Protein AF-A0A7J6UIM2-F1 (afdb_monomer)

Structure (mmCIF, N/CA/C/O backbone):
data_AF-A0A7J6UIM2-F1
#
_entry.id   AF-A0A7J6UIM2-F1
#
loop_
_atom_site.group_PDB
_atom_site.id
_atom_site.type_symbol
_atom_site.label_atom_id
_atom_site.label_alt_id
_atom_site.label_comp_id
_atom_site.label_asym_id
_atom_site.label_entity_id
_atom_site.label_seq_id
_atom_site.pdbx_PDB_ins_code
_atom_site.Cartn_x
_atom_site.Cartn_y
_atom_site.Cartn_z
_atom_site.occupancy
_atom_site.B_iso_or_equiv
_atom_site.auth_seq_id
_atom_site.auth_comp_id
_atom_site.auth_asym_id
_atom_site.auth_atom_id
_atom_site.pdbx_PDB_model_num
ATOM 1 N N . MET A 1 1 ? -32.164 -0.625 -4.761 1.00 24.58 1 MET A N 1
ATOM 2 C CA . MET A 1 1 ? -32.189 -0.186 -3.350 1.00 24.58 1 MET A CA 1
ATOM 3 C C . MET A 1 1 ? -32.084 -1.429 -2.488 1.00 24.58 1 MET A C 1
ATOM 5 O O . MET A 1 1 ? -33.045 -2.180 -2.426 1.00 24.58 1 MET A O 1
ATOM 9 N N . ALA A 1 2 ? -30.898 -1.711 -1.947 1.00 24.23 2 ALA A N 1
ATOM 10 C CA . ALA A 1 2 ? -30.703 -2.828 -1.030 1.00 24.23 2 ALA A CA 1
ATOM 11 C C . ALA A 1 2 ? -30.963 -2.322 0.391 1.00 24.23 2 ALA A C 1
ATOM 13 O O . ALA A 1 2 ? -30.238 -1.471 0.901 1.00 24.23 2 ALA A O 1
ATOM 14 N N . THR A 1 3 ? -32.053 -2.796 0.977 1.00 20.86 3 THR A N 1
ATOM 15 C CA . THR A 1 3 ? -32.485 -2.521 2.344 1.00 20.86 3 THR A CA 1
ATOM 16 C C . THR A 1 3 ? -31.558 -3.253 3.312 1.00 20.86 3 THR A C 1
ATOM 18 O O . THR A 1 3 ? -31.478 -4.479 3.292 1.00 20.86 3 THR A O 1
ATOM 21 N N . ILE A 1 4 ? -30.860 -2.507 4.168 1.00 28.27 4 ILE A N 1
ATOM 22 C CA . ILE A 1 4 ? -30.153 -3.058 5.327 1.00 28.27 4 ILE A CA 1
ATOM 23 C C . ILE A 1 4 ? -31.226 -3.334 6.387 1.00 28.27 4 ILE A C 1
ATOM 25 O O . ILE A 1 4 ? -31.659 -2.427 7.095 1.00 28.27 4 ILE A O 1
ATOM 29 N N . HIS A 1 5 ? -31.725 -4.569 6.445 1.00 24.56 5 HIS A N 1
ATOM 30 C CA . HIS A 1 5 ? -32.623 -4.997 7.515 1.00 24.56 5 HIS A CA 1
ATOM 31 C C . HIS A 1 5 ? -31.821 -5.380 8.761 1.00 24.56 5 HIS A C 1
ATOM 33 O O . HIS A 1 5 ? -30.941 -6.236 8.711 1.00 24.56 5 HIS A O 1
ATOM 39 N N . GLY A 1 6 ? -32.165 -4.750 9.886 1.00 30.86 6 GLY A N 1
ATOM 40 C CA . GLY A 1 6 ? -31.781 -5.202 11.218 1.00 30.86 6 GLY A CA 1
ATOM 41 C C . GLY A 1 6 ? -32.614 -6.406 11.669 1.00 30.86 6 GLY A C 1
ATOM 42 O O . GLY A 1 6 ? -33.816 -6.465 11.410 1.00 30.86 6 GLY A O 1
ATOM 43 N N . GLY A 1 7 ? -31.969 -7.343 12.370 1.00 21.30 7 GLY A N 1
ATOM 44 C CA . GLY A 1 7 ? -32.615 -8.494 13.005 1.00 21.30 7 GLY A CA 1
ATOM 45 C C . GLY A 1 7 ? -31.627 -9.492 13.625 1.00 21.30 7 GLY A C 1
ATOM 46 O O . GLY A 1 7 ? -31.100 -10.338 12.923 1.00 21.30 7 GLY A O 1
ATOM 47 N N . SER A 1 8 ? -31.404 -9.338 14.936 1.00 23.81 8 SER A N 1
ATOM 48 C CA . SER A 1 8 ? -30.930 -10.275 15.983 1.00 23.81 8 SER A CA 1
ATOM 49 C C . SER A 1 8 ? -29.885 -11.380 15.708 1.00 23.81 8 SER A C 1
ATOM 51 O O . SER A 1 8 ? -30.117 -12.303 14.938 1.00 23.81 8 SER A O 1
ATOM 53 N N . ALA A 1 9 ? -28.854 -11.377 16.570 1.00 28.41 9 ALA A N 1
ATOM 54 C CA . ALA A 1 9 ? -28.060 -12.526 17.038 1.00 28.41 9 ALA A CA 1
ATOM 55 C C . ALA A 1 9 ? -27.329 -13.356 15.963 1.00 28.41 9 ALA A C 1
ATOM 57 O O . ALA A 1 9 ? -27.755 -14.437 15.573 1.00 28.41 9 ALA A O 1
ATOM 58 N N . GLY A 1 10 ? -26.160 -12.860 15.555 1.00 24.91 10 GLY A N 1
ATOM 59 C CA . GLY A 1 10 ? -25.239 -13.537 14.642 1.00 24.91 10 GLY A CA 1
ATOM 60 C C . GLY A 1 10 ? -24.364 -12.502 13.952 1.00 24.91 10 GLY A C 1
ATOM 61 O O . GLY A 1 10 ? -24.690 -12.032 12.870 1.00 24.91 10 GLY A O 1
ATOM 62 N N . SER A 1 11 ? -23.312 -12.071 14.644 1.00 28.81 11 SER A N 1
ATOM 63 C CA . SER A 1 11 ? -22.395 -11.002 14.247 1.00 28.81 11 SER A CA 1
ATOM 64 C C . SER A 1 11 ? -21.883 -11.160 12.812 1.00 28.81 11 SER A C 1
ATOM 66 O O . SER A 1 11 ? -21.122 -12.085 12.526 1.00 28.81 11 SER A O 1
ATOM 68 N N . LEU A 1 12 ? -22.184 -10.197 11.939 1.00 33.28 12 LEU A N 1
ATOM 69 C CA . LEU A 1 12 ? -21.190 -9.820 10.940 1.00 33.28 12 LEU A CA 1
ATOM 70 C C . LEU A 1 12 ? -19.993 -9.282 11.735 1.00 33.28 12 LEU A C 1
ATOM 72 O O . LEU A 1 12 ? -20.179 -8.321 12.488 1.00 33.28 12 LEU A O 1
ATOM 76 N N . PRO A 1 13 ? -18.791 -9.875 11.640 1.00 39.81 13 PRO A N 1
ATOM 77 C CA . PRO A 1 13 ? -17.624 -9.153 12.101 1.00 39.81 13 PRO A CA 1
ATOM 78 C C . PRO A 1 13 ? -17.548 -7.873 11.260 1.00 39.81 13 PRO A C 1
ATOM 80 O O . PRO A 1 13 ? -17.754 -7.914 10.045 1.00 39.81 13 PRO A O 1
ATOM 83 N N . GLY A 1 14 ? -17.385 -6.728 11.924 1.00 59.84 14 GLY A N 1
ATOM 84 C CA . GLY A 1 14 ? -17.469 -5.420 11.280 1.00 59.84 14 GLY A CA 1
ATOM 85 C C . GLY A 1 14 ? -16.584 -5.342 10.028 1.00 59.84 14 GLY A C 1
ATOM 86 O O . GLY A 1 14 ? -15.530 -5.981 9.997 1.00 59.84 14 GLY A O 1
ATOM 87 N N . PRO A 1 15 ? -16.998 -4.594 8.986 1.00 79.44 15 PRO A N 1
ATOM 88 C CA . PRO A 1 15 ? -16.237 -4.482 7.749 1.00 79.44 15 PRO A CA 1
ATOM 89 C C . PRO A 1 15 ? -14.782 -4.119 8.048 1.00 79.44 15 PRO A C 1
ATOM 91 O O . PRO A 1 15 ? -14.506 -3.222 8.849 1.00 79.44 15 PRO A O 1
ATOM 94 N N . VAL A 1 16 ? -13.857 -4.818 7.395 1.00 89.31 16 VAL A N 1
ATOM 95 C CA . VAL A 1 16 ? -12.429 -4.517 7.472 1.00 89.31 16 VAL A CA 1
ATOM 96 C C . VAL A 1 16 ? -12.078 -3.635 6.287 1.00 89.31 16 VAL A C 1
ATOM 98 O O . VAL A 1 16 ? -12.362 -3.975 5.137 1.00 89.31 16 VAL A O 1
ATOM 101 N N . LEU A 1 17 ? -11.458 -2.496 6.568 1.00 89.62 17 LEU A N 1
ATOM 102 C CA . LEU A 1 17 ? -10.984 -1.549 5.571 1.00 89.62 17 LEU A CA 1
ATOM 103 C C . LEU A 1 17 ? -9.472 -1.690 5.407 1.00 89.62 17 LEU A C 1
ATOM 105 O O . LEU A 1 17 ? -8.701 -1.385 6.317 1.00 89.62 17 LEU A O 1
ATOM 109 N N . VAL A 1 18 ? -9.038 -2.092 4.219 1.00 91.62 18 VAL A N 1
ATOM 110 C CA . VAL A 1 18 ? -7.629 -2.086 3.829 1.00 91.62 18 VAL A CA 1
ATOM 111 C C . VAL A 1 18 ? -7.326 -0.744 3.171 1.00 91.62 18 VAL A C 1
ATOM 113 O O . VAL A 1 18 ? -7.731 -0.496 2.035 1.00 91.62 18 VAL A O 1
ATOM 116 N N . ARG A 1 19 ? -6.653 0.155 3.892 1.00 88.81 19 ARG A N 1
ATOM 117 C CA . ARG A 1 19 ? -6.367 1.512 3.408 1.00 88.81 19 ARG A CA 1
ATOM 118 C C . ARG A 1 19 ? -5.176 1.531 2.462 1.00 88.81 19 ARG A C 1
ATOM 120 O O . ARG A 1 19 ? -4.183 0.845 2.686 1.00 88.81 19 ARG A O 1
ATOM 127 N N . THR A 1 20 ? -5.232 2.394 1.457 1.00 87.12 20 THR A N 1
ATOM 128 C CA . THR A 1 20 ? -4.117 2.718 0.559 1.00 87.12 20 THR A CA 1
ATOM 129 C C . THR A 1 20 ? -4.261 4.156 0.043 1.00 87.12 20 THR A C 1
ATOM 131 O O . THR A 1 20 ? -5.137 4.890 0.480 1.00 87.12 20 THR A O 1
ATOM 134 N N . SER A 1 21 ? -3.383 4.623 -0.842 1.00 83.31 21 SER A N 1
ATOM 135 C CA . SER A 1 21 ? -3.611 5.902 -1.529 1.00 83.31 21 SER A CA 1
ATOM 136 C C . SER A 1 21 ? -4.715 5.756 -2.575 1.00 83.31 21 SER A C 1
ATOM 138 O O . SER A 1 21 ? -4.787 4.729 -3.239 1.00 83.31 21 SER A O 1
ATOM 140 N N . ARG A 1 22 ? -5.528 6.799 -2.801 1.00 80.75 22 ARG A N 1
ATOM 141 C CA . ARG A 1 22 ? -6.649 6.768 -3.770 1.00 80.75 22 ARG A CA 1
ATOM 142 C C . ARG A 1 22 ? -6.281 6.197 -5.143 1.00 80.75 22 ARG A C 1
ATOM 144 O O . ARG A 1 22 ? -7.039 5.425 -5.711 1.00 80.75 22 ARG A O 1
ATOM 151 N N . PHE A 1 23 ? -5.104 6.548 -5.652 1.00 80.94 23 PHE A N 1
ATOM 152 C CA . PHE A 1 23 ? -4.606 6.106 -6.958 1.00 80.94 23 PHE A CA 1
ATOM 153 C C . PHE A 1 23 ? -4.070 4.659 -6.978 1.00 80.94 23 PHE A C 1
ATOM 155 O O . PHE A 1 23 ? -3.715 4.151 -8.034 1.00 80.94 23 PHE A O 1
ATOM 162 N N . LEU A 1 24 ? -3.999 3.988 -5.826 1.00 86.31 24 LEU A N 1
ATOM 163 C CA . LEU A 1 24 ? -3.596 2.584 -5.693 1.00 86.31 24 LEU A CA 1
ATOM 164 C C . LEU A 1 24 ? -4.782 1.649 -5.429 1.00 86.31 24 LEU A C 1
ATOM 166 O O . LEU A 1 24 ? -4.573 0.443 -5.348 1.00 86.31 24 LEU A O 1
ATOM 170 N N . ILE A 1 25 ? -6.009 2.170 -5.293 1.00 86.88 25 ILE A N 1
ATOM 171 C CA . ILE A 1 25 ? -7.192 1.372 -4.927 1.00 86.88 25 ILE A CA 1
ATOM 172 C C . ILE A 1 25 ? -7.404 0.213 -5.908 1.00 86.88 25 ILE A C 1
ATOM 174 O O . ILE A 1 25 ? -7.544 -0.923 -5.466 1.00 86.88 25 ILE A O 1
ATOM 178 N N . ASP A 1 26 ? -7.351 0.467 -7.218 1.00 83.62 26 ASP A N 1
ATOM 179 C CA . ASP A 1 26 ? -7.572 -0.573 -8.235 1.00 83.62 26 ASP A CA 1
ATOM 180 C C . ASP A 1 26 ? -6.469 -1.644 -8.224 1.00 83.62 26 ASP A C 1
ATOM 182 O O . ASP A 1 26 ? -6.727 -2.830 -8.429 1.00 83.62 26 ASP A O 1
ATOM 186 N N . ALA A 1 27 ? -5.226 -1.247 -7.945 1.00 85.50 27 ALA A N 1
ATOM 187 C CA . ALA A 1 27 ? -4.109 -2.179 -7.847 1.00 85.50 27 ALA A CA 1
ATOM 188 C C . ALA A 1 27 ? -4.203 -3.030 -6.565 1.00 85.50 27 ALA A C 1
ATOM 190 O O . ALA A 1 27 ? -4.022 -4.248 -6.623 1.00 85.50 27 ALA A O 1
ATOM 191 N N . LEU A 1 28 ? -4.557 -2.408 -5.432 1.00 89.75 28 LEU A N 1
ATOM 192 C CA . LEU A 1 28 ? -4.815 -3.099 -4.168 1.00 89.75 28 LEU A CA 1
ATOM 193 C C . LEU A 1 28 ? -5.972 -4.087 -4.324 1.00 89.75 28 LEU A C 1
ATOM 195 O O . LEU A 1 28 ? -5.912 -5.198 -3.812 1.00 89.75 28 LEU A O 1
ATOM 199 N N . TYR A 1 29 ? -7.009 -3.699 -5.058 1.00 88.19 29 TYR A N 1
ATOM 200 C CA . TYR A 1 29 ? -8.158 -4.542 -5.341 1.00 88.19 29 TYR A CA 1
ATOM 201 C C . TYR A 1 29 ? -7.728 -5.882 -5.970 1.00 88.19 29 TYR A C 1
ATOM 203 O O . TYR A 1 29 ? -8.070 -6.952 -5.466 1.00 88.19 29 TYR A O 1
ATOM 211 N N . ILE A 1 30 ? -6.902 -5.818 -7.019 1.00 86.12 30 ILE A N 1
ATOM 212 C CA . ILE A 1 30 ? -6.343 -6.997 -7.696 1.00 86.12 30 ILE A CA 1
ATOM 213 C C . ILE A 1 30 ? -5.442 -7.803 -6.749 1.00 86.12 30 ILE A C 1
ATOM 215 O O . ILE A 1 30 ? -5.493 -9.033 -6.747 1.00 86.12 30 ILE A O 1
ATOM 219 N N . GLU A 1 31 ? -4.616 -7.134 -5.937 1.00 90.12 31 GLU A N 1
ATOM 220 C CA . GLU A 1 31 ? -3.759 -7.800 -4.949 1.00 90.12 31 GLU A CA 1
ATOM 221 C C . GLU A 1 31 ? -4.584 -8.624 -3.945 1.00 90.12 31 GLU A C 1
ATOM 223 O O . GLU A 1 31 ? -4.283 -9.798 -3.727 1.00 90.12 31 GLU A O 1
ATOM 228 N N . LEU A 1 32 ? -5.645 -8.044 -3.377 1.00 91.62 32 LEU A N 1
ATOM 229 C CA . LEU A 1 32 ? -6.490 -8.709 -2.382 1.00 91.62 32 LEU A CA 1
ATOM 230 C C . LEU A 1 32 ? -7.259 -9.899 -2.977 1.00 91.62 32 LEU A C 1
ATOM 232 O O . LEU A 1 32 ? -7.361 -10.945 -2.334 1.00 91.62 32 LEU A O 1
ATOM 236 N N . GLU A 1 33 ? -7.744 -9.792 -4.216 1.00 89.81 33 GLU A N 1
ATOM 237 C CA . GLU A 1 33 ? -8.372 -10.925 -4.908 1.00 89.81 33 GLU A CA 1
ATOM 238 C C . GLU A 1 33 ? -7.387 -12.058 -5.195 1.00 89.81 33 GLU A C 1
ATOM 240 O O . GLU A 1 33 ? -7.717 -13.227 -4.998 1.00 89.81 33 GLU A O 1
ATOM 245 N N . ASN A 1 34 ? -6.154 -11.732 -5.590 1.00 87.88 34 ASN A N 1
ATOM 246 C CA . ASN A 1 34 ? -5.106 -12.733 -5.797 1.00 87.88 34 ASN A CA 1
ATOM 247 C C . ASN A 1 34 ? -4.702 -13.439 -4.490 1.00 87.88 34 ASN A C 1
ATOM 249 O O . ASN A 1 34 ? -4.208 -14.566 -4.527 1.00 87.88 34 ASN A O 1
ATOM 253 N N . MET A 1 35 ? -4.933 -12.811 -3.332 1.00 89.62 35 MET A N 1
ATOM 254 C CA . MET A 1 35 ? -4.799 -13.451 -2.015 1.00 89.62 35 MET A CA 1
ATOM 255 C C . MET A 1 35 ? -5.997 -14.344 -1.644 1.00 89.62 35 MET A C 1
ATOM 257 O O . MET A 1 35 ? -5.971 -14.991 -0.591 1.00 89.62 35 MET A O 1
ATOM 261 N N . GLY A 1 36 ? -7.031 -14.395 -2.491 1.00 90.88 36 GLY A N 1
ATOM 262 C CA . GLY A 1 36 ? -8.262 -15.150 -2.270 1.00 90.88 36 GLY A CA 1
ATOM 263 C C . GLY A 1 36 ? -9.193 -14.514 -1.239 1.00 90.88 36 GLY A C 1
ATOM 264 O O . GLY A 1 36 ? -9.970 -15.228 -0.609 1.00 90.88 36 GLY A O 1
ATOM 265 N N . LEU A 1 37 ? -9.088 -13.201 -1.011 1.00 91.38 37 LEU A N 1
ATOM 266 C CA . LEU A 1 37 ? -9.889 -12.506 -0.005 1.00 91.38 37 LEU A CA 1
ATOM 267 C C . LEU A 1 37 ? -11.269 -12.121 -0.560 1.00 91.38 37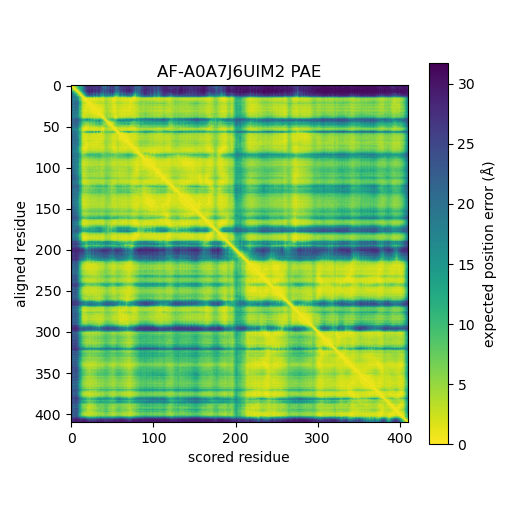 LEU A C 1
ATOM 269 O O . LEU A 1 37 ? -11.382 -11.753 -1.732 1.00 91.38 37 LEU A O 1
ATOM 273 N N . PRO A 1 38 ? -12.330 -12.147 0.266 1.00 89.06 38 PRO A N 1
ATOM 274 C CA . PRO A 1 38 ? -13.669 -11.766 -0.164 1.00 89.06 38 PRO A CA 1
ATOM 275 C C . PRO A 1 38 ? -13.799 -10.236 -0.213 1.00 89.06 38 PRO A C 1
ATOM 277 O O . PRO A 1 38 ? -14.171 -9.580 0.765 1.00 89.06 38 PRO A O 1
ATOM 280 N N . VAL A 1 39 ? -13.448 -9.657 -1.360 1.00 88.81 39 VAL A N 1
ATOM 281 C CA . VAL A 1 39 ? -13.468 -8.208 -1.580 1.00 88.81 39 VAL A CA 1
ATOM 282 C C . VAL A 1 39 ? -14.874 -7.709 -1.937 1.00 88.81 39 VAL A C 1
ATOM 284 O O . VAL A 1 39 ? -15.557 -8.271 -2.792 1.00 88.81 39 VAL A O 1
ATOM 287 N N . VAL A 1 40 ? -15.303 -6.595 -1.340 1.00 84.50 40 VAL A N 1
ATOM 288 C CA . VAL A 1 40 ? -16.647 -6.034 -1.545 1.00 84.50 40 VAL A CA 1
ATOM 289 C C . VAL A 1 40 ? -16.657 -5.018 -2.703 1.00 84.50 40 VAL A C 1
ATOM 291 O O . VAL A 1 40 ? -16.158 -3.905 -2.553 1.00 84.50 40 VAL A O 1
ATOM 294 N N . ARG A 1 41 ? -17.228 -5.380 -3.869 1.00 68.56 41 ARG A N 1
ATOM 295 C CA . ARG A 1 41 ? -17.191 -4.579 -5.125 1.00 68.56 41 ARG A CA 1
ATOM 296 C C . ARG A 1 41 ? -18.237 -3.460 -5.256 1.00 68.56 41 ARG A C 1
ATOM 298 O O . ARG A 1 41 ? -18.031 -2.532 -6.027 1.00 68.56 41 ARG A O 1
ATOM 305 N N . ASN A 1 42 ? -19.339 -3.499 -4.508 1.00 59.84 42 ASN A N 1
ATOM 306 C CA . ASN A 1 42 ? -20.500 -2.618 -4.741 1.00 59.84 42 ASN A CA 1
ATOM 307 C C . ASN A 1 42 ? -20.494 -1.315 -3.934 1.00 59.84 42 ASN A C 1
ATOM 309 O O . ASN A 1 42 ? -21.549 -0.783 -3.597 1.00 59.84 42 ASN A O 1
ATOM 313 N N . ILE A 1 43 ? -19.307 -0.805 -3.607 1.00 63.62 43 ILE A N 1
ATOM 314 C CA . ILE A 1 43 ? -19.173 0.343 -2.714 1.00 63.62 43 ILE A CA 1
ATOM 315 C C . ILE A 1 43 ? -18.170 1.385 -3.244 1.00 63.62 43 ILE A C 1
ATOM 317 O O . ILE A 1 43 ? -17.449 2.019 -2.481 1.00 63.62 43 ILE A O 1
ATOM 321 N N . GLY A 1 44 ? -18.101 1.547 -4.571 1.00 59.69 44 GLY A N 1
ATOM 322 C CA . GLY A 1 44 ? -17.041 2.306 -5.251 1.00 59.69 44 GLY A CA 1
ATOM 323 C C . GLY A 1 44 ? -16.857 3.748 -4.763 1.00 59.69 44 GLY A C 1
ATOM 324 O O . GLY A 1 44 ? -15.720 4.200 -4.626 1.00 59.69 44 GLY A O 1
ATOM 325 N N . ASN A 1 45 ? -17.938 4.459 -4.431 1.00 62.84 45 ASN A N 1
ATOM 326 C CA . ASN A 1 45 ? -17.800 5.814 -3.898 1.00 62.84 45 ASN A CA 1
ATOM 327 C C . ASN A 1 45 ? -17.225 5.821 -2.470 1.00 62.84 45 ASN A C 1
ATOM 329 O O . ASN A 1 45 ? -16.299 6.576 -2.183 1.00 62.84 45 ASN A O 1
ATOM 333 N N . LEU A 1 46 ? -17.654 4.890 -1.613 1.00 64.81 46 LEU A N 1
ATOM 334 C CA . LEU A 1 46 ? -17.107 4.753 -0.262 1.00 64.81 46 LEU A CA 1
ATOM 335 C C . LEU A 1 46 ? -15.654 4.295 -0.257 1.00 64.81 46 LEU A C 1
ATOM 337 O O . LEU A 1 46 ? -14.871 4.778 0.549 1.00 64.81 46 LEU A O 1
ATOM 341 N N . GLN A 1 47 ? -15.256 3.406 -1.165 1.00 66.12 47 GLN A N 1
ATOM 342 C CA . GLN A 1 47 ? -13.851 3.006 -1.302 1.00 66.12 47 GLN A CA 1
ATOM 343 C C . GLN A 1 47 ? -12.950 4.215 -1.588 1.00 66.12 47 GLN A C 1
ATOM 345 O O . GLN A 1 47 ? -11.860 4.337 -1.026 1.00 66.12 47 GLN A O 1
ATOM 350 N N . ARG A 1 48 ? -13.428 5.158 -2.411 1.00 65.62 48 ARG A N 1
ATOM 351 C CA . ARG A 1 48 ? -12.721 6.414 -2.693 1.00 65.62 48 ARG A CA 1
ATOM 352 C C . ARG A 1 48 ? -12.747 7.374 -1.504 1.00 65.62 48 ARG A C 1
ATOM 354 O O . ARG A 1 48 ? -11.718 7.983 -1.222 1.00 65.62 48 ARG A O 1
ATOM 361 N N . SER A 1 49 ? -13.875 7.473 -0.802 1.00 66.69 49 SER A N 1
ATOM 362 C CA . SER A 1 49 ? -14.044 8.330 0.381 1.00 66.69 49 SER A CA 1
ATOM 363 C C . SER A 1 49 ? -13.170 7.885 1.560 1.00 66.69 49 SER A C 1
ATOM 365 O O . SER A 1 49 ? -12.562 8.718 2.223 1.00 66.69 49 SER A O 1
ATOM 367 N N . TYR A 1 50 ? -13.044 6.575 1.780 1.00 71.44 50 TYR A N 1
ATOM 368 C CA . TYR A 1 50 ? -12.246 5.984 2.862 1.00 71.44 50 TYR A CA 1
ATOM 369 C C . TYR A 1 50 ? -10.804 5.641 2.450 1.00 71.44 50 TYR A C 1
ATOM 371 O O . TYR A 1 50 ? -10.019 5.159 3.272 1.00 71.44 50 TYR A O 1
ATOM 379 N N . GLU A 1 51 ? -10.453 5.907 1.190 1.00 81.12 51 GLU A N 1
ATOM 380 C CA . GLU A 1 51 ? -9.148 5.623 0.591 1.00 81.12 51 GLU A CA 1
ATOM 381 C C . GLU A 1 51 ? -8.700 4.176 0.828 1.00 81.12 51 GLU A C 1
ATOM 383 O O . GLU A 1 51 ? -7.665 3.899 1.438 1.00 81.12 51 GLU A O 1
ATOM 388 N N . GLY A 1 52 ? -9.514 3.220 0.394 1.00 87.19 52 GLY A N 1
ATOM 389 C CA . GLY A 1 52 ? -9.222 1.818 0.638 1.00 87.19 52 GLY A CA 1
ATOM 390 C C . GLY A 1 52 ? -10.235 0.858 0.050 1.00 87.19 52 GLY A C 1
ATOM 391 O O . GLY A 1 52 ? -11.202 1.243 -0.602 1.00 87.19 52 GLY A O 1
ATOM 392 N N . VAL A 1 53 ? -9.988 -0.421 0.296 1.00 89.19 53 VAL A N 1
ATOM 393 C CA . VAL A 1 53 ? -10.803 -1.531 -0.185 1.00 89.19 53 VAL A CA 1
ATOM 394 C C . VAL A 1 53 ? -11.379 -2.275 1.013 1.00 89.19 53 VAL A C 1
ATOM 396 O O . VAL A 1 53 ? -10.661 -2.619 1.951 1.00 89.19 53 VAL A O 1
ATOM 399 N N . PHE A 1 54 ? -12.686 -2.524 0.981 1.00 88.88 54 PHE A N 1
ATOM 400 C CA . PHE A 1 54 ? -13.368 -3.296 2.013 1.00 88.88 54 PHE A CA 1
ATOM 401 C C . PHE A 1 54 ? -13.289 -4.793 1.724 1.00 88.88 54 PHE A C 1
ATOM 403 O O . PHE A 1 54 ? -13.550 -5.230 0.599 1.00 88.88 54 PHE A O 1
ATOM 410 N N . ILE A 1 55 ? -13.001 -5.574 2.761 1.00 89.88 55 ILE A N 1
ATOM 411 C CA . ILE A 1 55 ? -13.110 -7.034 2.747 1.00 89.88 55 ILE A CA 1
ATOM 412 C C . ILE A 1 55 ? -14.133 -7.475 3.796 1.00 89.88 55 ILE A C 1
ATOM 414 O O . ILE A 1 55 ? -14.267 -6.853 4.852 1.00 89.88 55 ILE A O 1
ATOM 418 N N . SER A 1 56 ? -14.876 -8.541 3.499 1.00 84.25 56 SER A N 1
ATOM 419 C CA . SER A 1 56 ? -15.923 -9.057 4.394 1.00 84.25 56 SER A CA 1
ATOM 420 C C . SER A 1 56 ? -15.430 -10.126 5.375 1.00 84.25 56 SER A C 1
ATOM 422 O O . SER A 1 56 ? -16.228 -10.663 6.137 1.00 84.25 56 SER A O 1
ATOM 424 N N . SER A 1 57 ? -14.140 -10.473 5.338 1.00 77.94 57 SER A N 1
ATOM 425 C CA . SER A 1 57 ? -13.537 -11.440 6.258 1.00 77.94 57 SER A CA 1
ATOM 426 C C . SER A 1 57 ? -12.912 -10.733 7.453 1.00 77.94 57 SER A C 1
ATOM 428 O O . SER A 1 57 ? -12.213 -9.733 7.297 1.00 77.94 57 SER A O 1
ATOM 430 N N . ALA A 1 58 ? -13.117 -11.309 8.633 1.00 72.62 58 ALA A N 1
ATOM 431 C CA . ALA A 1 58 ? -12.370 -10.979 9.843 1.00 72.62 58 ALA A CA 1
ATOM 432 C C . ALA A 1 58 ? -11.624 -12.195 10.405 1.00 72.62 58 ALA A C 1
ATOM 434 O O . ALA A 1 58 ? -11.278 -12.217 11.586 1.00 72.62 58 ALA A O 1
ATOM 435 N N . SER A 1 59 ? -11.399 -13.223 9.577 1.00 88.88 59 SER A N 1
ATOM 436 C CA . SER A 1 59 ? -10.538 -14.339 9.966 1.00 88.88 59 SER A CA 1
ATOM 437 C C . SER A 1 59 ? -9.135 -13.794 10.273 1.00 88.88 59 SER A C 1
ATOM 439 O O . SER A 1 59 ? -8.586 -13.037 9.463 1.00 88.88 59 SER A O 1
ATOM 441 N N . PRO A 1 60 ? -8.539 -14.166 11.420 1.00 89.75 60 PRO A N 1
ATOM 442 C CA . PRO A 1 60 ? -7.143 -13.875 11.723 1.00 89.75 60 PRO A CA 1
ATOM 443 C C . PRO A 1 60 ? -6.198 -14.236 10.573 1.00 89.75 60 PRO A C 1
ATOM 445 O O . PRO A 1 60 ? -5.316 -13.464 10.228 1.00 89.75 60 PRO A O 1
ATOM 448 N N . GLU A 1 61 ? -6.399 -15.374 9.920 1.00 90.88 61 GLU A N 1
ATOM 449 C CA . GLU A 1 61 ? -5.571 -15.846 8.812 1.00 90.88 61 GLU A CA 1
ATOM 450 C C . GLU A 1 61 ? -5.672 -14.931 7.584 1.00 90.88 61 GLU A C 1
ATOM 452 O O . GLU A 1 61 ? -4.665 -14.618 6.946 1.00 90.88 61 GLU A O 1
ATOM 457 N N . ASP A 1 62 ? -6.874 -14.460 7.257 1.00 91.00 62 ASP A N 1
ATOM 458 C CA . ASP A 1 62 ? -7.086 -13.514 6.161 1.00 91.00 62 ASP A CA 1
ATOM 459 C C . ASP A 1 62 ? -6.498 -12.136 6.472 1.00 91.00 62 ASP A C 1
ATOM 461 O O . ASP A 1 62 ? -5.819 -11.539 5.633 1.00 91.00 62 ASP A O 1
ATOM 465 N N . LEU A 1 63 ? -6.684 -11.653 7.702 1.00 90.31 63 LEU A N 1
ATOM 466 C CA . LEU A 1 63 ? -6.074 -10.409 8.163 1.00 90.31 63 LEU A CA 1
ATOM 467 C C . LEU A 1 63 ? -4.551 -10.505 8.173 1.00 90.31 63 LEU A C 1
ATOM 469 O O . LEU A 1 63 ? -3.881 -9.549 7.783 1.00 90.31 63 LEU A O 1
ATOM 473 N N . PHE A 1 64 ? -3.995 -11.660 8.542 1.00 90.19 64 PHE A N 1
ATOM 474 C CA . PHE A 1 64 ? -2.562 -11.919 8.470 1.00 90.19 64 PHE A CA 1
ATOM 475 C C . PHE A 1 64 ? -2.052 -11.769 7.038 1.00 90.19 64 PHE A C 1
ATOM 477 O O . PHE A 1 64 ? -1.046 -11.095 6.827 1.00 90.19 64 PHE A O 1
ATOM 484 N N . LYS A 1 65 ? -2.745 -12.343 6.040 1.00 89.62 65 LYS A N 1
ATOM 485 C CA . LYS A 1 65 ? -2.346 -12.205 4.628 1.00 89.62 65 LYS A CA 1
ATOM 486 C C . LYS A 1 65 ? -2.204 -10.733 4.248 1.00 89.62 65 LYS A C 1
ATOM 488 O O . LYS A 1 65 ? -1.195 -10.366 3.660 1.00 89.62 65 LYS A O 1
ATOM 493 N N . VAL A 1 66 ? -3.158 -9.883 4.628 1.00 90.31 66 VAL A N 1
ATOM 494 C CA . VAL A 1 66 ? -3.080 -8.451 4.309 1.00 90.31 66 VAL A CA 1
ATOM 495 C C . VAL A 1 66 ? -1.969 -7.765 5.104 1.00 90.31 66 VAL A C 1
ATOM 497 O O . VAL A 1 66 ? -1.094 -7.143 4.510 1.00 90.31 66 VAL A O 1
ATOM 500 N N . VAL A 1 67 ? -1.971 -7.906 6.433 1.00 88.38 67 VAL A N 1
ATOM 501 C CA . VAL A 1 67 ? -1.018 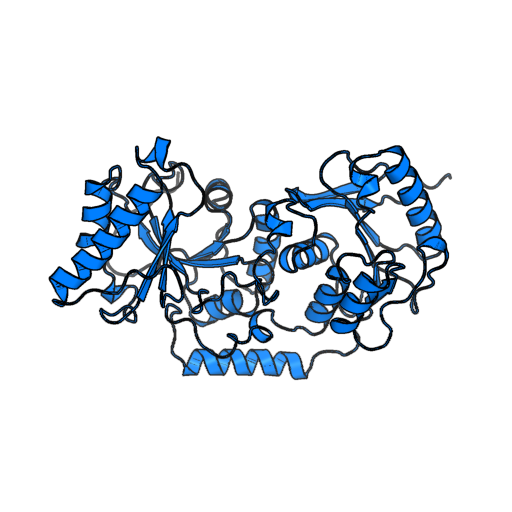-7.239 7.339 1.00 88.38 67 VAL A CA 1
ATOM 502 C C . VAL A 1 67 ? 0.428 -7.647 7.051 1.00 88.38 67 VAL A C 1
ATOM 504 O O . VAL A 1 67 ? 1.340 -6.853 7.256 1.00 88.38 67 VAL A O 1
ATOM 507 N N . TYR A 1 68 ? 0.664 -8.878 6.606 1.00 86.19 68 TYR A N 1
ATOM 508 C CA . TYR A 1 68 ? 2.009 -9.407 6.413 1.00 86.19 68 TYR A CA 1
ATOM 509 C C . TYR A 1 68 ? 2.463 -9.400 4.948 1.00 86.19 68 TYR A C 1
ATOM 511 O O . TYR A 1 68 ? 3.646 -9.187 4.683 1.00 86.19 68 TYR A O 1
ATOM 519 N N . ARG A 1 69 ? 1.550 -9.634 3.993 1.00 86.94 69 ARG A N 1
ATOM 520 C CA . ARG A 1 69 ? 1.899 -9.902 2.584 1.00 86.94 69 ARG A CA 1
ATOM 521 C C . ARG A 1 69 ? 1.519 -8.784 1.610 1.00 86.94 69 ARG A C 1
ATOM 523 O O . ARG A 1 69 ? 2.072 -8.760 0.510 1.00 86.94 69 ARG A O 1
ATOM 530 N N . SER A 1 70 ? 0.615 -7.870 1.978 1.00 89.31 70 SER A N 1
ATOM 531 C CA . SER A 1 70 ? 0.223 -6.769 1.086 1.00 89.31 70 SER A CA 1
ATOM 532 C C . SER A 1 70 ? 1.363 -5.781 0.876 1.00 89.31 70 SER A C 1
ATOM 534 O O . SER A 1 70 ? 1.989 -5.316 1.826 1.00 89.31 70 SER A O 1
ATOM 536 N N . ARG A 1 71 ? 1.611 -5.451 -0.393 1.00 88.06 71 ARG A N 1
ATOM 537 C CA . ARG A 1 71 ? 2.580 -4.440 -0.840 1.00 88.06 71 ARG A CA 1
ATOM 538 C C . ARG A 1 71 ? 1.953 -3.069 -0.995 1.00 88.06 71 ARG A C 1
ATOM 540 O O . ARG A 1 71 ? 2.661 -2.069 -1.071 1.00 88.06 71 ARG A O 1
ATOM 547 N N . MET A 1 72 ? 0.630 -3.017 -1.118 1.00 88.06 72 MET A N 1
ATOM 548 C CA . MET A 1 72 ? -0.093 -1.797 -1.472 1.00 88.06 72 MET A CA 1
ATOM 549 C C . MET A 1 72 ? -0.860 -1.207 -0.291 1.00 88.06 72 MET A C 1
ATOM 551 O O . MET A 1 72 ? -1.132 -0.004 -0.287 1.00 88.06 72 MET A O 1
ATOM 555 N N . ALA A 1 73 ? -1.173 -2.006 0.730 1.00 88.12 73 ALA A N 1
ATOM 556 C CA . ALA A 1 73 ? -1.865 -1.543 1.924 1.00 88.12 73 ALA A CA 1
ATOM 557 C C . ALA A 1 73 ? -0.964 -0.656 2.793 1.00 88.12 73 ALA A C 1
ATOM 559 O O . ALA A 1 73 ? 0.190 -0.973 3.053 1.00 88.12 73 ALA A O 1
ATOM 560 N N . HIS A 1 74 ? -1.503 0.455 3.284 1.00 85.38 74 HIS A N 1
ATOM 561 C CA . HIS A 1 74 ? -0.866 1.288 4.304 1.00 85.38 74 HIS A CA 1
ATOM 562 C C . HIS A 1 74 ? -1.235 0.838 5.711 1.00 85.38 74 HIS A C 1
ATOM 564 O O . HIS A 1 74 ? -0.381 0.829 6.599 1.00 85.38 74 HIS A O 1
ATOM 570 N N . SER A 1 75 ? -2.503 0.480 5.903 1.00 87.31 75 SER A N 1
ATOM 571 C CA . SER A 1 75 ? -3.014 -0.041 7.161 1.00 87.31 75 SER A CA 1
ATOM 572 C C . SER A 1 75 ? -4.241 -0.921 6.953 1.00 87.31 75 SER A C 1
ATOM 574 O O . SER A 1 75 ? -4.898 -0.866 5.910 1.00 87.31 75 SER A O 1
ATOM 576 N N . VAL A 1 76 ? -4.547 -1.733 7.962 1.00 90.56 76 VAL A N 1
ATOM 577 C CA . VAL A 1 76 ? -5.722 -2.610 7.994 1.00 90.56 76 VAL A CA 1
ATOM 578 C C . VAL A 1 76 ? -6.566 -2.222 9.193 1.00 90.56 76 VAL A C 1
ATOM 580 O O . VAL A 1 76 ? -6.127 -2.366 10.331 1.00 90.56 76 VAL A O 1
ATOM 583 N N . LEU A 1 77 ? -7.760 -1.694 8.943 1.00 90.69 77 LEU A N 1
ATOM 584 C CA . LEU A 1 77 ? -8.636 -1.154 9.972 1.00 90.69 77 LEU A CA 1
ATOM 585 C C . LEU A 1 77 ? -9.838 -2.069 10.199 1.00 90.69 77 LEU A C 1
ATOM 587 O O . LEU A 1 77 ? -10.560 -2.383 9.256 1.00 90.69 77 LEU A O 1
ATOM 591 N N . GLY A 1 78 ? -10.086 -2.447 11.450 1.00 90.81 78 GLY A N 1
ATOM 592 C CA . GLY A 1 78 ? -11.325 -3.101 11.866 1.00 90.81 78 GLY A CA 1
ATOM 593 C C . GLY A 1 78 ? -12.322 -2.085 12.408 1.00 90.81 78 GLY A C 1
ATOM 594 O O . GLY A 1 78 ? -11.965 -1.270 13.264 1.00 90.81 78 GLY A O 1
ATOM 595 N N . LEU A 1 79 ? -13.565 -2.117 11.924 1.00 89.69 79 LEU A N 1
ATOM 596 C CA . LEU A 1 79 ? -14.633 -1.287 12.479 1.00 89.69 79 LEU A CA 1
ATOM 597 C C . LEU A 1 79 ? -14.988 -1.773 13.888 1.00 89.69 79 LEU A C 1
ATOM 599 O O . LEU A 1 79 ? -15.392 -2.921 14.061 1.00 89.69 79 LEU A O 1
ATOM 603 N N . LEU A 1 80 ? -14.890 -0.888 14.882 1.00 90.38 80 LEU A N 1
ATOM 604 C CA . LEU A 1 80 ? -15.358 -1.178 16.238 1.00 90.38 80 LEU A CA 1
ATOM 605 C C . LEU A 1 80 ? -16.848 -0.894 16.383 1.00 90.38 80 LEU A C 1
ATOM 607 O O . LEU A 1 80 ? -17.574 -1.706 16.940 1.00 90.38 80 LEU A O 1
ATOM 611 N N . GLN A 1 81 ? -17.282 0.276 15.911 1.00 89.94 81 GLN A N 1
ATOM 612 C CA . GLN A 1 81 ? -18.678 0.696 15.955 1.00 89.94 81 GLN A CA 1
ATOM 613 C C . GLN A 1 81 ? -18.924 1.815 14.939 1.00 89.94 81 GLN A C 1
ATOM 615 O O . GLN A 1 81 ? -18.090 2.709 14.772 1.00 89.94 81 GLN A O 1
ATOM 620 N N . HIS A 1 82 ? -20.093 1.783 14.301 1.00 87.81 82 HIS A N 1
ATOM 621 C CA . HIS A 1 82 ? -20.619 2.881 13.494 1.00 87.81 82 HIS A CA 1
ATOM 622 C C . HIS A 1 82 ? -21.779 3.560 14.225 1.00 87.81 82 HIS A C 1
ATOM 624 O O . HIS A 1 82 ? -22.638 2.891 14.810 1.00 87.81 82 HIS A O 1
ATOM 630 N N . ASP A 1 83 ? -21.815 4.886 14.184 1.00 85.88 83 ASP A N 1
ATOM 631 C CA . ASP A 1 83 ? -22.922 5.686 14.691 1.00 85.88 83 ASP A CA 1
ATOM 632 C C . ASP A 1 83 ? -24.085 5.696 13.692 1.00 85.88 83 ASP A C 1
ATOM 634 O O . ASP A 1 83 ? -24.295 6.649 12.950 1.00 85.88 83 ASP A O 1
ATOM 638 N N . GLY A 1 84 ? -24.867 4.618 13.664 1.00 79.38 84 GLY A N 1
ATOM 639 C CA . GLY A 1 84 ? -26.059 4.545 12.813 1.00 79.38 84 GLY A CA 1
ATOM 640 C C . GLY A 1 84 ? -27.207 5.477 13.229 1.00 79.38 84 GLY A C 1
ATOM 641 O O . GLY A 1 84 ? -28.231 5.485 12.555 1.00 79.38 84 GLY A O 1
ATOM 642 N N . ARG A 1 85 ? -27.084 6.212 14.346 1.00 78.00 85 ARG A N 1
ATOM 643 C CA . ARG A 1 85 ? -28.127 7.120 14.855 1.00 78.00 85 ARG A CA 1
ATOM 644 C C . ARG A 1 85 ? -27.812 8.594 14.626 1.00 78.00 85 ARG A C 1
ATOM 646 O O . ARG A 1 85 ? -28.670 9.425 14.907 1.00 78.00 85 ARG A O 1
ATOM 653 N N . HIS A 1 86 ? -26.629 8.910 14.098 1.00 80.50 86 HIS A N 1
ATOM 654 C CA . HIS A 1 86 ? -26.169 10.282 13.875 1.00 80.50 86 HIS A CA 1
ATOM 655 C C . HIS A 1 86 ? -26.181 11.127 15.159 1.00 80.50 86 HIS A C 1
ATOM 657 O O . HIS A 1 86 ? -26.483 12.319 15.145 1.00 80.50 86 HIS A O 1
ATOM 663 N N . GLU A 1 87 ? -25.889 10.507 16.301 1.00 82.25 87 GLU A N 1
ATOM 664 C CA . GLU A 1 87 ? -25.820 11.201 17.588 1.00 82.25 87 GLU A CA 1
ATOM 665 C C . GLU A 1 87 ? -24.460 11.889 17.790 1.00 82.25 87 GLU A C 1
ATOM 667 O O . GLU A 1 87 ? -24.329 12.792 18.620 1.00 82.25 87 GLU A O 1
ATOM 672 N N . ALA A 1 88 ? -23.439 11.500 17.025 1.00 86.19 88 ALA A N 1
ATOM 673 C CA . ALA A 1 88 ? -22.071 11.986 17.135 1.00 86.19 88 ALA A CA 1
ATOM 674 C C . ALA A 1 88 ? -21.791 13.275 16.337 1.00 86.19 88 ALA A C 1
ATOM 676 O O . ALA A 1 88 ? -20.638 13.535 16.015 1.00 86.19 88 ALA A O 1
ATOM 677 N N . CYS A 1 89 ? -22.794 14.105 16.038 1.00 85.19 89 CYS A N 1
ATOM 678 C CA . CYS A 1 89 ? -22.648 15.298 15.183 1.00 85.19 89 CYS A CA 1
ATOM 679 C C . CYS A 1 89 ? -21.977 16.512 15.848 1.00 85.19 89 CYS A C 1
ATOM 681 O O . CYS A 1 89 ? -21.676 17.484 15.168 1.00 85.19 89 CYS A O 1
ATOM 683 N N . ASP A 1 90 ? -21.746 16.483 17.162 1.00 89.12 90 ASP A N 1
ATOM 684 C CA . ASP A 1 90 ? -21.044 17.539 17.894 1.00 89.12 90 ASP A CA 1
ATOM 685 C C . ASP A 1 90 ? -20.071 16.952 18.931 1.00 89.12 90 ASP A C 1
ATOM 687 O O . ASP A 1 90 ? -20.006 15.738 19.154 1.00 89.12 90 ASP A O 1
ATOM 691 N N . ARG A 1 91 ? -19.311 17.817 19.613 1.00 92.88 91 ARG A N 1
ATOM 692 C CA . ARG A 1 91 ? -18.311 17.404 20.610 1.00 92.88 91 ARG A CA 1
ATOM 693 C C . ARG A 1 91 ? -18.902 16.548 21.737 1.00 92.88 91 ARG A C 1
ATOM 695 O O . ARG A 1 91 ? -18.271 15.584 22.176 1.00 92.88 91 ARG A O 1
ATOM 702 N N . ASN A 1 92 ? -20.072 16.921 22.246 1.00 93.75 92 ASN A N 1
ATOM 703 C CA . ASN A 1 92 ? -20.720 16.246 23.369 1.00 93.75 92 ASN A CA 1
ATOM 704 C C . ASN A 1 92 ? -21.407 14.953 22.927 1.00 93.75 92 ASN A C 1
ATOM 706 O O . ASN A 1 92 ? -21.444 13.997 23.702 1.00 93.75 92 ASN A O 1
ATOM 710 N N . GLY A 1 93 ? -21.966 14.938 21.719 1.00 92.81 93 GLY A N 1
ATOM 711 C CA . GLY A 1 93 ? -22.526 13.772 21.053 1.00 92.81 93 GLY A CA 1
ATOM 712 C C . GLY A 1 93 ? -21.455 12.717 20.822 1.00 92.81 93 GLY A C 1
ATOM 713 O O . GLY A 1 93 ? -21.564 11.615 21.352 1.00 92.81 93 GLY A O 1
ATOM 714 N N . LEU A 1 94 ? -20.344 13.091 20.176 1.00 94.56 94 LEU A N 1
ATOM 715 C CA . LEU A 1 94 ? -19.207 12.200 19.933 1.00 94.56 94 LEU A CA 1
ATOM 716 C C . LEU A 1 94 ? -18.632 11.635 21.240 1.00 94.56 94 LEU A C 1
ATOM 718 O O . LEU A 1 94 ? -18.404 10.433 21.350 1.00 94.56 94 LEU A O 1
ATOM 722 N N . TYR A 1 95 ? -18.440 12.477 22.261 1.00 96.62 95 TYR A N 1
ATOM 723 C CA . TYR A 1 95 ? -18.004 12.022 23.585 1.00 96.62 95 TYR A CA 1
ATOM 724 C C . TYR A 1 95 ? -18.959 10.980 24.190 1.00 96.62 95 TYR A C 1
ATOM 726 O O . TYR A 1 95 ? -18.505 9.948 24.689 1.00 96.62 95 TYR A O 1
ATOM 734 N N . ARG A 1 96 ? -20.274 11.245 24.165 1.00 95.56 96 ARG A N 1
ATOM 735 C CA . ARG A 1 96 ? -21.298 10.356 24.738 1.00 95.56 96 ARG A CA 1
ATOM 736 C C . ARG A 1 96 ? -21.389 9.040 23.978 1.00 95.56 96 ARG A C 1
ATOM 738 O O . ARG A 1 96 ? -21.404 7.997 24.626 1.00 95.56 96 ARG A O 1
ATOM 745 N N . TRP A 1 97 ? -21.384 9.096 22.651 1.00 94.94 97 TRP A N 1
ATOM 746 C CA . TRP A 1 97 ? -21.404 7.923 21.787 1.00 94.94 97 TRP A CA 1
ATOM 747 C C . TRP A 1 97 ? -20.193 7.023 22.058 1.00 94.94 97 TRP A C 1
ATOM 749 O O . TRP A 1 97 ? -20.362 5.870 22.445 1.00 94.94 97 TRP A O 1
ATOM 759 N N . VAL A 1 98 ? -18.969 7.570 22.016 1.00 95.44 98 VAL A N 1
ATOM 760 C CA . VAL A 1 98 ? -17.747 6.794 22.305 1.00 95.44 98 VAL A CA 1
ATOM 761 C C . VAL A 1 98 ? -17.769 6.194 23.715 1.00 95.44 98 VAL A C 1
ATOM 763 O O . VAL A 1 98 ? -17.347 5.058 23.918 1.00 95.44 98 VAL A O 1
ATOM 766 N N . LYS A 1 99 ? -18.251 6.952 24.705 1.00 95.88 99 LYS A N 1
ATOM 767 C CA . LYS A 1 99 ? -18.290 6.523 26.108 1.00 95.88 99 LYS A CA 1
ATOM 768 C C . LYS A 1 99 ? -19.313 5.420 26.383 1.00 95.88 99 LYS A C 1
ATOM 770 O O . LYS A 1 99 ? -19.074 4.611 27.276 1.00 95.88 99 LYS A O 1
ATOM 775 N N . ASN A 1 100 ? -20.473 5.452 25.733 1.00 94.25 100 ASN A N 1
ATOM 776 C CA . ASN A 1 100 ? -21.621 4.632 26.129 1.00 94.25 100 ASN A CA 1
ATOM 777 C C . ASN A 1 100 ? -21.935 3.515 25.133 1.00 94.25 100 ASN A C 1
ATOM 779 O O . ASN A 1 100 ? -22.330 2.438 25.566 1.00 94.25 100 ASN A O 1
ATOM 783 N N . GLU A 1 101 ? -21.735 3.759 23.839 1.00 92.62 101 GLU A N 1
ATOM 784 C CA . GLU A 1 101 ? -22.238 2.886 22.773 1.00 92.62 101 GLU A CA 1
ATOM 785 C C . GLU A 1 101 ? -21.174 1.935 22.220 1.00 92.62 101 GLU A C 1
ATOM 787 O O . GLU A 1 101 ? -21.512 0.972 21.541 1.00 92.62 101 GLU A O 1
ATOM 792 N N . ILE A 1 102 ? -19.887 2.174 22.497 1.00 90.88 102 ILE A N 1
ATOM 793 C CA . ILE A 1 102 ? -18.803 1.337 21.969 1.00 90.88 102 ILE A CA 1
ATOM 794 C C . ILE A 1 102 ? -18.462 0.223 22.967 1.00 90.88 102 ILE A C 1
ATOM 796 O O . ILE A 1 102 ? -17.951 0.502 24.060 1.00 90.88 102 ILE A O 1
ATOM 800 N N . PRO A 1 103 ? -18.673 -1.057 22.612 1.00 89.50 103 PRO A N 1
ATOM 801 C CA . PRO A 1 103 ? -18.478 -2.171 23.530 1.00 89.50 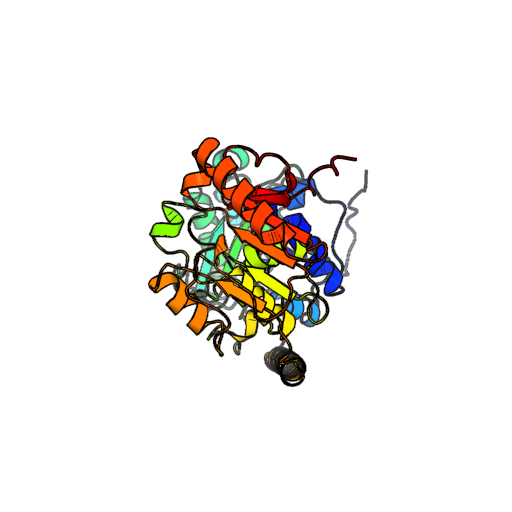103 PRO A CA 1
ATOM 802 C C . PRO A 1 103 ? -17.011 -2.632 23.552 1.00 89.50 103 PRO A C 1
ATOM 804 O O . PRO A 1 103 ? -16.712 -3.788 23.269 1.00 89.50 103 PRO A O 1
ATOM 807 N N . PHE A 1 104 ? -16.066 -1.751 23.913 1.00 90.69 104 PHE A N 1
ATOM 808 C CA . PHE A 1 104 ? -14.613 -2.000 23.789 1.00 90.69 104 PHE A CA 1
ATOM 809 C C . PHE A 1 104 ? -14.137 -3.367 24.305 1.00 90.69 104 PHE A C 1
ATOM 811 O O . PHE A 1 104 ? -13.218 -3.937 23.736 1.00 90.69 104 PHE A O 1
ATOM 818 N N . ARG A 1 105 ? -14.748 -3.912 25.366 1.00 88.25 105 ARG A N 1
ATOM 819 C CA . ARG A 1 105 ? -14.351 -5.218 25.922 1.00 88.25 105 ARG A CA 1
ATOM 820 C C . ARG A 1 105 ? -14.792 -6.413 25.090 1.00 88.25 105 ARG A C 1
ATOM 822 O O . ARG A 1 105 ? -14.135 -7.441 25.155 1.00 88.25 105 ARG A O 1
ATOM 829 N N . GLU A 1 106 ? -15.891 -6.280 24.364 1.00 87.88 106 GLU A N 1
ATOM 830 C CA . GLU A 1 106 ? -16.443 -7.343 23.526 1.00 87.88 106 GLU A CA 1
ATOM 831 C C . GLU A 1 106 ? -15.728 -7.359 22.175 1.00 87.88 106 GLU A C 1
ATOM 833 O O . GLU A 1 106 ? -15.346 -8.420 21.694 1.00 87.88 106 GLU A O 1
ATOM 838 N N . VAL A 1 107 ? -15.480 -6.175 21.601 1.00 86.88 107 VAL A N 1
ATOM 839 C CA . VAL A 1 107 ? -14.876 -6.048 20.262 1.00 86.88 107 VAL A CA 1
ATOM 840 C C . VAL A 1 107 ? -13.349 -5.947 20.268 1.00 86.88 107 VAL A C 1
ATOM 842 O O . VAL A 1 107 ? -12.720 -6.225 19.252 1.00 86.88 107 VAL A O 1
ATOM 845 N N . LEU A 1 108 ? -12.731 -5.562 21.392 1.00 90.06 108 LEU A N 1
ATOM 846 C CA . LEU A 1 108 ? -11.274 -5.469 21.534 1.00 90.06 108 LEU A CA 1
ATOM 847 C C . LEU A 1 108 ? -10.814 -5.878 22.952 1.00 90.06 108 LEU A C 1
ATOM 849 O O . LEU A 1 108 ? -10.347 -5.038 23.725 1.00 90.06 108 LEU A O 1
ATOM 853 N N . PRO A 1 109 ? -10.922 -7.171 23.323 1.00 88.88 109 PRO A N 1
ATOM 854 C CA . PRO A 1 109 ? -10.661 -7.638 24.690 1.00 88.88 109 PRO A CA 1
ATOM 855 C C . PRO A 1 109 ? -9.243 -7.351 25.207 1.00 88.88 109 PRO A C 1
ATOM 857 O O . PRO A 1 109 ? -9.055 -7.167 26.412 1.00 88.88 109 PRO A O 1
ATOM 860 N N . SER A 1 110 ? -8.257 -7.294 24.303 1.00 90.31 110 SER A N 1
ATOM 861 C CA . SER A 1 110 ? -6.856 -6.988 24.612 1.00 90.31 110 SER A CA 1
ATOM 862 C C . SER A 1 110 ? -6.625 -5.528 25.016 1.00 90.31 110 SER A C 1
ATOM 864 O O . SER A 1 110 ? -5.597 -5.222 25.625 1.00 90.31 110 SER A O 1
ATOM 866 N N . PHE A 1 111 ? -7.567 -4.622 24.727 1.00 93.56 111 PHE A N 1
ATOM 867 C CA . PHE A 1 111 ? -7.486 -3.229 25.146 1.00 93.56 111 PHE A CA 1
ATOM 868 C C . PHE A 1 111 ? -7.952 -3.086 26.597 1.00 93.56 111 PHE A C 1
ATOM 870 O O . PHE A 1 111 ? -9.139 -3.184 26.930 1.00 93.56 111 PHE A O 1
ATOM 877 N N . VAL A 1 112 ? -6.979 -2.882 27.482 1.00 93.19 112 VAL A N 1
ATOM 878 C CA . VAL A 1 112 ? -7.146 -2.886 28.937 1.00 93.19 112 VAL A CA 1
ATOM 879 C C . VAL A 1 112 ? -6.787 -1.515 29.523 1.00 93.19 112 VAL A C 1
ATOM 881 O O . VAL A 1 112 ? -6.166 -0.701 28.842 1.00 93.19 112 VAL A O 1
ATOM 884 N N . PRO A 1 113 ? -7.143 -1.221 30.787 1.00 92.81 113 PRO A N 1
ATOM 885 C CA . PRO A 1 113 ? -6.830 0.075 31.383 1.00 92.81 113 PRO A CA 1
ATOM 886 C C . PRO A 1 113 ? -5.340 0.431 31.443 1.00 92.81 113 PRO A C 1
ATOM 888 O O . PRO A 1 113 ? -5.020 1.610 31.482 1.00 92.81 113 PRO A O 1
ATOM 891 N N . ASP A 1 114 ? -4.433 -0.546 31.428 1.00 92.62 114 ASP A N 1
ATOM 892 C CA . ASP A 1 114 ? -2.985 -0.281 31.456 1.00 92.62 114 ASP A CA 1
ATOM 893 C C . ASP A 1 114 ? -2.402 0.018 30.066 1.00 92.62 114 ASP A C 1
ATOM 895 O O . ASP A 1 114 ? -1.262 0.482 29.944 1.00 92.62 114 ASP A O 1
ATOM 899 N N . SER A 1 115 ? -3.194 -0.209 29.014 1.00 93.94 115 SER A N 1
ATOM 900 C CA . SER A 1 115 ? -2.813 0.067 27.637 1.00 93.94 115 SER A CA 1
ATOM 901 C C . SER A 1 115 ? -2.629 1.561 27.388 1.00 93.94 115 SER A C 1
ATOM 903 O O . SER A 1 115 ? -3.241 2.430 28.020 1.00 93.94 115 SER A O 1
ATOM 905 N N . SER A 1 116 ? -1.815 1.867 26.391 1.00 94.25 116 SER A N 1
ATOM 906 C CA . SER A 1 116 ? -1.682 3.196 25.819 1.00 94.25 116 SER A CA 1
ATOM 907 C C . SER A 1 116 ? -2.335 3.278 24.442 1.00 94.25 116 SER A C 1
ATOM 909 O O . SER A 1 116 ? -2.409 2.297 23.706 1.00 94.25 116 SER A O 1
ATOM 911 N N . PHE A 1 117 ? -2.846 4.447 24.071 1.00 95.00 117 PHE A N 1
ATOM 912 C CA . PHE A 1 117 ? -3.524 4.609 22.789 1.00 95.00 117 PHE A CA 1
ATOM 913 C C . PHE A 1 117 ? -3.389 6.008 22.203 1.00 95.00 117 PHE A C 1
ATOM 915 O O . PHE A 1 117 ? -3.227 6.996 22.926 1.00 95.00 117 PHE A O 1
ATOM 922 N N . TRP A 1 118 ? -3.558 6.085 20.886 1.00 93.94 118 TRP A N 1
ATOM 923 C CA . TRP A 1 118 ? -3.721 7.332 20.155 1.00 93.94 118 TRP A CA 1
ATOM 924 C C . TRP A 1 118 ? -4.973 7.306 19.276 1.00 93.94 118 TRP A C 1
ATOM 926 O O . TRP A 1 118 ? -5.410 6.251 18.822 1.00 93.94 118 TRP A O 1
ATOM 936 N N . VAL A 1 119 ? -5.550 8.485 19.032 1.00 94.00 119 VAL A N 1
ATOM 937 C CA . VAL A 1 119 ? -6.687 8.666 18.120 1.00 94.00 119 VAL A CA 1
ATOM 938 C C . VAL A 1 119 ? -6.243 9.547 16.961 1.00 94.00 119 VAL A C 1
ATOM 940 O O . VAL A 1 119 ? -5.826 10.691 17.161 1.00 94.00 119 VAL A O 1
ATOM 943 N N . ARG A 1 120 ? -6.350 9.018 15.745 1.00 90.50 120 ARG A N 1
ATOM 944 C CA . ARG A 1 120 ? -6.158 9.740 14.488 1.00 90.50 120 ARG A CA 1
ATOM 945 C C . ARG A 1 120 ? -7.491 9.987 13.808 1.00 90.50 120 ARG A C 1
ATOM 947 O O . ARG A 1 120 ? -8.495 9.340 14.089 1.00 90.50 120 ARG A O 1
ATOM 954 N N . LEU A 1 121 ? -7.463 10.939 12.893 1.00 87.69 121 LEU A N 1
ATOM 955 C CA . LEU A 1 121 ? -8.552 11.174 11.965 1.00 87.69 121 LEU A CA 1
ATOM 956 C C . LEU A 1 121 ? -8.188 10.501 10.646 1.00 87.69 121 LEU A C 1
ATOM 958 O O . LEU A 1 121 ? -7.024 10.535 10.234 1.00 87.69 121 LEU A O 1
ATOM 962 N N . ALA A 1 122 ? -9.162 9.847 10.031 1.00 80.38 122 ALA A N 1
ATOM 963 C CA . ALA A 1 122 ? -9.115 9.546 8.613 1.00 80.38 122 ALA A CA 1
ATOM 964 C C . ALA A 1 122 ? -9.285 10.846 7.821 1.00 80.38 122 ALA A C 1
ATOM 966 O O . ALA A 1 122 ? -9.818 11.824 8.347 1.00 80.38 122 ALA A O 1
ATOM 967 N N . ASP A 1 123 ? -8.828 10.855 6.577 1.00 74.06 123 ASP A N 1
ATOM 968 C CA . ASP A 1 123 ? -8.925 12.027 5.715 1.00 74.06 123 ASP A CA 1
ATOM 969 C C . ASP A 1 123 ? -10.399 12.358 5.435 1.00 74.06 123 ASP A C 1
ATOM 971 O O . ASP A 1 123 ? -11.191 11.474 5.109 1.00 74.06 123 ASP A O 1
ATOM 975 N N . GLY A 1 124 ? -10.778 13.625 5.609 1.00 74.12 124 GLY A N 1
ATOM 976 C CA . GLY A 1 124 ? -12.150 14.093 5.427 1.00 74.12 124 GLY A CA 1
ATOM 977 C C . GLY A 1 124 ? -12.425 15.429 6.118 1.00 74.12 124 GLY A C 1
ATOM 978 O O . GLY A 1 124 ? -11.593 15.917 6.882 1.00 74.12 124 GLY A O 1
ATOM 979 N N . ASP A 1 125 ? -13.580 16.031 5.826 1.00 77.12 125 ASP A N 1
ATOM 980 C CA . ASP A 1 125 ? -13.948 17.363 6.319 1.00 77.12 125 ASP A CA 1
ATOM 981 C C . ASP A 1 125 ? -14.829 17.295 7.574 1.00 77.12 125 ASP A C 1
ATOM 983 O O . ASP A 1 125 ? -16.055 17.336 7.524 1.00 77.12 125 ASP A O 1
ATOM 987 N N . TYR A 1 126 ? -14.192 17.215 8.739 1.00 82.06 126 TYR A N 1
ATOM 988 C CA . TYR A 1 126 ? -14.886 17.225 10.032 1.00 82.06 126 TYR A CA 1
ATOM 989 C C . TYR A 1 126 ? -15.484 18.592 10.377 1.00 82.06 126 TYR A C 1
ATOM 991 O O . TYR A 1 126 ? -16.401 18.681 11.198 1.00 82.06 126 TYR A O 1
ATOM 999 N N . SER A 1 127 ? -14.963 19.660 9.769 1.00 82.06 127 SER A N 1
ATOM 1000 C CA . SER A 1 127 ? -15.386 21.021 10.072 1.00 82.06 127 SER A CA 1
ATOM 1001 C C . SER A 1 127 ? -16.760 21.309 9.490 1.00 82.06 127 SER A C 1
ATOM 1003 O O . SER A 1 127 ? -17.613 21.849 10.191 1.00 82.06 127 SER A O 1
ATOM 1005 N N . THR A 1 128 ? -17.005 20.867 8.259 1.00 79.94 128 THR A N 1
ATOM 1006 C CA . THR A 1 128 ? -18.307 20.994 7.611 1.00 79.94 128 THR A CA 1
ATOM 1007 C C . THR A 1 128 ? -19.280 19.917 8.082 1.00 79.94 128 THR A C 1
ATOM 1009 O O . THR A 1 128 ? -20.417 20.245 8.407 1.00 79.94 128 THR A O 1
ATOM 1012 N N . GLU A 1 129 ? -18.841 18.661 8.204 1.00 79.00 129 GLU A N 1
ATOM 1013 C CA . GLU A 1 129 ? -19.743 17.540 8.524 1.00 79.00 129 GLU A CA 1
ATOM 1014 C C . GLU A 1 129 ? -20.138 17.471 10.009 1.00 79.00 129 GLU A C 1
ATOM 1016 O O . GLU A 1 129 ? -21.214 16.985 10.347 1.00 79.00 129 GLU A O 1
ATOM 1021 N N . MET A 1 130 ? -19.281 17.946 10.920 1.00 82.88 130 MET A N 1
ATOM 1022 C CA . MET A 1 130 ? -19.501 17.831 12.371 1.00 82.88 130 MET A CA 1
ATOM 1023 C C . MET A 1 130 ? -19.407 19.162 13.117 1.00 82.88 130 MET A C 1
ATOM 1025 O O . MET A 1 130 ? -19.434 19.180 14.348 1.00 82.88 130 MET A O 1
ATOM 1029 N N . SER A 1 131 ? -19.222 20.283 12.410 1.00 85.62 131 SER A N 1
ATOM 1030 C CA . SER A 1 131 ? -18.999 21.596 13.039 1.00 85.62 131 SER A CA 1
ATOM 1031 C C . SER A 1 131 ? -17.864 21.584 14.081 1.00 85.62 131 SER A C 1
ATOM 1033 O O . SER A 1 131 ? -17.912 22.304 15.079 1.00 85.62 131 SER A O 1
ATOM 1035 N N . MET A 1 132 ? -16.845 20.739 13.879 1.00 88.19 132 MET A N 1
ATOM 1036 C CA . MET A 1 132 ? -15.733 20.545 14.813 1.00 88.19 132 MET A CA 1
ATOM 1037 C C . MET A 1 132 ? -14.390 20.659 14.110 1.00 88.19 132 MET A C 1
ATOM 1039 O O . MET A 1 132 ? -14.193 20.157 13.008 1.00 88.19 132 MET A O 1
ATOM 1043 N N . ARG A 1 133 ? -13.406 21.240 14.799 1.00 90.25 133 ARG A N 1
ATOM 1044 C CA . ARG A 1 133 ? -12.012 21.158 14.354 1.00 90.25 133 ARG A CA 1
ATOM 1045 C C . ARG A 1 133 ? -11.445 19.778 14.654 1.00 90.25 133 ARG A C 1
ATOM 1047 O O . ARG A 1 133 ? -11.766 19.174 15.676 1.00 90.25 133 ARG A O 1
ATOM 1054 N N . ASP A 1 134 ? -10.474 19.346 13.862 1.00 89.38 134 ASP A N 1
ATOM 1055 C CA . ASP A 1 134 ? -9.764 18.075 14.041 1.00 89.38 134 ASP A CA 1
ATOM 1056 C C . ASP A 1 134 ? -9.313 17.806 15.488 1.00 89.38 134 ASP A C 1
ATOM 1058 O O . ASP A 1 134 ? -9.504 16.723 16.050 1.00 89.38 134 ASP A O 1
ATOM 1062 N N . ALA A 1 135 ? -8.739 18.824 16.135 1.00 91.62 135 ALA A N 1
ATOM 1063 C CA . ALA A 1 135 ? -8.265 18.725 17.513 1.00 91.62 135 ALA A CA 1
ATOM 1064 C C . ALA A 1 135 ? -9.403 18.486 18.525 1.00 91.62 135 ALA A C 1
ATOM 1066 O O . ALA A 1 135 ? -9.177 17.881 19.577 1.00 91.62 135 ALA A O 1
ATOM 1067 N N . GLU A 1 136 ? -10.613 18.963 18.230 1.00 93.75 136 GLU A N 1
ATOM 1068 C CA . GLU A 1 136 ? -11.805 18.785 19.063 1.00 93.75 136 GLU A CA 1
ATOM 1069 C C . GLU A 1 136 ? -12.357 17.370 18.917 1.00 93.75 136 GLU A C 1
ATOM 1071 O O . GLU A 1 136 ? -12.602 16.731 19.942 1.00 93.75 136 GLU A O 1
ATOM 1076 N N . VAL A 1 137 ? -12.422 16.843 17.690 1.00 93.12 137 VAL A N 1
ATOM 1077 C CA . VAL A 1 137 ? -12.805 15.448 17.407 1.00 93.12 137 VAL A CA 1
ATOM 1078 C C . VAL A 1 137 ? -11.872 14.480 18.141 1.00 93.12 137 VAL A C 1
ATOM 1080 O O . VAL A 1 137 ? -12.314 13.646 18.937 1.00 93.12 137 VAL A O 1
ATOM 1083 N N . GLN A 1 138 ? -10.555 14.651 17.975 1.00 94.44 138 GLN A N 1
ATOM 1084 C CA . GLN A 1 138 ? -9.552 13.826 18.659 1.00 94.44 138 GLN A CA 1
ATOM 1085 C C . GLN A 1 138 ? -9.643 13.934 20.186 1.00 94.44 138 GLN A C 1
ATOM 1087 O O . GLN A 1 138 ? -9.381 12.966 20.902 1.00 94.44 138 GLN A O 1
ATOM 1092 N N . ARG A 1 139 ? -9.952 15.119 20.726 1.00 95.69 139 ARG A N 1
ATOM 1093 C CA . ARG A 1 139 ? -10.086 15.318 22.176 1.00 95.69 139 ARG A CA 1
ATOM 1094 C C . ARG A 1 139 ? -11.350 14.650 22.714 1.00 95.69 139 ARG A C 1
ATOM 1096 O O . ARG A 1 139 ? -11.252 13.949 23.717 1.00 95.69 139 ARG A O 1
ATOM 1103 N N . ALA A 1 140 ? -12.493 14.846 22.060 1.00 96.19 140 ALA A N 1
ATOM 1104 C CA . ALA A 1 140 ? -13.776 14.274 22.464 1.00 96.19 140 ALA A CA 1
ATOM 1105 C C . ALA A 1 140 ? -13.715 12.746 22.511 1.00 96.19 140 ALA A C 1
ATOM 1107 O O . ALA A 1 140 ? -14.087 12.140 23.513 1.00 96.19 140 ALA A O 1
ATOM 1108 N N . ALA A 1 141 ? -13.144 12.135 21.475 1.00 96.38 141 ALA A N 1
ATOM 1109 C CA . ALA A 1 141 ? -12.985 10.694 21.408 1.00 96.38 141 ALA A CA 1
ATOM 1110 C C . ALA A 1 141 ? -12.034 10.135 22.467 1.00 96.38 141 ALA A C 1
ATOM 1112 O O . ALA A 1 141 ? -12.384 9.183 23.161 1.00 96.38 141 ALA A O 1
ATOM 1113 N N . ARG A 1 142 ? -10.858 10.752 22.660 1.00 97.00 142 ARG A N 1
ATOM 1114 C CA . ARG A 1 142 ? -9.923 10.340 23.724 1.00 97.00 142 ARG A CA 1
ATOM 1115 C C . ARG A 1 142 ? -10.578 10.402 25.102 1.00 97.00 142 ARG A C 1
ATOM 1117 O O . ARG A 1 142 ? -10.464 9.454 25.874 1.00 97.00 142 ARG A O 1
ATOM 1124 N N . GLN A 1 143 ? -11.300 11.486 25.387 1.00 97.38 143 GLN A N 1
ATOM 1125 C CA . GLN A 1 143 ? -12.036 11.646 26.641 1.00 97.38 143 GLN A CA 1
ATOM 1126 C C . GLN A 1 143 ? -13.160 10.615 26.784 1.00 97.38 143 GLN A C 1
ATOM 1128 O O . GLN A 1 143 ? -13.369 10.106 27.886 1.00 97.38 143 GLN A O 1
ATOM 1133 N N . GLY A 1 144 ? -13.862 10.291 25.695 1.00 97.25 144 GLY A N 1
ATOM 1134 C CA . GLY A 1 144 ? -14.900 9.260 25.660 1.00 97.25 144 GLY A CA 1
ATOM 1135 C C . GLY A 1 144 ? -14.344 7.882 26.015 1.00 97.25 144 GLY A C 1
ATOM 1136 O O . GLY A 1 144 ? -14.852 7.244 26.935 1.00 97.25 144 GLY A O 1
ATOM 1137 N N . ILE A 1 145 ? -13.236 7.484 25.375 1.00 97.19 145 ILE A N 1
ATOM 1138 C CA . ILE A 1 145 ? -12.529 6.221 25.648 1.00 97.19 145 ILE A CA 1
ATOM 1139 C C . ILE A 1 145 ? -12.103 6.158 27.117 1.00 97.19 145 ILE A C 1
ATOM 1141 O O . ILE A 1 145 ? -12.447 5.219 27.831 1.00 97.19 145 ILE A O 1
ATOM 1145 N N . GLN A 1 146 ? -11.401 7.181 27.612 1.00 97.19 146 GLN A N 1
ATOM 1146 C CA . GLN A 1 146 ? -10.957 7.206 29.008 1.00 97.19 146 GLN A CA 1
ATOM 1147 C C . GLN A 1 146 ? -12.137 7.174 29.985 1.00 97.19 146 GLN A C 1
ATOM 1149 O O . GLN A 1 146 ? -12.082 6.471 30.988 1.00 97.19 146 GLN A O 1
ATOM 1154 N N . SER A 1 147 ? -13.231 7.873 29.677 1.00 97.19 147 SER A N 1
ATOM 1155 C CA . SER A 1 147 ? -14.433 7.880 30.519 1.00 97.19 147 SER A CA 1
ATOM 1156 C C . SER A 1 147 ? -15.147 6.530 30.547 1.00 97.19 147 SER A C 1
ATOM 1158 O O . SER A 1 147 ? -15.677 6.163 31.595 1.00 97.19 147 SER A O 1
ATOM 1160 N N . TYR A 1 148 ? -15.169 5.791 29.431 1.00 96.44 148 TYR A N 1
ATOM 1161 C CA . TYR A 1 148 ? -15.681 4.419 29.391 1.00 96.44 148 TYR A CA 1
ATOM 1162 C C . TYR A 1 148 ? -14.908 3.539 30.381 1.00 96.44 148 TYR A C 1
ATOM 1164 O O . TYR A 1 148 ? -15.512 2.879 31.231 1.00 96.44 148 TYR A O 1
ATOM 1172 N N . PHE A 1 149 ? -13.572 3.580 30.320 1.00 96.38 149 PHE A N 1
ATOM 1173 C CA . PHE A 1 149 ? -12.727 2.756 31.182 1.00 96.38 149 PHE A CA 1
ATOM 1174 C C . PHE A 1 149 ? -12.787 3.191 32.646 1.00 96.38 149 PHE A C 1
ATOM 1176 O O . PHE A 1 149 ? -12.965 2.338 33.511 1.00 96.38 149 PHE A O 1
ATOM 1183 N N . HIS A 1 150 ? -12.771 4.496 32.925 1.00 95.88 150 HIS A N 1
ATOM 1184 C CA . HIS A 1 150 ? -12.920 5.005 34.287 1.00 95.88 150 HIS A CA 1
ATOM 1185 C C . HIS A 1 150 ? -14.227 4.522 34.923 1.00 95.88 150 HIS A C 1
ATOM 1187 O O . HIS A 1 150 ? -14.225 4.008 36.037 1.00 95.88 150 HIS A O 1
ATOM 1193 N N . LYS A 1 151 ? -15.344 4.629 34.187 1.00 94.38 151 LYS A N 1
ATOM 1194 C CA . LYS A 1 151 ? -16.668 4.215 34.666 1.00 94.38 151 LYS A CA 1
ATOM 1195 C C . LYS A 1 151 ? -16.750 2.707 34.920 1.00 94.38 151 LYS A C 1
ATOM 1197 O O . LYS A 1 151 ? -17.413 2.304 35.869 1.00 94.38 151 LYS A O 1
ATOM 1202 N N . LYS A 1 152 ? -16.132 1.878 34.069 1.00 92.81 152 LYS A N 1
ATOM 1203 C CA . LYS A 1 152 ? -16.226 0.411 34.170 1.00 92.81 152 LYS A CA 1
ATOM 1204 C C . LYS A 1 152 ? -15.158 -0.236 35.062 1.00 92.81 152 LYS A C 1
ATOM 1206 O O . LYS A 1 152 ? -15.424 -1.303 35.601 1.00 92.81 152 LYS A O 1
ATOM 1211 N N . PHE A 1 153 ? -13.975 0.364 35.203 1.00 92.75 153 PHE A N 1
ATOM 1212 C CA . PHE A 1 153 ? -12.808 -0.267 35.842 1.00 92.75 153 PHE A CA 1
ATOM 1213 C C . PHE A 1 153 ? -12.128 0.598 36.910 1.00 92.75 153 PHE A C 1
ATOM 1215 O O . PHE A 1 153 ? -11.202 0.129 37.560 1.00 92.75 153 PHE A O 1
ATOM 1222 N N . GLY A 1 154 ? -12.525 1.863 37.081 1.00 92.88 154 GLY A N 1
ATOM 1223 C CA . GLY A 1 154 ? -11.874 2.799 38.006 1.00 92.88 154 GLY A CA 1
ATOM 1224 C C . GLY A 1 154 ? -10.516 3.330 37.525 1.00 92.88 154 GLY A C 1
ATOM 1225 O O . GLY A 1 154 ? -10.076 4.378 37.991 1.00 92.88 154 GLY A O 1
ATOM 1226 N N . SER A 1 155 ? -9.887 2.683 36.543 1.00 94.12 155 SER A N 1
ATOM 1227 C CA . SER A 1 155 ? -8.634 3.091 35.898 1.00 94.12 155 SER A CA 1
ATOM 1228 C C . SER A 1 155 ? -8.847 3.489 34.431 1.00 94.12 155 SER A C 1
ATOM 1230 O O . SER A 1 155 ? -9.896 3.212 33.844 1.00 94.12 155 SER A O 1
ATOM 1232 N N . VAL A 1 156 ? -7.874 4.189 33.835 1.00 95.25 156 VAL A N 1
ATOM 1233 C CA . VAL A 1 156 ? -7.969 4.700 32.456 1.00 95.25 156 VAL A CA 1
ATOM 1234 C C . VAL A 1 156 ? -6.728 4.377 31.626 1.00 95.25 156 VAL A C 1
ATOM 1236 O O . VAL A 1 156 ? -5.618 4.554 32.128 1.00 95.25 156 VAL A O 1
ATOM 1239 N N . PRO A 1 157 ? -6.898 4.015 30.340 1.00 95.06 157 PRO A N 1
ATOM 1240 C CA . PRO A 1 157 ? -5.784 3.878 29.417 1.00 95.06 157 PRO A CA 1
ATOM 1241 C C . PRO A 1 157 ? -5.095 5.222 29.163 1.00 95.06 157 PRO A C 1
ATOM 1243 O O . PRO A 1 157 ? -5.707 6.304 29.186 1.00 95.06 157 PRO A O 1
ATOM 1246 N N . ARG A 1 158 ? -3.786 5.156 28.909 1.00 93.88 158 ARG A N 1
ATOM 1247 C CA . ARG A 1 158 ? -2.923 6.330 28.733 1.00 93.88 158 ARG A CA 1
ATOM 1248 C C . ARG A 1 158 ? -2.998 6.844 27.297 1.00 93.88 158 ARG A C 1
ATOM 1250 O O . ARG A 1 158 ? -2.630 6.147 26.360 1.00 93.88 158 ARG A O 1
ATOM 1257 N N . ALA A 1 159 ? -3.435 8.085 27.110 1.00 91.75 159 ALA A N 1
ATOM 1258 C CA . ALA A 1 159 ? -3.470 8.705 25.787 1.00 91.75 159 ALA A CA 1
ATOM 1259 C C . ALA A 1 159 ? -2.075 9.229 25.394 1.00 91.75 159 ALA A C 1
ATOM 1261 O O . ALA A 1 159 ? -1.721 10.359 25.736 1.00 91.75 159 ALA A O 1
ATOM 1262 N N . LEU A 1 160 ? -1.292 8.421 24.678 1.00 87.19 160 LEU A N 1
ATOM 1263 C CA . LEU A 1 160 ? 0.070 8.743 24.246 1.00 87.19 160 LEU A CA 1
ATOM 1264 C C . LEU A 1 160 ? 0.117 8.876 22.727 1.00 87.19 160 LEU A C 1
ATOM 1266 O O . LEU A 1 160 ? -0.394 8.025 22.013 1.00 87.19 160 LEU A O 1
ATOM 1270 N N . ARG A 1 161 ? 0.718 9.957 22.225 1.00 80.38 161 ARG A N 1
ATOM 1271 C CA . ARG A 1 161 ? 0.871 10.173 20.776 1.00 80.38 161 ARG A CA 1
ATOM 1272 C C . ARG A 1 161 ? 2.005 9.342 20.189 1.00 80.38 161 ARG A C 1
ATOM 1274 O O . ARG A 1 161 ? 1.926 8.902 19.045 1.00 80.38 161 ARG A O 1
ATOM 1281 N N . GLU A 1 162 ? 3.074 9.200 20.955 1.00 80.75 162 GLU A N 1
ATOM 1282 C CA . GLU A 1 162 ? 4.248 8.426 20.588 1.00 80.75 162 GLU A CA 1
ATOM 1283 C C . GLU A 1 162 ? 4.216 7.112 21.350 1.00 80.75 162 GLU A C 1
ATOM 1285 O O . GLU A 1 162 ? 3.818 7.077 22.512 1.00 80.75 162 GLU A O 1
ATOM 1290 N N . GLN A 1 163 ? 4.616 6.046 20.666 1.00 80.56 163 GLN A N 1
ATOM 1291 C CA . GLN A 1 163 ? 4.731 4.705 21.227 1.00 80.56 163 GLN A CA 1
ATOM 1292 C C . GLN A 1 163 ? 3.457 4.145 21.888 1.00 80.56 163 GLN A C 1
ATOM 1294 O O . GLN A 1 163 ? 3.529 3.402 22.865 1.00 80.56 163 GLN A O 1
ATOM 1299 N N . SER A 1 164 ? 2.280 4.509 21.371 1.00 87.56 164 SER A N 1
ATOM 1300 C CA . SER A 1 164 ? 1.022 3.905 21.811 1.00 87.56 164 SER A CA 1
ATOM 1301 C C . SER A 1 164 ? 0.982 2.404 21.514 1.00 87.56 164 SER A C 1
ATOM 1303 O O . SER A 1 164 ? 1.576 1.948 20.539 1.00 87.56 164 SER A O 1
ATOM 1305 N N . ASP A 1 165 ? 0.211 1.658 22.299 1.00 89.94 165 ASP A N 1
ATOM 1306 C CA . ASP A 1 165 ? -0.086 0.243 22.053 1.00 89.94 165 ASP A CA 1
ATOM 1307 C C . ASP A 1 165 ? -1.168 0.086 20.976 1.00 89.94 165 ASP A C 1
ATOM 1309 O O . ASP A 1 165 ? -1.094 -0.800 20.127 1.00 89.94 165 ASP A O 1
ATOM 1313 N N . TYR A 1 166 ? -2.155 0.989 20.984 1.00 91.88 166 TYR A N 1
ATOM 1314 C CA . TYR A 1 166 ? -3.302 0.975 20.077 1.00 91.88 166 TYR A CA 1
ATOM 1315 C C . TYR A 1 166 ? -3.419 2.272 19.281 1.00 91.88 166 TYR A C 1
ATOM 1317 O O . TYR A 1 166 ? -3.268 3.375 19.812 1.00 91.88 166 TYR A O 1
ATOM 1325 N N . MET A 1 167 ? -3.773 2.135 18.006 1.00 92.38 167 MET A N 1
ATOM 1326 C CA . MET A 1 167 ? -4.098 3.251 17.129 1.00 92.38 167 MET A CA 1
ATOM 1327 C C . MET A 1 167 ? -5.563 3.150 16.719 1.00 92.38 167 MET A C 1
ATOM 1329 O O . MET A 1 167 ? -5.969 2.175 16.087 1.00 92.38 167 MET A O 1
ATOM 1333 N N . PHE A 1 168 ? -6.347 4.166 17.068 1.00 94.06 168 PHE A N 1
ATOM 1334 C CA . PHE A 1 168 ? -7.733 4.288 16.634 1.00 94.06 168 PHE A CA 1
ATOM 1335 C C . PHE A 1 168 ? -7.866 5.342 15.542 1.00 94.06 168 PHE A C 1
ATOM 1337 O O . PHE A 1 168 ? -7.160 6.353 15.553 1.00 94.06 168 PHE A O 1
ATOM 1344 N N . PHE A 1 169 ? -8.812 5.134 14.635 1.00 92.00 169 PHE A N 1
ATOM 1345 C CA . PHE A 1 169 ? -9.181 6.100 13.609 1.00 92.00 169 PHE A CA 1
ATOM 1346 C C . PHE A 1 169 ? -10.644 6.482 13.752 1.00 92.00 169 PHE A C 1
ATOM 1348 O O . PHE A 1 169 ? -11.504 5.627 13.946 1.00 92.00 169 PHE A O 1
ATOM 1355 N N . ILE A 1 170 ? -10.916 7.773 13.627 1.00 90.94 170 ILE A N 1
ATOM 1356 C CA . ILE A 1 170 ? -12.268 8.292 13.447 1.00 90.94 170 ILE A CA 1
ATOM 1357 C C . ILE A 1 170 ? -12.432 8.645 11.989 1.00 90.94 170 ILE A C 1
ATOM 1359 O O . ILE A 1 170 ? -11.495 9.140 11.373 1.00 90.94 170 ILE A O 1
ATOM 1363 N N . THR A 1 171 ? -13.606 8.359 11.453 1.00 86.12 171 THR A N 1
ATOM 1364 C CA . THR A 1 171 ? -14.002 8.736 10.093 1.00 86.12 171 THR A CA 1
ATOM 1365 C C . THR A 1 171 ? -15.160 9.715 10.181 1.00 86.12 171 THR A C 1
ATOM 1367 O O . THR A 1 171 ? -15.991 9.543 11.078 1.00 86.12 171 THR A O 1
ATOM 1370 N N . PRO A 1 172 ? -15.208 10.749 9.325 1.00 79.94 172 PRO A N 1
ATOM 1371 C CA . PRO A 1 172 ? -16.291 11.716 9.381 1.00 79.94 172 PRO A CA 1
ATOM 1372 C C . PRO A 1 172 ? -17.616 11.040 8.997 1.00 79.94 172 PRO A C 1
ATOM 1374 O O . PRO A 1 172 ? -17.600 9.966 8.380 1.00 79.94 172 PRO A O 1
ATOM 1377 N N . PRO A 1 173 ? -18.755 11.672 9.321 1.00 77.69 173 PRO A N 1
ATOM 1378 C CA . PRO A 1 173 ? -20.027 11.347 8.699 1.00 77.69 173 PRO A CA 1
ATOM 1379 C C . PRO A 1 173 ? -19.852 11.325 7.181 1.00 77.69 173 PRO A C 1
ATOM 1381 O O . PRO A 1 173 ? -19.313 12.260 6.597 1.00 77.69 173 PRO A O 1
ATOM 1384 N N . SER A 1 174 ? -20.273 10.245 6.534 1.00 68.69 174 SER A N 1
ATOM 1385 C CA . SER A 1 174 ? -20.348 10.198 5.076 1.00 68.69 174 SER A CA 1
ATOM 1386 C C . SER A 1 174 ? -21.774 9.865 4.692 1.00 68.69 174 SER A C 1
ATOM 1388 O O . SER A 1 174 ? -22.299 8.827 5.097 1.00 68.69 174 SER A O 1
ATOM 1390 N N . SER A 1 175 ? -22.400 10.734 3.899 1.00 60.72 175 SER A N 1
ATOM 1391 C CA . SER A 1 175 ? -23.745 10.523 3.346 1.00 60.72 175 SER A CA 1
ATOM 1392 C C . SER A 1 175 ? -23.879 9.175 2.626 1.00 60.72 175 SER A C 1
ATOM 1394 O O . SER A 1 175 ? -24.956 8.586 2.602 1.00 60.72 175 SER A O 1
ATOM 1396 N N . GLU A 1 176 ? -22.769 8.637 2.122 1.00 58.41 176 GLU A N 1
ATOM 1397 C CA . GLU A 1 176 ? -22.699 7.337 1.463 1.00 58.41 176 GLU A CA 1
ATOM 1398 C C . GLU A 1 176 ? -22.663 6.165 2.465 1.00 58.41 176 GLU A C 1
ATOM 1400 O O . GLU A 1 176 ? -23.197 5.098 2.175 1.00 58.41 176 GLU A O 1
ATOM 1405 N N . CYS A 1 177 ? -22.117 6.359 3.672 1.00 54.47 177 CYS A N 1
ATOM 1406 C CA . CYS A 1 177 ? -22.042 5.360 4.758 1.00 54.47 177 CYS A CA 1
ATOM 1407 C C . CYS A 1 177 ? -23.312 5.301 5.621 1.00 54.47 177 CYS A C 1
ATOM 1409 O O . CYS A 1 177 ? -23.294 4.767 6.728 1.00 54.47 177 CYS A O 1
ATOM 1411 N N . GLY A 1 178 ? -24.412 5.903 5.165 1.00 59.69 178 GLY A N 1
ATOM 1412 C CA . GLY A 1 178 ? -25.571 6.126 6.024 1.00 59.69 178 GLY A CA 1
ATOM 1413 C C . GLY A 1 178 ? -25.300 7.185 7.093 1.00 59.69 178 GLY A C 1
ATOM 1414 O O . GLY A 1 178 ? -25.829 7.063 8.186 1.00 59.69 178 GLY A O 1
ATOM 1415 N N . GLY A 1 179 ? -24.454 8.181 6.784 1.00 69.88 179 GLY A N 1
ATOM 1416 C CA . GLY A 1 179 ? -24.260 9.474 7.460 1.00 69.88 179 GLY A CA 1
ATOM 1417 C C . GLY A 1 179 ? -23.712 9.462 8.888 1.00 69.88 179 GLY A C 1
ATOM 1418 O O . GLY A 1 179 ? -23.774 10.495 9.548 1.00 69.88 179 GLY A O 1
ATOM 1419 N N . GLY A 1 180 ? -23.207 8.335 9.385 1.00 78.81 180 GLY A N 1
ATOM 1420 C CA . GLY A 1 180 ? -22.681 8.202 10.744 1.00 78.81 180 GLY A CA 1
ATOM 1421 C C . GLY A 1 180 ? -21.159 8.299 10.846 1.00 78.81 180 GLY A C 1
ATOM 1422 O O . GLY A 1 180 ? -20.434 8.106 9.872 1.00 78.81 180 GLY A O 1
ATOM 1423 N N . VAL A 1 181 ? -20.666 8.566 12.056 1.00 86.56 181 VAL A N 1
ATOM 1424 C CA . VAL A 1 181 ? -19.238 8.484 12.401 1.00 86.56 181 VAL A CA 1
ATOM 1425 C C . VAL A 1 181 ? -18.842 7.024 12.622 1.00 86.56 181 VAL A C 1
ATOM 1427 O O . VAL A 1 181 ? -19.517 6.289 13.339 1.00 86.56 181 VAL A O 1
ATOM 1430 N N . GLY A 1 182 ? -17.706 6.604 12.070 1.00 88.38 182 GLY A N 1
ATOM 1431 C CA . GLY A 1 182 ? -17.096 5.304 12.381 1.00 88.38 182 GLY A CA 1
ATOM 1432 C C . GLY A 1 182 ? -15.893 5.432 13.316 1.00 88.38 182 GLY A C 1
ATOM 1433 O O . GLY A 1 182 ? -15.031 6.284 13.076 1.00 88.38 182 GLY A O 1
ATOM 1434 N N . LEU A 1 183 ? -15.805 4.564 14.335 1.00 92.44 183 LEU A N 1
ATOM 1435 C CA . LEU A 1 183 ? -14.585 4.337 15.120 1.00 92.44 183 LEU A CA 1
ATOM 1436 C C . LEU A 1 183 ? -13.946 3.012 14.701 1.00 92.44 183 LEU A C 1
ATOM 1438 O O . LEU A 1 183 ? -14.578 1.957 14.745 1.00 92.44 183 LEU A O 1
ATOM 1442 N N . TRP A 1 184 ? -12.665 3.074 14.365 1.00 92.62 184 TRP A N 1
ATOM 1443 C CA . TRP A 1 184 ? -11.886 1.963 13.838 1.00 92.62 184 TRP A CA 1
ATOM 1444 C C . TRP A 1 184 ? -10.647 1.721 14.691 1.00 92.62 184 TRP A C 1
ATOM 1446 O O . TRP A 1 184 ? -10.099 2.663 15.265 1.00 92.62 184 TRP A O 1
ATOM 1456 N N . VAL A 1 185 ? -10.167 0.481 14.725 1.00 93.31 185 VAL A N 1
ATOM 1457 C CA . VAL A 1 185 ? -8.862 0.112 15.290 1.00 93.31 185 VAL A CA 1
ATOM 1458 C C . VAL A 1 185 ? -7.934 -0.366 14.181 1.00 93.31 185 VAL A C 1
ATOM 1460 O O . VAL A 1 185 ? -8.370 -1.028 13.245 1.00 93.31 185 VAL A O 1
ATOM 1463 N N . ASP A 1 186 ? -6.653 -0.029 14.273 1.00 91.38 186 ASP A N 1
ATOM 1464 C CA . ASP A 1 186 ? -5.642 -0.472 13.318 1.00 91.38 186 ASP A CA 1
ATOM 1465 C C . ASP A 1 186 ? -5.038 -1.824 13.727 1.00 91.38 186 ASP A C 1
ATOM 1467 O O . ASP A 1 186 ? -4.275 -1.915 14.689 1.00 91.38 186 ASP A O 1
ATOM 1471 N N . TYR A 1 187 ? -5.363 -2.877 12.977 1.00 90.31 187 TYR A N 1
ATOM 1472 C CA . TYR A 1 187 ? -4.825 -4.229 13.159 1.00 90.31 187 TYR A CA 1
ATOM 1473 C C . TYR A 1 187 ? -3.393 -4.389 12.655 1.00 90.31 187 TYR A C 1
ATOM 1475 O O . TYR A 1 187 ? -2.743 -5.382 12.970 1.00 90.31 187 TYR A O 1
ATOM 1483 N N . SER A 1 188 ? -2.897 -3.434 11.872 1.00 86.69 188 SER A N 1
ATOM 1484 C CA . SER A 1 188 ? -1.532 -3.442 11.351 1.00 86.69 188 SER A CA 1
ATOM 1485 C C . SER A 1 188 ? -0.555 -2.617 12.186 1.00 86.69 188 SER A C 1
ATOM 1487 O O . SER A 1 188 ? 0.659 -2.736 12.006 1.00 86.69 188 SER A O 1
ATOM 1489 N N . TYR A 1 189 ? -1.066 -1.792 13.103 1.00 86.44 189 TYR A N 1
ATOM 1490 C CA . TYR A 1 189 ? -0.251 -0.889 13.899 1.00 86.44 189 TYR A CA 1
ATOM 1491 C C . TYR A 1 189 ? 0.636 -1.647 14.889 1.00 86.44 189 TYR A C 1
ATOM 1493 O O . TYR A 1 189 ? 0.164 -2.388 15.750 1.00 86.44 189 TYR A O 1
ATOM 1501 N N . ARG A 1 190 ? 1.945 -1.412 14.788 1.00 79.25 190 ARG A N 1
ATOM 1502 C CA . ARG A 1 190 ? 2.952 -1.904 15.733 1.00 79.25 190 ARG A CA 1
ATOM 1503 C C . ARG A 1 190 ? 3.583 -0.693 16.393 1.00 79.25 190 ARG A C 1
ATOM 1505 O O . ARG A 1 190 ? 3.826 0.301 15.714 1.00 79.25 190 ARG A O 1
ATOM 1512 N N . ASN A 1 191 ? 3.822 -0.764 17.698 1.00 70.56 191 ASN A N 1
ATOM 1513 C CA . ASN A 1 191 ? 4.332 0.345 18.501 1.00 70.56 191 ASN A CA 1
ATOM 1514 C C . ASN A 1 191 ? 5.522 1.047 17.793 1.00 70.56 191 ASN A C 1
ATOM 1516 O O . ASN A 1 191 ? 6.586 0.463 17.611 1.00 70.56 191 ASN A O 1
ATOM 1520 N N . GLY A 1 192 ? 5.304 2.277 17.304 1.00 60.62 192 GLY A N 1
ATOM 1521 C CA . GLY A 1 192 ? 6.300 3.071 16.563 1.00 60.62 192 GLY A CA 1
ATOM 1522 C C . GLY A 1 192 ? 6.367 2.876 15.034 1.00 60.62 192 GLY A C 1
ATOM 1523 O O . GLY A 1 192 ? 6.874 3.764 14.344 1.00 60.62 192 GLY A O 1
ATOM 1524 N N . ALA A 1 193 ? 5.802 1.801 14.475 1.00 63.22 193 ALA A N 1
ATOM 1525 C CA . ALA A 1 193 ? 5.696 1.578 13.032 1.00 63.22 193 ALA A CA 1
ATOM 1526 C C . ALA A 1 193 ? 4.526 2.385 12.441 1.00 63.22 193 ALA A C 1
ATOM 1528 O O . ALA A 1 193 ? 3.388 2.310 12.903 1.00 63.22 193 ALA A O 1
ATOM 1529 N N . LYS A 1 194 ? 4.807 3.210 11.424 1.00 55.22 194 LYS A N 1
ATOM 1530 C CA . LYS A 1 194 ? 3.844 4.200 10.899 1.00 55.22 194 LYS A CA 1
ATOM 1531 C C . LYS A 1 194 ? 2.970 3.686 9.749 1.00 55.22 194 LYS A C 1
ATOM 1533 O O . LYS A 1 194 ? 1.985 4.352 9.436 1.00 55.22 194 LYS A O 1
ATOM 1538 N N . SER A 1 195 ? 3.348 2.591 9.090 1.00 65.12 195 SER A N 1
ATOM 1539 C CA . SER A 1 195 ? 2.652 2.021 7.926 1.00 65.12 195 SER A CA 1
ATOM 1540 C C . SER A 1 195 ? 3.213 0.634 7.612 1.00 65.12 195 SER A C 1
ATOM 1542 O O . SER A 1 195 ? 4.400 0.404 7.836 1.00 65.12 195 SER A O 1
ATOM 1544 N N . LEU A 1 196 ? 2.404 -0.252 7.029 1.00 70.75 196 LEU A N 1
ATOM 1545 C CA . LEU A 1 196 ? 2.864 -1.551 6.514 1.00 70.75 196 LEU A CA 1
ATOM 1546 C C . LEU A 1 196 ? 3.988 -1.418 5.477 1.00 70.75 196 LEU A C 1
ATOM 1548 O O . LEU A 1 196 ? 4.893 -2.244 5.428 1.00 70.75 196 LEU A O 1
ATOM 1552 N N . ASN A 1 197 ? 3.989 -0.320 4.719 1.00 59.66 197 ASN A N 1
ATOM 1553 C CA . ASN A 1 197 ? 4.999 -0.041 3.697 1.00 59.66 197 ASN A CA 1
ATOM 1554 C C . ASN A 1 197 ? 6.167 0.810 4.212 1.00 59.66 197 ASN A C 1
ATOM 1556 O O . ASN A 1 197 ? 6.943 1.333 3.415 1.00 59.66 197 ASN A O 1
ATOM 1560 N N . SER A 1 198 ? 6.327 0.970 5.532 1.00 50.00 198 SER A N 1
ATOM 1561 C CA . SER A 1 198 ? 7.481 1.674 6.102 1.00 50.00 198 SER A CA 1
ATOM 1562 C C . SER A 1 198 ? 8.736 0.797 6.179 1.00 50.00 198 SER A C 1
ATOM 1564 O O . SER A 1 198 ? 9.529 0.958 7.100 1.00 50.00 198 SER A O 1
ATOM 1566 N N . THR A 1 199 ? 8.961 -0.115 5.223 1.00 42.75 199 THR A N 1
ATOM 1567 C CA . THR A 1 199 ? 10.272 -0.782 5.063 1.00 42.75 199 THR A CA 1
ATOM 1568 C C . THR A 1 199 ? 11.411 0.223 4.850 1.00 42.75 199 THR A C 1
ATOM 1570 O O . THR A 1 199 ? 12.583 -0.119 4.966 1.00 42.75 199 THR A O 1
ATOM 1573 N N . GLU A 1 200 ? 11.081 1.485 4.582 1.00 40.94 200 GLU A N 1
ATOM 1574 C CA . GLU A 1 200 ? 11.939 2.619 4.893 1.00 40.94 200 GLU A CA 1
ATOM 1575 C C . GLU A 1 200 ? 11.911 2.834 6.416 1.00 40.94 200 GLU A C 1
ATOM 1577 O O . GLU A 1 200 ? 11.009 3.480 6.950 1.00 40.94 200 GLU A O 1
ATOM 1582 N N . ALA A 1 201 ? 12.901 2.280 7.128 1.00 31.72 201 ALA A N 1
ATOM 1583 C CA . ALA A 1 201 ? 13.085 2.379 8.587 1.00 31.72 201 ALA A CA 1
ATOM 1584 C C . ALA A 1 201 ? 13.054 3.823 9.141 1.00 31.72 201 ALA A C 1
ATOM 1586 O O . ALA A 1 201 ? 13.062 4.061 10.351 1.00 31.72 201 ALA A O 1
ATOM 1587 N N . HIS A 1 202 ? 13.011 4.815 8.260 1.00 32.28 202 HIS A N 1
ATOM 1588 C CA . HIS A 1 202 ? 12.769 6.207 8.555 1.00 32.28 202 HIS A CA 1
ATOM 1589 C C . HIS A 1 202 ? 11.523 6.599 7.767 1.00 32.28 202 HIS A C 1
ATOM 1591 O O . HIS A 1 202 ? 11.535 6.564 6.543 1.00 32.28 202 HIS A O 1
ATOM 1597 N N . GLY A 1 203 ? 10.431 6.940 8.466 1.00 35.66 203 GLY A N 1
ATOM 1598 C CA . GLY A 1 203 ? 9.228 7.475 7.817 1.00 35.66 203 GLY A CA 1
ATOM 1599 C C . GLY A 1 203 ? 9.563 8.630 6.858 1.00 35.66 203 GLY A C 1
ATOM 1600 O O . GLY A 1 203 ? 10.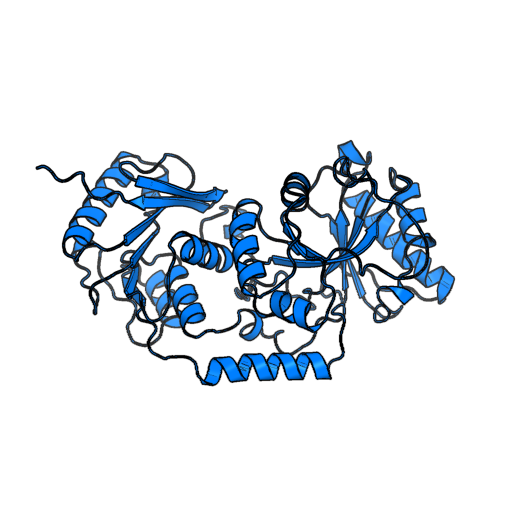671 9.156 6.940 1.00 35.66 203 GLY A O 1
ATOM 1601 N N . PRO A 1 204 ? 8.611 9.062 6.003 1.00 42.31 204 PRO A N 1
ATOM 1602 C CA . PRO A 1 204 ? 8.884 9.946 4.869 1.00 42.31 204 PRO A CA 1
ATOM 1603 C C . PRO A 1 204 ? 9.818 11.069 5.294 1.00 42.31 204 PRO A C 1
ATOM 1605 O O . PRO A 1 204 ? 9.527 11.778 6.273 1.00 42.31 204 PRO A O 1
ATOM 1608 N N . SER A 1 205 ? 10.954 11.164 4.606 1.00 40.81 205 SER A N 1
ATOM 1609 C CA . SER A 1 205 ? 11.984 12.131 4.943 1.00 40.81 205 SER A CA 1
ATOM 1610 C C . SER A 1 205 ? 11.360 13.536 4.973 1.00 40.81 205 SER A C 1
ATOM 1612 O O . SER A 1 205 ? 10.339 13.792 4.320 1.00 40.81 205 SER A O 1
ATOM 1614 N N . PRO A 1 206 ? 11.926 14.496 5.722 1.00 40.62 206 PRO A N 1
ATOM 1615 C CA . PRO A 1 206 ? 11.479 15.886 5.650 1.00 40.62 206 PRO A CA 1
ATOM 1616 C C . PRO A 1 206 ? 11.421 16.419 4.205 1.00 40.62 206 PRO A C 1
ATOM 1618 O O . PRO A 1 206 ? 10.621 17.310 3.922 1.00 40.62 206 PRO A O 1
ATOM 1621 N N . GLU A 1 207 ? 12.220 15.850 3.295 1.00 40.44 207 GLU A N 1
ATOM 1622 C CA . GLU A 1 207 ? 12.201 16.144 1.862 1.00 40.44 207 GLU A CA 1
ATOM 1623 C C . GLU A 1 207 ? 10.972 15.570 1.140 1.00 40.44 207 GLU A C 1
ATOM 1625 O O . GLU A 1 207 ? 10.374 16.289 0.344 1.00 40.44 207 GLU A O 1
ATOM 1630 N N . ASP A 1 208 ? 10.513 14.356 1.465 1.00 44.91 208 ASP A N 1
ATOM 1631 C CA . ASP A 1 208 ? 9.300 13.754 0.872 1.00 44.91 208 ASP A CA 1
ATOM 1632 C C . ASP A 1 208 ? 8.018 14.512 1.241 1.00 44.91 208 ASP A C 1
ATOM 1634 O O . ASP A 1 208 ? 7.021 14.455 0.523 1.00 44.91 208 ASP A O 1
ATOM 1638 N N . LYS A 1 209 ? 8.035 15.246 2.361 1.00 49.50 209 LYS A N 1
ATOM 1639 C CA . LYS A 1 209 ? 6.945 16.160 2.741 1.00 49.50 209 LYS A CA 1
ATOM 1640 C C . LYS A 1 209 ? 6.972 17.478 1.966 1.00 49.50 209 LYS A C 1
ATOM 1642 O O . LYS A 1 209 ? 5.923 18.094 1.814 1.00 49.50 209 LYS A O 1
ATOM 1647 N N . ARG A 1 210 ? 8.153 17.932 1.527 1.00 50.50 210 ARG A N 1
ATOM 1648 C CA . ARG A 1 210 ? 8.326 19.182 0.765 1.00 50.50 210 ARG A CA 1
ATOM 1649 C C . ARG A 1 210 ? 8.134 18.967 -0.735 1.00 50.50 210 ARG A C 1
ATOM 1651 O O . ARG A 1 210 ? 7.583 19.842 -1.390 1.00 50.50 210 ARG A O 1
ATOM 1658 N N . CYS A 1 211 ? 8.539 17.804 -1.244 1.00 51.56 211 CYS A N 1
ATOM 1659 C CA . CYS A 1 211 ? 8.397 17.410 -2.642 1.00 51.56 211 CYS A CA 1
ATOM 1660 C C . CYS A 1 211 ? 7.795 15.996 -2.731 1.00 51.56 211 CYS A C 1
ATOM 1662 O O . CYS A 1 211 ? 8.536 15.027 -2.939 1.00 51.56 211 CYS A O 1
ATOM 1664 N N . PRO A 1 212 ? 6.466 15.852 -2.562 1.00 56.66 212 PRO A N 1
ATOM 1665 C CA . PRO A 1 212 ? 5.789 14.574 -2.742 1.00 56.66 212 PRO A CA 1
ATOM 1666 C C . PRO A 1 212 ? 6.139 13.981 -4.107 1.00 56.66 212 PRO A C 1
ATOM 1668 O O . PRO A 1 212 ? 6.082 14.672 -5.120 1.00 56.66 212 PRO A O 1
ATOM 1671 N N . GLY A 1 213 ? 6.511 12.702 -4.140 1.00 60.44 213 GLY A N 1
ATOM 1672 C CA . GLY A 1 213 ? 6.831 12.013 -5.389 1.00 60.44 213 GLY A CA 1
ATOM 1673 C C . GLY A 1 213 ? 8.284 12.132 -5.838 1.00 60.44 213 GLY A C 1
ATOM 1674 O O . GLY A 1 213 ? 8.630 11.532 -6.853 1.00 60.44 213 GLY A O 1
ATOM 1675 N N . LYS A 1 214 ? 9.157 12.829 -5.094 1.00 69.06 214 LYS A N 1
ATOM 1676 C CA . LYS A 1 214 ? 10.598 12.865 -5.391 1.00 69.06 214 LYS A CA 1
ATOM 1677 C C . LYS A 1 214 ? 11.187 11.454 -5.409 1.00 69.06 214 LYS A C 1
ATOM 1679 O O . LYS A 1 214 ? 11.748 11.073 -6.430 1.00 69.06 214 LYS A O 1
ATOM 1684 N N . HIS A 1 215 ? 10.963 10.673 -4.353 1.00 77.19 215 HIS A N 1
ATOM 1685 C CA . HIS A 1 215 ? 11.378 9.273 -4.270 1.00 77.19 215 HIS A CA 1
ATOM 1686 C C . HIS A 1 215 ? 10.196 8.321 -4.428 1.00 77.19 215 HIS A C 1
ATOM 1688 O O . HIS A 1 215 ? 9.128 8.517 -3.837 1.00 77.19 215 HIS A O 1
ATOM 1694 N N . LEU A 1 216 ? 10.385 7.290 -5.252 1.00 82.69 216 LEU A N 1
ATOM 1695 C CA . LEU A 1 216 ? 9.380 6.262 -5.479 1.00 82.69 216 LEU A CA 1
ATOM 1696 C C . LEU A 1 216 ? 9.225 5.390 -4.226 1.00 82.69 216 LEU A C 1
ATOM 1698 O O . LEU A 1 216 ? 10.200 4.833 -3.738 1.00 82.69 216 LEU A O 1
ATOM 1702 N N . ARG A 1 217 ? 7.994 5.237 -3.727 1.00 82.94 217 ARG A N 1
ATOM 1703 C CA . ARG A 1 217 ? 7.695 4.310 -2.623 1.00 82.94 217 ARG A CA 1
ATOM 1704 C C . ARG A 1 217 ? 7.578 2.880 -3.137 1.00 82.94 217 ARG A C 1
ATOM 1706 O O . ARG A 1 217 ? 7.043 2.665 -4.225 1.00 82.94 217 ARG A O 1
ATOM 1713 N N . GLY A 1 218 ? 7.943 1.904 -2.304 1.00 84.44 218 GLY A N 1
ATOM 1714 C CA . GLY A 1 218 ? 7.790 0.475 -2.616 1.00 84.44 218 GLY A CA 1
ATOM 1715 C C . GLY A 1 218 ? 6.363 0.079 -3.022 1.00 84.44 218 GLY A C 1
ATOM 1716 O O . GLY A 1 218 ? 6.182 -0.653 -3.989 1.00 84.44 218 GLY A O 1
ATOM 1717 N N . SER A 1 219 ? 5.337 0.648 -2.380 1.00 85.38 219 SER A N 1
ATOM 1718 C CA . SER A 1 219 ? 3.932 0.375 -2.726 1.00 85.38 219 SER A CA 1
ATOM 1719 C C . SER A 1 219 ? 3.528 0.866 -4.113 1.00 85.38 219 SER A C 1
ATOM 1721 O O . SER A 1 219 ? 2.765 0.207 -4.819 1.00 85.38 219 SER A O 1
ATOM 1723 N N . VAL A 1 220 ? 4.077 2.005 -4.536 1.00 88.38 220 VAL A N 1
ATOM 1724 C CA . VAL A 1 220 ? 3.865 2.549 -5.881 1.00 88.38 220 VAL A CA 1
ATOM 1725 C C . VAL A 1 220 ? 4.652 1.730 -6.898 1.00 88.38 220 VAL A C 1
ATOM 1727 O O . VAL A 1 220 ? 4.111 1.395 -7.945 1.00 88.38 220 VAL A O 1
ATOM 1730 N N . ALA A 1 221 ? 5.886 1.331 -6.577 1.00 91.00 221 ALA A N 1
ATOM 1731 C CA . ALA A 1 221 ? 6.666 0.420 -7.412 1.00 91.00 221 ALA A CA 1
ATOM 1732 C C . ALA A 1 221 ? 5.942 -0.920 -7.635 1.00 91.00 221 ALA A C 1
ATOM 1734 O O . ALA A 1 221 ? 5.844 -1.379 -8.772 1.00 91.00 221 ALA A O 1
ATOM 1735 N N . ALA A 1 222 ? 5.352 -1.506 -6.589 1.00 90.31 222 ALA A N 1
ATOM 1736 C CA . ALA A 1 222 ? 4.536 -2.713 -6.703 1.00 90.31 222 ALA A CA 1
ATOM 1737 C C . ALA A 1 222 ? 3.308 -2.495 -7.606 1.00 90.31 222 ALA A C 1
ATOM 1739 O O . ALA A 1 222 ? 3.021 -3.315 -8.479 1.00 90.31 222 ALA A O 1
ATOM 1740 N N . ALA A 1 223 ? 2.607 -1.367 -7.465 1.00 89.62 223 ALA A N 1
ATOM 1741 C CA . ALA A 1 223 ? 1.476 -1.044 -8.333 1.00 89.62 223 ALA A CA 1
ATOM 1742 C C . ALA A 1 223 ? 1.887 -0.836 -9.798 1.00 89.62 223 ALA A C 1
ATOM 1744 O O . ALA A 1 223 ? 1.186 -1.285 -10.704 1.00 89.62 223 ALA A O 1
ATOM 1745 N N . ILE A 1 224 ? 3.051 -0.231 -10.041 1.00 92.12 224 ILE A N 1
ATOM 1746 C CA . ILE A 1 224 ? 3.625 -0.089 -11.382 1.00 92.12 224 ILE A CA 1
ATOM 1747 C C . ILE A 1 224 ? 3.934 -1.464 -11.984 1.00 92.12 224 ILE A C 1
ATOM 1749 O O . ILE A 1 224 ? 3.580 -1.712 -13.134 1.00 92.12 224 ILE A O 1
ATOM 1753 N N . LEU A 1 225 ? 4.543 -2.380 -11.224 1.00 92.50 225 LEU A N 1
ATOM 1754 C CA . LEU A 1 225 ? 4.815 -3.749 -11.683 1.00 92.50 225 LEU A CA 1
ATOM 1755 C C . LEU A 1 225 ? 3.518 -4.502 -12.028 1.00 92.50 225 LEU A C 1
ATOM 1757 O O . LEU A 1 225 ? 3.466 -5.188 -13.055 1.00 92.50 225 LEU A O 1
ATOM 1761 N N . CYS A 1 226 ? 2.457 -4.311 -11.235 1.00 88.88 226 CYS A N 1
ATOM 1762 C CA . CYS A 1 226 ? 1.100 -4.771 -11.551 1.00 88.88 226 CYS A CA 1
ATOM 1763 C C . CYS A 1 226 ? 0.595 -4.193 -12.881 1.00 88.88 226 CYS A C 1
ATOM 1765 O O . CYS A 1 226 ? 0.207 -4.947 -13.776 1.00 88.88 226 CYS A O 1
ATOM 1767 N N . GLY A 1 227 ? 0.624 -2.865 -13.034 1.00 87.06 227 GLY A N 1
ATOM 1768 C CA . GLY A 1 227 ? 0.157 -2.167 -14.238 1.00 87.06 227 GLY A CA 1
ATOM 1769 C C . GLY A 1 227 ? 0.931 -2.569 -15.498 1.00 87.06 227 GLY A C 1
ATOM 1770 O O . GLY A 1 227 ? 0.343 -2.777 -16.560 1.00 87.06 227 GLY A O 1
ATOM 1771 N N . ALA A 1 228 ? 2.240 -2.789 -15.361 1.00 91.38 228 ALA A N 1
ATOM 1772 C CA . ALA A 1 228 ? 3.120 -3.287 -16.414 1.00 91.38 228 ALA A CA 1
ATOM 1773 C C . ALA A 1 228 ? 2.944 -4.793 -16.698 1.00 91.38 228 ALA A C 1
ATOM 1775 O O . ALA A 1 228 ? 3.492 -5.313 -17.677 1.00 91.38 228 ALA A O 1
ATOM 1776 N N . ARG A 1 229 ? 2.164 -5.508 -15.873 1.00 90.69 229 ARG A N 1
ATOM 1777 C CA . ARG A 1 229 ? 1.954 -6.963 -15.934 1.00 90.69 229 ARG A CA 1
ATOM 1778 C C . ARG A 1 229 ? 3.281 -7.725 -15.928 1.00 90.69 229 ARG A C 1
ATOM 1780 O O . ARG A 1 229 ? 3.536 -8.550 -16.819 1.00 90.69 229 ARG A O 1
ATOM 1787 N N . TYR A 1 230 ? 4.147 -7.383 -14.981 1.00 92.19 230 TYR A N 1
ATOM 1788 C CA . TYR A 1 230 ? 5.392 -8.101 -14.731 1.00 92.19 230 TYR A CA 1
ATOM 1789 C C . TYR A 1 230 ? 5.094 -9.518 -14.226 1.00 92.19 230 TYR A C 1
ATOM 1791 O O . TYR A 1 230 ? 4.247 -9.711 -13.357 1.00 92.19 230 TYR A O 1
ATOM 1799 N N . VAL A 1 231 ? 5.782 -10.514 -14.781 1.00 90.81 231 VAL A N 1
ATOM 1800 C CA . VAL A 1 231 ? 5.676 -11.916 -14.370 1.00 90.81 231 VAL A CA 1
ATOM 1801 C C . VAL A 1 231 ? 7.078 -12.447 -14.070 1.00 90.81 231 VAL A C 1
ATOM 1803 O O . VAL A 1 231 ? 7.859 -12.650 -15.009 1.00 90.81 231 VAL A O 1
ATOM 1806 N N . PRO A 1 232 ? 7.402 -12.707 -12.788 1.00 88.56 232 PRO A N 1
ATOM 1807 C CA . PRO A 1 232 ? 8.661 -13.332 -12.399 1.00 88.56 232 PRO A CA 1
ATOM 1808 C C . PRO A 1 232 ? 8.949 -14.624 -13.166 1.00 88.56 232 PRO A C 1
ATOM 1810 O O . PRO A 1 232 ? 8.034 -15.383 -13.486 1.00 88.56 232 PRO A O 1
ATOM 1813 N N . GLY A 1 233 ? 10.219 -14.873 -13.482 1.00 85.31 233 GLY A N 1
ATOM 1814 C CA . GLY A 1 233 ? 10.656 -16.066 -14.213 1.00 85.31 233 GLY A CA 1
ATOM 1815 C C . GLY A 1 233 ? 10.339 -16.041 -15.713 1.00 85.31 233 GLY A C 1
ATOM 1816 O O . GLY A 1 233 ? 11.104 -16.604 -16.488 1.00 85.31 233 GLY A O 1
ATOM 1817 N N . ARG A 1 234 ? 9.298 -15.326 -16.164 1.00 90.25 234 ARG A N 1
ATOM 1818 C CA . ARG A 1 234 ? 9.023 -15.093 -17.594 1.00 90.25 234 ARG A CA 1
ATOM 1819 C C . ARG A 1 234 ? 9.738 -13.853 -18.109 1.00 90.25 234 ARG A C 1
ATOM 1821 O O . ARG A 1 234 ? 10.366 -13.910 -19.164 1.00 90.25 234 ARG A O 1
ATOM 1828 N N . ASP A 1 235 ? 9.598 -12.747 -17.387 1.00 94.12 235 ASP A N 1
ATOM 1829 C CA . ASP A 1 235 ? 10.077 -11.453 -17.841 1.00 94.12 235 ASP A CA 1
ATOM 1830 C C . ASP A 1 235 ? 11.548 -11.218 -17.467 1.00 94.12 235 ASP A C 1
ATOM 1832 O O . ASP A 1 235 ? 11.953 -11.467 -16.332 1.00 94.12 235 ASP A O 1
ATOM 1836 N N . VAL A 1 236 ? 12.326 -10.715 -18.429 1.00 95.06 236 VAL A N 1
ATOM 1837 C CA . VAL A 1 236 ? 13.618 -10.063 -18.188 1.00 95.06 236 VAL A CA 1
ATOM 1838 C C . VAL A 1 236 ? 13.322 -8.578 -18.042 1.00 95.06 236 VAL A C 1
ATOM 1840 O O . VAL A 1 236 ? 12.989 -7.916 -19.032 1.00 95.06 236 VAL A O 1
ATOM 1843 N N . LEU A 1 237 ? 13.362 -8.091 -16.802 1.00 96.44 237 LEU A N 1
ATOM 1844 C CA . LEU A 1 237 ? 13.032 -6.713 -16.465 1.00 96.44 237 LEU A CA 1
ATOM 1845 C C . LEU A 1 237 ? 14.286 -5.847 -16.496 1.00 96.44 237 LEU A C 1
ATOM 1847 O O . LEU A 1 237 ? 15.249 -6.117 -15.779 1.00 96.44 237 LEU A O 1
ATOM 1851 N N . VAL A 1 238 ? 14.240 -4.771 -17.276 1.00 96.75 238 VAL A N 1
ATOM 1852 C CA . VAL A 1 238 ? 15.338 -3.812 -17.364 1.00 96.75 238 VAL A CA 1
ATOM 1853 C C . VAL A 1 238 ? 14.857 -2.398 -17.060 1.00 96.75 238 VAL A C 1
ATOM 1855 O O . VAL A 1 238 ? 13.889 -1.923 -17.653 1.00 96.75 238 VAL A O 1
ATOM 1858 N N . ASP A 1 239 ? 15.567 -1.729 -16.155 1.00 96.50 239 ASP A N 1
ATOM 1859 C CA . ASP A 1 239 ? 15.451 -0.293 -15.900 1.00 96.50 239 ASP A CA 1
ATOM 1860 C C . ASP A 1 239 ? 16.764 0.396 -16.323 1.00 96.50 239 ASP A C 1
ATOM 1862 O O . ASP A 1 239 ? 17.722 0.450 -15.542 1.00 96.50 239 ASP A O 1
ATOM 1866 N N . PRO A 1 240 ? 16.862 0.880 -17.575 1.00 94.44 240 PRO A N 1
ATOM 1867 C CA . PRO A 1 240 ? 18.093 1.465 -18.103 1.00 94.44 240 PRO A CA 1
ATOM 1868 C C . PRO A 1 240 ? 18.417 2.840 -17.495 1.00 94.44 240 PRO A C 1
ATOM 1870 O O . PRO A 1 240 ? 19.472 3.401 -17.782 1.00 94.44 240 PRO A O 1
ATOM 1873 N N . TYR A 1 241 ? 17.524 3.380 -16.660 1.00 91.31 241 TYR A N 1
ATOM 1874 C CA . TYR A 1 241 ? 17.697 4.644 -15.956 1.00 91.31 241 TYR A CA 1
ATOM 1875 C C . TYR A 1 241 ? 17.199 4.508 -14.506 1.00 91.31 241 TYR A C 1
ATOM 1877 O O . TYR A 1 241 ? 16.247 5.157 -14.072 1.00 91.31 241 TYR A O 1
ATOM 1885 N N . CYS A 1 242 ? 17.853 3.617 -13.751 1.00 87.25 242 CYS A N 1
ATOM 1886 C CA . CYS A 1 242 ? 17.444 3.192 -12.408 1.00 87.25 242 CYS A CA 1
ATOM 1887 C C . CYS A 1 242 ? 17.811 4.197 -11.299 1.00 87.25 242 CYS A C 1
ATOM 1889 O O . CYS A 1 242 ? 18.563 3.919 -10.359 1.00 87.25 242 CYS A O 1
ATOM 1891 N N . GLU A 1 243 ? 17.243 5.394 -11.408 1.00 83.06 243 GLU A N 1
ATOM 1892 C CA . GLU A 1 243 ? 17.265 6.416 -10.364 1.00 83.06 243 GLU A CA 1
ATOM 1893 C C . GLU A 1 243 ? 16.487 5.964 -9.103 1.00 83.06 243 GLU A C 1
ATOM 1895 O O . GLU A 1 243 ? 15.962 4.850 -9.019 1.00 83.06 243 GLU A O 1
ATOM 1900 N N . ASP A 1 244 ? 16.458 6.801 -8.061 1.00 80.62 244 ASP A N 1
ATOM 1901 C CA . ASP A 1 244 ? 15.784 6.499 -6.781 1.00 80.62 244 ASP A CA 1
ATOM 1902 C C . ASP A 1 244 ? 16.252 5.196 -6.121 1.00 80.62 244 ASP A C 1
ATOM 1904 O O . ASP A 1 244 ? 15.475 4.440 -5.529 1.00 80.62 244 ASP A O 1
ATOM 1908 N N . GLY A 1 245 ? 17.549 4.907 -6.251 1.00 83.44 245 GLY A N 1
ATOM 1909 C CA . GLY A 1 245 ? 18.152 3.708 -5.682 1.00 83.44 245 GLY A CA 1
ATOM 1910 C C . GLY A 1 245 ? 17.603 2.406 -6.267 1.00 83.44 245 GLY A C 1
ATOM 1911 O O . GLY A 1 245 ? 17.639 1.392 -5.577 1.00 83.44 245 GLY A O 1
ATOM 1912 N N . GLY A 1 246 ? 17.088 2.413 -7.502 1.00 89.00 246 GLY A N 1
ATOM 1913 C CA . GLY A 1 246 ? 16.620 1.202 -8.180 1.00 89.00 246 GLY A CA 1
ATOM 1914 C C . GLY A 1 246 ? 15.382 0.573 -7.539 1.00 89.00 246 GLY A C 1
ATOM 1915 O O . GLY A 1 246 ? 15.218 -0.646 -7.594 1.00 89.00 246 GLY A O 1
ATOM 1916 N N . THR A 1 247 ? 14.514 1.380 -6.921 1.00 90.00 247 THR A N 1
ATOM 1917 C CA . THR A 1 247 ? 13.339 0.904 -6.167 1.00 90.00 247 THR A CA 1
ATOM 1918 C C . THR A 1 247 ? 12.444 -0.048 -6.979 1.00 90.00 247 THR A C 1
ATOM 1920 O O . THR A 1 247 ? 11.991 -1.057 -6.441 1.00 90.00 247 THR A O 1
ATOM 1923 N N . LEU A 1 248 ? 12.241 0.206 -8.280 1.00 91.62 248 LEU A N 1
ATOM 1924 C CA . LEU A 1 248 ? 11.482 -0.686 -9.174 1.00 91.62 248 LEU A CA 1
ATOM 1925 C C . LEU A 1 248 ? 12.104 -2.086 -9.265 1.00 91.62 248 LEU A C 1
ATOM 1927 O O . LEU A 1 248 ? 11.408 -3.091 -9.122 1.00 91.62 248 LEU A O 1
ATOM 1931 N N . LEU A 1 249 ? 13.420 -2.149 -9.471 1.00 92.31 249 LEU A N 1
ATOM 1932 C CA . LEU A 1 249 ? 14.161 -3.402 -9.593 1.00 92.31 249 LEU A CA 1
ATOM 1933 C C . LEU A 1 249 ? 14.230 -4.149 -8.257 1.00 92.31 249 LEU A C 1
ATOM 1935 O O . LEU A 1 249 ? 14.093 -5.372 -8.231 1.00 92.31 249 LEU A O 1
ATOM 1939 N N . VAL A 1 250 ? 14.413 -3.427 -7.145 1.00 89.69 250 VAL A N 1
ATOM 1940 C CA . VAL A 1 250 ? 14.397 -4.005 -5.791 1.00 89.69 250 VAL A CA 1
ATOM 1941 C C . VAL A 1 250 ? 13.045 -4.652 -5.510 1.00 89.69 250 VAL A C 1
ATOM 1943 O O . VAL A 1 250 ? 12.999 -5.803 -5.074 1.00 89.69 250 VAL A O 1
ATOM 1946 N N . GLU A 1 251 ? 11.945 -3.954 -5.797 1.00 89.50 251 GLU A N 1
ATOM 1947 C CA . GLU A 1 251 ? 10.604 -4.492 -5.568 1.00 89.50 251 GLU A CA 1
ATOM 1948 C C . GLU A 1 251 ? 10.300 -5.673 -6.500 1.00 89.50 251 GLU A C 1
ATOM 1950 O O . GLU A 1 251 ? 9.796 -6.701 -6.051 1.00 89.50 251 GLU A O 1
ATOM 1955 N N . ALA A 1 252 ? 10.700 -5.600 -7.773 1.00 91.00 252 ALA A N 1
ATOM 1956 C CA . ALA A 1 252 ? 10.553 -6.710 -8.716 1.00 91.00 252 ALA A CA 1
ATOM 1957 C C . ALA A 1 252 ? 11.342 -7.955 -8.292 1.00 91.00 252 ALA A C 1
ATOM 1959 O O . ALA A 1 252 ? 10.857 -9.081 -8.446 1.00 91.00 252 ALA A O 1
ATOM 1960 N N . ARG A 1 253 ? 12.541 -7.766 -7.727 1.00 88.50 253 ARG A N 1
ATOM 1961 C CA . ARG A 1 253 ? 13.348 -8.848 -7.158 1.00 88.50 253 ARG A CA 1
ATOM 1962 C C . ARG A 1 253 ? 12.664 -9.459 -5.941 1.00 88.50 253 ARG A C 1
ATOM 1964 O O . ARG A 1 253 ? 12.519 -10.676 -5.895 1.00 88.50 253 ARG A O 1
ATOM 1971 N N . ARG A 1 254 ? 12.197 -8.638 -4.995 1.00 86.19 254 ARG A N 1
ATOM 1972 C CA . ARG A 1 254 ? 11.452 -9.109 -3.813 1.00 86.19 254 ARG A CA 1
ATOM 1973 C C . ARG A 1 254 ? 10.211 -9.893 -4.211 1.00 86.19 254 ARG A C 1
ATOM 1975 O O . ARG A 1 254 ? 9.940 -10.944 -3.641 1.00 86.19 254 ARG A O 1
ATOM 1982 N N . TRP A 1 255 ? 9.489 -9.412 -5.219 1.00 86.44 255 TRP A N 1
ATOM 1983 C CA . TRP A 1 255 ? 8.342 -10.108 -5.786 1.00 86.44 255 TRP A CA 1
ATOM 1984 C C . TRP A 1 255 ? 8.736 -11.462 -6.375 1.00 86.44 255 TRP A C 1
ATOM 1986 O O . TRP A 1 255 ? 8.125 -12.476 -6.042 1.00 86.44 255 TRP A O 1
ATOM 1996 N N . ALA A 1 256 ? 9.778 -11.510 -7.208 1.00 86.25 256 ALA A N 1
ATOM 1997 C CA . ALA A 1 256 ? 10.258 -12.759 -7.798 1.00 86.25 256 ALA A CA 1
ATOM 1998 C C . ALA A 1 256 ? 10.690 -13.778 -6.737 1.00 86.25 256 ALA A C 1
ATOM 2000 O O . ALA A 1 256 ? 10.379 -14.962 -6.846 1.00 86.25 256 ALA A O 1
ATOM 2001 N N . GLN A 1 257 ? 11.310 -13.291 -5.664 1.00 83.44 257 GLN A N 1
ATOM 2002 C CA . GLN A 1 257 ? 11.713 -14.088 -4.511 1.00 83.44 257 GLN A CA 1
ATOM 2003 C C . GLN A 1 257 ? 10.551 -14.398 -3.548 1.00 83.44 257 GLN A C 1
ATOM 2005 O O . GLN A 1 257 ? 10.760 -15.012 -2.507 1.00 83.44 257 GLN A O 1
ATOM 2010 N N . ARG A 1 258 ? 9.320 -13.971 -3.865 1.00 81.81 258 ARG A N 1
ATOM 2011 C CA . ARG A 1 258 ? 8.130 -14.135 -3.013 1.00 81.81 258 ARG A CA 1
ATOM 2012 C C . ARG A 1 258 ? 8.348 -13.637 -1.579 1.00 81.81 258 ARG A C 1
ATOM 2014 O O . ARG A 1 258 ? 7.742 -14.158 -0.648 1.00 81.81 258 ARG A O 1
ATOM 2021 N N . LEU A 1 259 ? 9.221 -12.645 -1.404 1.00 81.25 259 LEU A N 1
ATOM 2022 C CA . LEU A 1 259 ? 9.534 -12.074 -0.101 1.00 81.25 259 LEU A CA 1
ATOM 2023 C C . LEU A 1 259 ? 8.349 -11.240 0.356 1.00 81.25 259 LEU A C 1
ATOM 2025 O O . LEU A 1 259 ? 8.017 -10.238 -0.274 1.00 81.25 259 LEU A O 1
ATOM 2029 N N . ASP A 1 260 ? 7.685 -11.651 1.426 1.00 82.25 260 ASP A N 1
ATOM 2030 C CA . ASP A 1 260 ? 6.568 -10.885 1.966 1.00 82.25 260 ASP A CA 1
ATOM 2031 C C . ASP A 1 260 ? 7.079 -9.552 2.551 1.00 82.25 260 ASP A C 1
ATOM 2033 O O . ASP A 1 260 ? 8.118 -9.538 3.219 1.00 82.25 260 ASP A O 1
ATOM 2037 N N . PRO A 1 261 ? 6.389 -8.414 2.334 1.00 78.44 261 PRO A N 1
ATOM 2038 C CA . PRO A 1 261 ? 6.883 -7.102 2.762 1.00 78.44 261 PRO A CA 1
ATOM 2039 C C . PRO A 1 261 ? 7.039 -7.025 4.281 1.00 78.44 261 PRO A C 1
ATOM 2041 O O . PRO A 1 261 ? 7.961 -6.386 4.788 1.00 78.44 261 PRO A O 1
ATOM 2044 N N . GLY A 1 262 ? 6.176 -7.748 5.000 1.00 73.94 262 GLY A N 1
ATOM 2045 C CA . GLY A 1 262 ? 6.191 -7.854 6.447 1.00 73.94 262 GLY A CA 1
ATOM 2046 C C . GLY A 1 262 ? 7.418 -8.549 7.030 1.00 73.94 262 GLY A C 1
ATOM 2047 O O . GLY A 1 262 ? 7.611 -8.405 8.225 1.00 73.94 262 GLY A O 1
ATOM 2048 N N . VAL A 1 263 ? 8.255 -9.251 6.250 1.00 67.12 263 VAL A N 1
ATOM 2049 C CA . VAL A 1 263 ? 9.439 -9.994 6.750 1.00 67.12 263 VAL A CA 1
ATOM 2050 C C . VAL A 1 263 ? 10.591 -9.078 7.150 1.00 67.12 263 VAL A C 1
ATOM 2052 O O . VAL A 1 263 ? 11.336 -9.385 8.074 1.00 67.12 263 VAL A O 1
ATOM 2055 N N . HIS A 1 264 ? 10.760 -7.955 6.452 1.00 57.56 264 HIS A N 1
ATOM 2056 C CA . HIS A 1 264 ? 11.931 -7.085 6.602 1.00 57.56 264 HIS A CA 1
ATOM 2057 C C . HIS A 1 264 ? 11.743 -5.949 7.612 1.00 57.56 264 HIS A C 1
ATOM 2059 O O . HIS A 1 264 ? 12.640 -5.125 7.778 1.00 57.56 264 HIS A O 1
ATOM 2065 N N . ALA A 1 265 ? 10.587 -5.868 8.266 1.00 56.03 265 ALA A N 1
ATOM 2066 C CA . ALA A 1 265 ? 10.403 -4.943 9.370 1.00 56.03 265 ALA A CA 1
ATOM 2067 C C . ALA A 1 265 ? 11.042 -5.544 10.631 1.00 56.03 265 ALA A C 1
ATOM 2069 O O . ALA A 1 265 ? 10.739 -6.679 10.974 1.00 56.03 265 ALA A O 1
ATOM 2070 N N . ASP A 1 266 ? 11.837 -4.789 11.393 1.00 48.84 266 ASP A N 1
ATOM 2071 C CA . ASP A 1 266 ? 12.317 -5.235 12.720 1.00 48.84 266 ASP A CA 1
ATOM 2072 C C . ASP A 1 266 ? 11.154 -5.630 13.658 1.00 48.84 266 ASP A C 1
ATOM 2074 O O . ASP A 1 266 ? 11.311 -6.399 14.601 1.00 48.84 266 ASP A O 1
ATOM 2078 N N . ALA A 1 267 ? 9.950 -5.135 13.357 1.00 50.78 267 ALA A N 1
ATOM 2079 C CA . ALA A 1 267 ? 8.710 -5.459 14.040 1.00 50.78 267 ALA A CA 1
ATOM 2080 C C . ALA A 1 267 ? 8.004 -6.728 13.517 1.00 50.78 267 ALA A C 1
ATOM 2082 O O . ALA A 1 267 ? 6.991 -7.095 14.096 1.00 50.78 267 ALA A O 1
ATOM 2083 N N . ALA A 1 268 ? 8.485 -7.384 12.451 1.00 56.22 268 ALA A N 1
ATOM 2084 C CA . ALA A 1 268 ? 7.840 -8.489 11.723 1.00 56.22 268 ALA A CA 1
ATOM 2085 C C . ALA A 1 268 ? 7.404 -9.660 12.608 1.00 56.22 268 ALA A C 1
ATOM 2087 O O . ALA A 1 268 ? 6.322 -10.222 12.411 1.00 56.22 268 ALA A O 1
ATOM 2088 N N . SER A 1 269 ? 8.255 -10.007 13.573 1.00 62.97 269 SER A N 1
ATOM 2089 C CA . SER A 1 269 ? 8.112 -11.165 14.452 1.00 62.97 269 SER A CA 1
ATOM 2090 C C . SER A 1 269 ? 7.087 -10.961 15.564 1.00 62.97 269 SER A C 1
ATOM 2092 O O . SER A 1 269 ? 6.556 -11.947 16.068 1.00 62.97 269 SER A O 1
ATOM 2094 N N . SER A 1 270 ? 6.767 -9.715 15.927 1.00 75.75 270 SER A N 1
ATOM 2095 C CA . SER A 1 270 ? 5.772 -9.423 16.955 1.00 75.75 270 SER A CA 1
ATOM 2096 C C . SER A 1 270 ? 4.390 -9.216 16.348 1.00 75.75 270 SER A C 1
ATOM 2098 O O . SER A 1 270 ? 4.200 -8.452 15.396 1.00 75.75 270 SER A O 1
ATOM 2100 N N . LYS A 1 271 ? 3.401 -9.906 16.916 1.00 85.94 271 LYS A N 1
ATOM 2101 C CA . LYS A 1 271 ? 1.999 -9.717 16.563 1.00 85.94 271 LYS A CA 1
ATOM 2102 C C . LYS A 1 271 ? 1.547 -8.309 16.978 1.00 85.94 271 LYS A C 1
ATOM 2104 O O . LYS A 1 271 ? 1.840 -7.879 18.096 1.00 85.94 271 LYS A O 1
ATOM 2109 N N . PRO A 1 272 ? 0.804 -7.574 16.132 1.00 87.19 272 PRO A N 1
ATOM 2110 C CA . PRO A 1 272 ? 0.152 -6.340 16.563 1.00 87.19 272 PRO A CA 1
ATOM 2111 C C . PRO A 1 272 ? -0.822 -6.607 17.725 1.00 87.19 272 PRO A C 1
ATOM 2113 O O . PRO A 1 272 ? -1.573 -7.583 17.707 1.00 87.19 272 PRO A O 1
ATOM 2116 N N . LEU A 1 273 ? -0.862 -5.727 18.730 1.00 89.06 273 LEU A N 1
ATOM 2117 C CA . LEU A 1 273 ? -1.682 -5.937 19.939 1.00 89.06 273 LEU A CA 1
ATOM 2118 C C . LEU A 1 273 ? -3.190 -5.962 19.653 1.00 89.06 273 LEU A C 1
ATOM 2120 O O . LEU A 1 273 ? -3.944 -6.695 20.298 1.00 89.06 273 LEU A O 1
ATOM 2124 N N . ALA A 1 274 ? -3.621 -5.182 18.661 1.00 89.06 274 ALA A N 1
ATOM 2125 C CA . ALA A 1 274 ? -5.003 -5.154 18.200 1.00 89.06 274 ALA A CA 1
ATOM 2126 C C . ALA A 1 274 ? -5.361 -6.323 17.271 1.00 89.06 274 ALA A C 1
ATOM 2128 O O . ALA A 1 274 ? -6.541 -6.532 17.006 1.00 89.06 274 ALA A O 1
ATOM 2129 N N . PHE A 1 275 ? -4.373 -7.061 16.754 1.00 88.56 275 PHE A N 1
ATOM 2130 C CA . PHE A 1 275 ? -4.613 -8.120 15.783 1.00 88.56 275 PHE A CA 1
ATOM 2131 C C . PHE A 1 275 ? -5.454 -9.246 16.404 1.00 88.56 275 PHE A C 1
ATOM 2133 O O . PHE A 1 275 ? -5.046 -9.804 17.436 1.00 88.56 275 PHE A O 1
ATOM 2140 N N . PRO A 1 276 ? -6.592 -9.614 15.787 1.00 83.69 276 PRO A N 1
ATOM 2141 C CA . PRO A 1 276 ? -7.409 -10.716 16.268 1.00 83.69 276 PRO A CA 1
ATOM 2142 C C . PRO A 1 276 ? -6.671 -12.029 16.001 1.00 83.69 276 PRO A C 1
ATOM 2144 O O . PRO A 1 276 ? -6.316 -12.326 14.870 1.00 83.69 276 PRO A O 1
ATOM 2147 N N . GLY A 1 277 ? -6.395 -12.802 17.049 1.00 85.81 277 GLY A N 1
ATOM 2148 C CA . GLY A 1 277 ? -5.636 -14.053 16.958 1.00 85.81 277 GLY A CA 1
ATOM 2149 C C . GLY 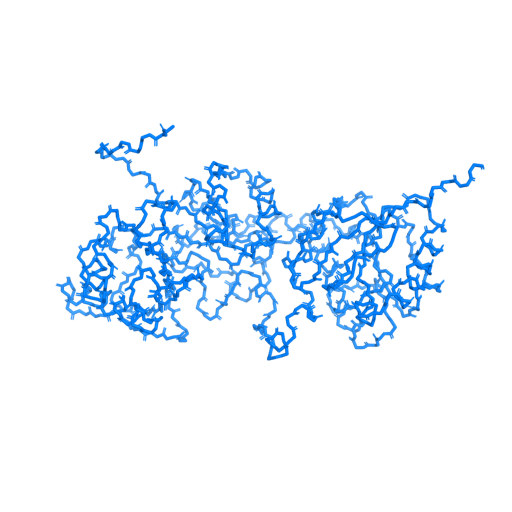A 1 277 ? -4.624 -14.207 18.089 1.00 85.81 277 GLY A C 1
ATOM 2150 O O . GLY A 1 277 ? -4.211 -13.223 18.715 1.00 85.81 277 GLY A O 1
ATOM 2151 N N . SER A 1 278 ? -4.237 -15.450 18.369 1.00 88.00 278 SER A N 1
ATOM 2152 C CA . SER A 1 278 ? -3.214 -15.765 19.368 1.00 88.00 278 SER A CA 1
ATOM 2153 C C . SER A 1 278 ? -1.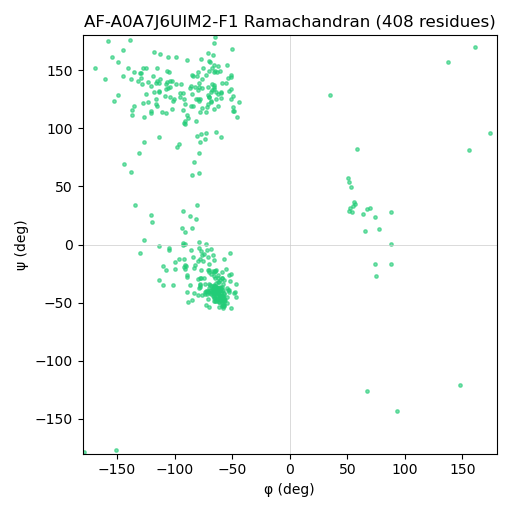802 -15.486 18.840 1.00 88.00 278 SER A C 1
ATOM 2155 O O . SER A 1 278 ? -1.571 -15.427 17.632 1.00 88.00 278 SER A O 1
ATOM 2157 N N . GLU A 1 279 ? -0.843 -15.332 19.755 1.00 89.31 279 GLU A N 1
ATOM 2158 C CA . GLU A 1 279 ? 0.587 -15.271 19.411 1.00 89.31 279 GLU A CA 1
ATOM 2159 C C . GLU A 1 279 ? 1.055 -16.538 18.684 1.00 89.31 279 GLU A C 1
ATOM 2161 O O . GLU A 1 279 ? 1.852 -16.459 17.754 1.00 89.31 279 GLU A O 1
ATOM 2166 N N . ASP A 1 280 ? 0.531 -17.704 19.068 1.00 90.56 280 ASP A N 1
ATOM 2167 C CA . ASP A 1 280 ? 0.915 -18.977 18.454 1.00 90.56 280 ASP A CA 1
ATOM 2168 C C . ASP A 1 280 ? 0.430 -19.084 17.008 1.00 90.56 280 ASP A C 1
ATOM 2170 O O . ASP A 1 280 ? 1.188 -19.518 16.142 1.00 90.56 280 ASP A O 1
ATOM 2174 N N . LEU A 1 281 ? -0.792 -18.618 16.723 1.00 90.25 281 LEU A N 1
ATOM 2175 C CA . LEU A 1 281 ? -1.298 -18.539 15.354 1.00 90.25 281 LEU A CA 1
ATOM 2176 C C . LEU A 1 281 ? -0.451 -17.579 14.514 1.00 90.25 281 LEU A C 1
ATOM 2178 O O . LEU A 1 281 ? -0.056 -17.919 13.402 1.00 90.25 281 LEU A O 1
ATOM 2182 N N . TRP A 1 282 ? -0.138 -16.396 15.052 1.00 88.94 282 TRP A N 1
ATOM 2183 C CA . TRP A 1 282 ? 0.719 -15.431 14.366 1.00 88.94 282 TRP A CA 1
ATOM 2184 C C . TRP A 1 282 ? 2.084 -16.036 14.027 1.00 88.94 282 TRP A C 1
ATOM 2186 O O . TRP A 1 282 ? 2.522 -15.964 12.880 1.00 88.94 282 TRP A O 1
ATOM 2196 N N . ARG A 1 283 ? 2.731 -16.683 15.003 1.00 89.25 283 ARG A N 1
ATOM 2197 C CA . ARG A 1 283 ? 4.030 -17.337 14.818 1.00 89.25 283 ARG A CA 1
ATOM 2198 C C . ARG A 1 283 ? 3.968 -18.418 13.740 1.00 89.25 283 ARG A C 1
ATOM 2200 O O . ARG A 1 283 ? 4.798 -18.399 12.838 1.00 89.25 283 ARG A O 1
ATOM 2207 N N . ALA A 1 284 ? 2.954 -19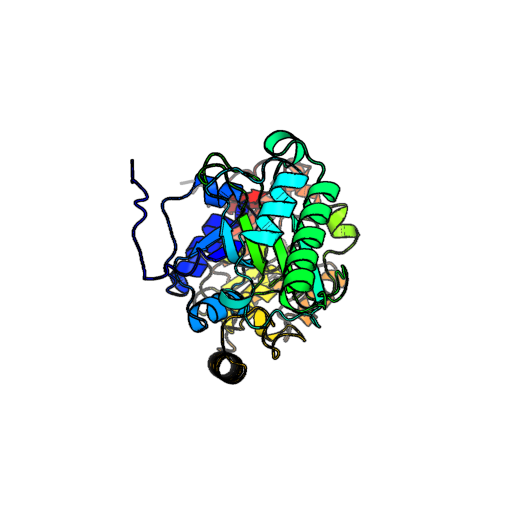.282 13.779 1.00 90.19 284 ALA A N 1
ATOM 2208 C CA . ALA A 1 284 ? 2.765 -20.329 12.777 1.00 90.19 284 ALA A CA 1
ATOM 2209 C C . ALA A 1 284 ? 2.605 -19.755 11.355 1.00 90.19 284 ALA A C 1
ATOM 2211 O O . ALA A 1 284 ? 3.210 -20.254 10.408 1.00 90.19 284 ALA A O 1
ATOM 2212 N N . LEU A 1 285 ? 1.844 -18.668 11.195 1.00 90.62 285 LEU A N 1
ATOM 2213 C CA . LEU A 1 285 ? 1.647 -18.009 9.898 1.00 90.62 285 LEU A CA 1
ATOM 2214 C C . LEU A 1 285 ? 2.915 -17.293 9.393 1.00 90.62 285 LEU A C 1
ATOM 2216 O O . LEU A 1 285 ? 3.179 -17.262 8.184 1.00 90.62 285 LEU A O 1
ATOM 2220 N N . VAL A 1 286 ? 3.724 -16.734 10.300 1.00 88.56 286 VAL A N 1
ATOM 2221 C CA . VAL A 1 286 ? 5.052 -16.187 9.972 1.00 88.56 286 VAL A CA 1
ATOM 2222 C C . VAL A 1 286 ? 5.993 -17.301 9.510 1.00 88.56 286 VAL A C 1
ATOM 2224 O O . VAL A 1 286 ? 6.633 -17.154 8.471 1.00 88.56 286 VAL A O 1
ATOM 2227 N N . GLU A 1 287 ? 6.041 -18.430 10.219 1.00 86.94 287 GLU A N 1
ATOM 2228 C CA . GLU A 1 287 ? 6.856 -19.599 9.855 1.00 86.94 287 GLU A CA 1
ATOM 2229 C C . GLU A 1 287 ? 6.440 -20.198 8.503 1.00 86.94 287 GLU A C 1
ATOM 2231 O O . GLU A 1 287 ? 7.293 -20.507 7.666 1.00 86.94 287 GLU A O 1
ATOM 2236 N N . GLU A 1 288 ? 5.135 -20.295 8.237 1.00 85.62 288 GLU A N 1
ATOM 2237 C CA . GLU A 1 288 ? 4.604 -20.716 6.937 1.00 85.62 288 GLU A CA 1
ATOM 2238 C C . GLU A 1 288 ? 5.073 -19.771 5.818 1.00 85.62 288 GLU A C 1
ATOM 2240 O O . GLU A 1 288 ? 5.512 -20.208 4.751 1.00 85.62 288 GLU A O 1
ATOM 2245 N N . SER A 1 289 ? 5.018 -18.460 6.067 1.00 83.25 289 SER A N 1
ATOM 2246 C CA . SER A 1 289 ? 5.436 -17.432 5.108 1.00 83.25 289 SER A CA 1
ATOM 2247 C C . SER A 1 289 ? 6.943 -17.482 4.840 1.00 83.25 289 SER A C 1
ATOM 2249 O O . SER A 1 289 ? 7.362 -17.455 3.683 1.00 83.25 289 SER A O 1
ATOM 2251 N N . ALA A 1 290 ? 7.759 -17.657 5.882 1.00 81.81 290 ALA A N 1
ATOM 2252 C CA . ALA A 1 290 ? 9.202 -17.851 5.751 1.00 81.81 290 ALA A CA 1
ATOM 2253 C C . ALA A 1 290 ? 9.539 -19.134 4.968 1.00 81.81 290 ALA A C 1
ATOM 2255 O O . ALA A 1 290 ? 10.412 -19.131 4.100 1.00 81.81 290 ALA A O 1
ATOM 2256 N N . SER A 1 291 ? 8.795 -20.221 5.195 1.00 81.56 291 SER A N 1
ATOM 2257 C CA . SER A 1 291 ? 8.989 -21.495 4.489 1.00 81.56 291 SER A CA 1
ATOM 2258 C C . SER A 1 291 ? 8.731 -21.377 2.982 1.00 81.56 291 SER A C 1
ATOM 2260 O O . SER A 1 291 ? 9.466 -21.952 2.180 1.00 81.56 291 SER A O 1
ATOM 2262 N N . ARG A 1 292 ? 7.743 -20.568 2.568 1.00 75.00 292 ARG A N 1
ATOM 2263 C CA . ARG A 1 292 ? 7.485 -20.262 1.144 1.00 75.00 292 ARG A CA 1
ATOM 2264 C C . ARG A 1 292 ? 8.655 -19.536 0.469 1.00 75.00 292 ARG A C 1
ATOM 2266 O O . ARG A 1 292 ? 8.807 -19.640 -0.747 1.00 75.00 292 ARG A O 1
ATOM 2273 N N . GLN A 1 293 ? 9.462 -18.808 1.238 1.00 72.62 293 GLN A N 1
ATOM 2274 C CA . GLN A 1 293 ? 10.574 -17.987 0.746 1.00 72.62 293 GLN A CA 1
ATOM 2275 C C . GLN A 1 293 ? 11.890 -18.766 0.653 1.00 72.62 293 GLN A C 1
ATOM 2277 O O . GLN A 1 293 ? 12.727 -18.455 -0.194 1.00 72.62 293 GLN A O 1
ATOM 2282 N N . LEU A 1 294 ? 12.060 -19.820 1.456 1.00 61.06 294 LEU A N 1
ATOM 2283 C CA . LEU A 1 294 ? 13.218 -20.722 1.377 1.00 61.06 294 LEU A CA 1
ATOM 2284 C C . LEU A 1 294 ? 13.258 -21.529 0.067 1.00 61.06 294 LEU A C 1
ATOM 2286 O O . LEU A 1 294 ? 14.329 -21.945 -0.361 1.00 61.06 294 LEU A O 1
ATOM 2290 N N . GLY A 1 295 ? 12.110 -21.703 -0.596 1.00 54.47 295 GLY A N 1
ATOM 2291 C CA . GLY A 1 295 ? 12.016 -22.261 -1.949 1.00 54.47 295 GLY A CA 1
ATOM 2292 C C . GLY A 1 295 ? 12.071 -21.213 -3.067 1.00 54.47 295 GLY A C 1
ATOM 2293 O O . GLY A 1 295 ? 11.714 -21.533 -4.200 1.00 54.47 295 GLY A O 1
ATOM 2294 N N . SER A 1 296 ? 12.414 -19.956 -2.758 1.00 56.12 296 SER A N 1
ATOM 2295 C CA . SER A 1 296 ? 12.344 -18.869 -3.733 1.00 56.12 296 SER A CA 1
ATOM 2296 C C . SER A 1 296 ? 13.486 -18.902 -4.743 1.00 56.12 296 SER A C 1
ATOM 2298 O O . SER A 1 296 ? 14.656 -19.101 -4.422 1.00 56.12 296 SER A O 1
ATOM 2300 N N . ASP A 1 297 ? 13.097 -18.715 -5.996 1.00 54.91 297 ASP A N 1
ATOM 2301 C CA . ASP A 1 297 ? 13.954 -18.860 -7.156 1.00 54.91 297 ASP A CA 1
ATOM 2302 C C . ASP A 1 297 ? 14.996 -17.725 -7.201 1.00 54.91 297 ASP A C 1
ATOM 2304 O O . ASP A 1 297 ? 14.662 -16.537 -7.134 1.00 54.91 297 ASP A O 1
ATOM 2308 N N . THR A 1 298 ? 16.281 -18.066 -7.317 1.00 58.22 298 THR A N 1
ATOM 2309 C CA . THR A 1 298 ? 17.379 -17.088 -7.465 1.00 58.22 298 THR A CA 1
ATOM 2310 C C . THR A 1 298 ? 17.403 -16.445 -8.858 1.00 58.22 298 THR A C 1
ATOM 2312 O O . THR A 1 298 ? 18.221 -15.564 -9.123 1.00 58.22 298 THR A O 1
ATOM 2315 N N . THR A 1 299 ? 16.466 -16.825 -9.729 1.00 64.19 299 THR A N 1
ATOM 2316 C CA . THR A 1 299 ? 16.333 -16.461 -11.149 1.00 64.19 299 THR A CA 1
ATOM 2317 C C . THR A 1 299 ? 15.676 -15.100 -11.397 1.00 64.19 299 THR A C 1
ATOM 2319 O O . THR A 1 299 ? 15.145 -14.851 -12.481 1.00 64.19 299 THR A O 1
ATOM 2322 N N . ALA A 1 300 ? 15.675 -14.185 -10.423 1.00 79.88 300 ALA A N 1
ATOM 2323 C CA . ALA A 1 300 ? 15.174 -12.831 -10.647 1.00 79.88 300 ALA A CA 1
ATOM 2324 C C . ALA A 1 300 ? 16.047 -12.109 -11.693 1.00 79.88 300 ALA A C 1
ATOM 2326 O O . ALA A 1 300 ? 17.096 -11.553 -11.366 1.00 79.88 300 ALA A O 1
ATOM 2327 N N . ARG A 1 301 ? 15.596 -12.120 -12.951 1.00 90.38 301 ARG A N 1
ATOM 2328 C CA . ARG A 1 301 ? 16.254 -11.495 -14.107 1.00 90.38 301 ARG A CA 1
ATOM 2329 C C . ARG A 1 301 ? 15.895 -10.017 -14.178 1.00 90.38 301 ARG A C 1
ATOM 2331 O O . ARG A 1 301 ? 15.089 -9.590 -15.003 1.00 90.38 301 ARG A O 1
ATOM 2338 N N . VAL A 1 302 ? 16.452 -9.266 -13.234 1.00 93.19 302 VAL A N 1
ATOM 2339 C CA . VAL A 1 302 ? 16.312 -7.813 -13.128 1.00 93.19 302 VAL A CA 1
ATOM 2340 C C . VAL A 1 302 ? 17.668 -7.168 -13.384 1.00 93.19 302 VAL A C 1
ATOM 2342 O O . VAL A 1 302 ? 18.662 -7.604 -12.806 1.00 93.19 302 VAL A O 1
ATOM 2345 N N . PHE A 1 303 ? 17.717 -6.142 -14.230 1.00 94.56 303 PHE A N 1
ATOM 2346 C CA . PHE A 1 303 ? 18.950 -5.428 -14.568 1.00 94.56 303 PHE A CA 1
ATOM 2347 C C . PHE A 1 303 ? 18.702 -3.927 -14.669 1.00 94.56 303 PHE A C 1
ATOM 2349 O O . PHE A 1 303 ? 17.597 -3.493 -14.994 1.00 94.56 303 PHE A O 1
ATOM 2356 N N . GLY A 1 304 ? 19.724 -3.121 -14.404 1.00 95.12 304 GLY A N 1
ATOM 2357 C CA . GLY A 1 304 ? 19.611 -1.690 -14.641 1.00 95.12 304 GLY A CA 1
ATOM 2358 C C . GLY A 1 304 ? 20.927 -0.962 -14.803 1.00 95.12 304 GLY A C 1
ATOM 2359 O O . GLY A 1 304 ? 22.014 -1.522 -14.640 1.00 95.12 304 GLY A O 1
ATOM 2360 N N . ALA A 1 305 ? 20.809 0.322 -15.111 1.00 94.06 305 ALA A N 1
ATOM 2361 C CA . ALA A 1 305 ? 21.937 1.227 -15.233 1.00 94.06 305 ALA A CA 1
ATOM 2362 C C . ALA A 1 305 ? 21.635 2.572 -14.579 1.00 94.06 305 ALA A C 1
ATOM 2364 O O . ALA A 1 305 ? 20.509 3.059 -14.607 1.00 94.06 305 ALA A O 1
ATOM 2365 N N . CYS A 1 306 ? 22.643 3.149 -13.933 1.00 92.62 306 CYS A N 1
ATOM 2366 C CA . CYS A 1 306 ? 22.561 4.482 -13.351 1.00 92.62 306 CYS A CA 1
ATOM 2367 C C . CYS A 1 306 ? 23.949 5.118 -13.397 1.00 92.62 306 CYS A C 1
ATOM 2369 O O . CYS A 1 306 ? 24.934 4.512 -12.956 1.00 92.62 306 CYS A O 1
ATOM 2371 N N . VAL A 1 307 ? 24.031 6.338 -13.926 1.00 91.31 307 VAL A N 1
ATOM 2372 C CA . VAL A 1 307 ? 25.284 7.102 -14.002 1.00 91.31 307 VAL A CA 1
ATOM 2373 C C . VAL A 1 307 ? 25.644 7.733 -12.657 1.00 91.31 307 VAL A C 1
ATOM 2375 O O . VAL A 1 307 ? 26.827 7.745 -12.303 1.00 91.31 307 VAL A O 1
ATOM 2378 N N . ASP A 1 308 ? 24.652 8.144 -11.858 1.00 90.69 308 ASP A N 1
ATOM 2379 C CA . ASP A 1 308 ? 24.878 8.707 -10.525 1.00 90.69 308 ASP A CA 1
ATOM 2380 C C . ASP A 1 308 ? 25.476 7.650 -9.571 1.00 90.69 308 ASP A C 1
ATOM 2382 O O . ASP A 1 308 ? 24.834 6.637 -9.264 1.00 90.69 308 ASP A O 1
ATOM 2386 N N . PRO A 1 309 ? 26.708 7.852 -9.063 1.00 89.50 309 PRO A N 1
ATOM 2387 C CA . PRO A 1 309 ? 27.323 6.923 -8.125 1.00 89.50 309 PRO A CA 1
ATOM 2388 C C . PRO A 1 309 ? 26.529 6.751 -6.826 1.00 89.50 309 PRO A C 1
ATOM 2390 O O . PRO A 1 309 ? 26.572 5.658 -6.254 1.00 89.50 309 PRO A O 1
ATOM 2393 N N . VAL A 1 310 ? 25.802 7.773 -6.358 1.00 88.62 310 VAL A N 1
ATOM 2394 C CA . VAL A 1 310 ? 25.048 7.700 -5.098 1.00 88.62 310 VAL A CA 1
ATOM 2395 C C . VAL A 1 310 ? 23.822 6.806 -5.260 1.00 88.62 310 VAL A C 1
ATOM 2397 O O . VAL A 1 310 ? 23.655 5.857 -4.487 1.00 88.62 310 VAL A O 1
ATOM 2400 N N . ASN A 1 311 ? 22.991 7.050 -6.274 1.00 85.44 311 ASN A N 1
ATOM 2401 C CA . ASN A 1 311 ? 21.834 6.200 -6.555 1.00 85.44 311 ASN A CA 1
ATOM 2402 C C . ASN A 1 311 ? 22.242 4.776 -6.935 1.00 85.44 311 ASN A C 1
ATOM 2404 O O . ASN A 1 311 ? 21.674 3.821 -6.403 1.00 85.44 311 ASN A O 1
ATOM 2408 N N . ARG A 1 312 ? 23.310 4.602 -7.720 1.00 89.06 312 ARG A N 1
ATOM 2409 C CA . ARG A 1 312 ? 23.860 3.273 -8.020 1.00 89.06 312 ARG A CA 1
ATOM 2410 C C . ARG A 1 312 ? 24.321 2.530 -6.765 1.00 89.06 312 ARG A C 1
ATOM 2412 O O . ARG A 1 312 ? 24.048 1.338 -6.624 1.00 89.06 312 ARG A O 1
ATOM 2419 N N . ALA A 1 313 ? 25.006 3.203 -5.839 1.00 86.31 313 ALA A N 1
ATOM 2420 C CA . ALA A 1 313 ? 25.422 2.590 -4.579 1.00 86.31 313 ALA A CA 1
ATOM 2421 C C . ALA A 1 313 ? 24.217 2.182 -3.718 1.00 86.31 313 ALA A C 1
ATOM 2423 O O . ALA A 1 313 ? 24.225 1.090 -3.150 1.00 86.31 313 ALA A O 1
ATOM 2424 N N . LYS A 1 314 ? 23.166 3.014 -3.653 1.00 86.62 314 LYS A N 1
ATOM 2425 C CA . LYS A 1 314 ? 21.903 2.666 -2.979 1.00 86.62 314 LYS A CA 1
ATOM 2426 C C . LYS A 1 314 ? 21.248 1.439 -3.619 1.00 86.62 314 LYS A C 1
ATOM 2428 O O . LYS A 1 314 ? 20.926 0.497 -2.901 1.00 86.62 314 LYS A O 1
ATOM 2433 N N . ALA A 1 315 ? 21.145 1.406 -4.947 1.00 86.00 315 ALA A N 1
ATOM 2434 C CA . ALA A 1 315 ? 20.560 0.285 -5.677 1.00 86.00 315 ALA A CA 1
ATOM 2435 C C . ALA A 1 315 ? 21.318 -1.024 -5.431 1.00 86.00 315 ALA A C 1
ATOM 2437 O O . ALA A 1 315 ? 20.712 -2.046 -5.117 1.00 86.00 315 ALA A O 1
ATOM 2438 N N . ARG A 1 316 ? 22.656 -0.988 -5.453 1.00 85.88 316 ARG A N 1
ATOM 2439 C CA . ARG A 1 316 ? 23.508 -2.161 -5.186 1.00 85.88 316 ARG A CA 1
ATOM 2440 C C . ARG A 1 316 ? 23.391 -2.711 -3.761 1.00 85.88 316 ARG A C 1
ATOM 2442 O O . ARG A 1 316 ? 23.691 -3.883 -3.558 1.00 85.88 316 ARG A O 1
ATOM 2449 N N . ARG A 1 317 ? 22.936 -1.917 -2.781 1.00 83.06 317 ARG A N 1
ATOM 2450 C CA . ARG A 1 317 ? 22.620 -2.436 -1.434 1.00 83.06 317 ARG A CA 1
ATOM 2451 C C . ARG A 1 317 ? 21.382 -3.335 -1.446 1.00 83.06 317 ARG A C 1
ATOM 2453 O O . ARG A 1 317 ? 21.342 -4.296 -0.688 1.00 83.06 317 ARG A O 1
ATOM 2460 N N . GLY A 1 318 ? 20.392 -3.032 -2.289 1.00 76.06 318 GLY A N 1
ATOM 2461 C CA . GLY A 1 318 ? 19.181 -3.846 -2.456 1.00 76.06 318 GLY A CA 1
ATOM 2462 C C . GLY A 1 318 ? 19.287 -4.924 -3.544 1.00 76.06 318 GLY A C 1
ATOM 2463 O O . GLY A 1 318 ? 18.503 -5.870 -3.549 1.00 76.06 318 GLY A O 1
ATOM 2464 N N . LEU A 1 319 ? 20.253 -4.790 -4.458 1.00 82.50 319 LEU A N 1
ATOM 2465 C CA . LEU A 1 319 ? 20.452 -5.642 -5.634 1.00 82.50 319 LEU A CA 1
ATOM 2466 C C . LEU A 1 319 ? 21.899 -6.170 -5.669 1.00 82.50 319 LEU A C 1
ATOM 2468 O O . LEU A 1 319 ? 22.775 -5.534 -6.267 1.00 82.50 319 LEU A O 1
ATOM 2472 N N . PRO A 1 320 ? 22.185 -7.317 -5.026 1.00 71.19 320 PRO A N 1
ATOM 2473 C CA . PRO A 1 320 ? 23.529 -7.889 -5.009 1.00 71.19 320 PRO A CA 1
ATOM 2474 C C . PRO A 1 320 ? 23.942 -8.427 -6.392 1.00 71.19 320 PRO A C 1
ATOM 2476 O O . PRO A 1 320 ? 23.095 -8.787 -7.204 1.00 71.19 320 PRO A O 1
ATOM 2479 N N . GLY A 1 321 ? 25.252 -8.536 -6.647 1.00 68.50 321 GLY A N 1
ATOM 2480 C CA . GLY A 1 321 ? 25.780 -9.288 -7.799 1.00 68.50 321 GLY A CA 1
ATOM 2481 C C . GLY A 1 321 ? 25.935 -8.521 -9.119 1.00 68.50 321 GLY A C 1
ATOM 2482 O O . GLY A 1 321 ? 25.865 -9.130 -10.177 1.00 68.50 321 GLY A O 1
ATOM 2483 N N . GLY A 1 322 ? 26.149 -7.200 -9.095 1.00 68.00 322 GLY A N 1
ATOM 2484 C CA . GLY A 1 322 ? 26.458 -6.438 -10.320 1.00 68.00 322 GLY A CA 1
ATOM 2485 C C . GLY A 1 322 ? 25.254 -6.129 -11.219 1.00 68.00 322 GLY A C 1
ATOM 2486 O O . GLY A 1 322 ? 25.438 -5.656 -12.332 1.00 68.00 322 GLY A O 1
ATOM 2487 N N . ILE A 1 323 ? 24.035 -6.323 -10.708 1.00 84.75 323 ILE A N 1
ATOM 2488 C CA . ILE A 1 323 ? 22.749 -6.044 -11.377 1.00 84.75 323 ILE A CA 1
ATOM 2489 C C . ILE A 1 323 ? 22.657 -4.620 -11.947 1.00 84.75 323 ILE A C 1
ATOM 2491 O O . ILE A 1 323 ? 21.985 -4.397 -12.954 1.00 84.75 323 ILE A O 1
ATOM 2495 N N . VAL A 1 324 ? 23.323 -3.662 -11.292 1.00 90.81 324 VAL A N 1
ATOM 2496 C CA . VAL A 1 324 ? 23.311 -2.250 -11.683 1.00 90.81 324 VAL A CA 1
ATOM 2497 C C . VAL A 1 324 ? 24.671 -1.810 -12.217 1.00 90.81 324 VAL A C 1
ATOM 2499 O O . VAL A 1 324 ? 25.650 -1.716 -11.458 1.00 90.81 324 VAL A O 1
ATOM 2502 N N . SER A 1 325 ? 24.703 -1.476 -13.505 1.00 91.56 325 SER A N 1
ATOM 2503 C CA . SER A 1 325 ? 25.875 -0.978 -14.228 1.00 91.56 325 SER A CA 1
ATOM 2504 C C . SER A 1 325 ? 26.001 0.546 -14.169 1.00 91.56 325 SER A C 1
ATOM 2506 O O . SER A 1 325 ? 25.044 1.270 -13.899 1.00 91.56 325 SER A O 1
ATOM 2508 N N . ALA A 1 326 ? 27.218 1.039 -14.401 1.00 91.69 326 ALA A N 1
ATOM 2509 C CA . ALA A 1 326 ? 27.504 2.461 -14.554 1.00 91.69 326 ALA A CA 1
ATOM 2510 C C . ALA A 1 326 ? 27.572 2.791 -16.049 1.00 91.69 326 ALA A C 1
ATOM 2512 O O . ALA A 1 326 ? 28.653 2.765 -16.627 1.00 91.69 326 ALA A O 1
ATOM 2513 N N . ALA A 1 327 ? 26.420 3.029 -16.670 1.00 90.94 327 ALA A N 1
ATOM 2514 C CA . ALA A 1 327 ? 26.321 3.356 -18.089 1.00 90.94 327 ALA A CA 1
ATOM 2515 C C . ALA A 1 327 ? 25.184 4.366 -18.315 1.00 90.94 327 ALA A C 1
ATOM 2517 O O . ALA A 1 327 ? 24.183 4.304 -17.591 1.00 90.94 327 ALA A O 1
ATOM 2518 N N . PRO A 1 328 ? 25.325 5.300 -19.270 1.00 90.69 328 PRO A N 1
ATOM 2519 C CA . PRO A 1 328 ? 24.197 6.065 -19.790 1.00 90.69 328 PRO A CA 1
ATOM 2520 C C . PRO A 1 328 ? 23.285 5.173 -20.651 1.00 90.69 328 PRO A C 1
ATOM 2522 O O . PRO A 1 328 ? 23.681 4.084 -21.064 1.00 90.69 328 PRO A O 1
ATOM 2525 N N . LEU A 1 329 ? 22.069 5.653 -20.933 1.00 90.31 329 LEU A N 1
ATOM 2526 C CA . LEU A 1 329 ? 21.012 4.910 -21.633 1.00 90.31 329 LEU A CA 1
ATOM 2527 C C . LEU A 1 329 ? 21.495 4.276 -22.948 1.00 90.31 329 LEU A C 1
ATOM 2529 O O . LEU A 1 329 ? 21.400 3.064 -23.101 1.00 90.31 329 LEU A O 1
ATOM 2533 N N . LEU A 1 330 ? 22.063 5.074 -23.857 1.00 90.31 330 LEU A N 1
ATOM 2534 C CA . LEU A 1 330 ? 22.467 4.611 -25.191 1.00 90.31 330 LEU A CA 1
ATOM 2535 C C . LEU A 1 330 ? 23.653 3.631 -25.181 1.00 90.31 330 LEU A C 1
ATOM 2537 O O . LEU A 1 330 ? 23.781 2.816 -26.089 1.00 90.31 330 LEU A O 1
ATOM 2541 N N . GLU A 1 331 ? 24.508 3.676 -24.157 1.00 92.50 331 GLU A N 1
ATOM 2542 C CA . GLU A 1 331 ? 25.673 2.784 -24.039 1.00 92.50 331 GLU A CA 1
ATOM 2543 C C . GLU A 1 331 ? 25.362 1.511 -23.244 1.00 92.50 331 GLU A C 1
ATOM 2545 O O . GLU A 1 331 ? 26.161 0.572 -23.207 1.00 92.50 331 GLU A O 1
ATOM 2550 N N . TYR A 1 332 ? 24.221 1.470 -22.555 1.00 94.38 332 TYR A N 1
ATOM 2551 C CA . TYR A 1 332 ? 23.908 0.365 -21.673 1.00 94.38 332 TYR A CA 1
ATOM 2552 C C . TYR A 1 332 ? 23.477 -0.873 -22.458 1.00 94.38 332 TYR A C 1
ATOM 2554 O O . TYR A 1 332 ? 22.432 -0.897 -23.099 1.00 94.38 332 TYR A O 1
ATOM 2562 N N . VAL A 1 333 ? 24.245 -1.953 -22.335 1.00 93.69 333 VAL A N 1
ATOM 2563 C CA . VAL A 1 333 ? 23.864 -3.269 -22.854 1.00 93.69 333 VAL A CA 1
ATOM 2564 C C . VAL A 1 333 ? 23.501 -4.169 -21.669 1.00 93.69 333 VAL A C 1
ATOM 2566 O O . VAL A 1 333 ? 24.377 -4.471 -20.850 1.00 93.69 333 VAL A O 1
ATOM 2569 N N . PRO A 1 334 ? 22.229 -4.585 -21.525 1.00 92.81 334 PRO A N 1
ATOM 2570 C CA . PRO A 1 334 ? 21.833 -5.465 -20.439 1.00 92.81 334 PRO A CA 1
ATOM 2571 C C . PRO A 1 334 ? 22.415 -6.874 -20.658 1.00 92.81 334 PRO A C 1
ATOM 2573 O O . PRO A 1 334 ? 22.561 -7.301 -21.806 1.00 92.81 334 PRO A O 1
ATOM 2576 N N . PRO A 1 335 ? 22.718 -7.629 -19.584 1.00 92.62 335 PRO A N 1
ATOM 2577 C CA . PRO A 1 335 ? 23.262 -8.988 -19.698 1.00 92.62 335 PRO A CA 1
ATOM 2578 C C . PRO A 1 335 ? 22.359 -9.965 -20.462 1.00 92.62 335 PRO A C 1
ATOM 2580 O O . PRO A 1 335 ? 22.848 -10.905 -21.083 1.00 92.62 335 PRO A O 1
ATOM 2583 N N . GLU A 1 336 ? 21.045 -9.739 -20.422 1.00 92.94 336 GLU A N 1
ATOM 2584 C CA . GLU A 1 336 ? 20.046 -10.497 -21.169 1.00 92.94 336 GLU A CA 1
ATOM 2585 C C . GLU A 1 336 ? 19.116 -9.541 -21.934 1.00 92.94 336 GLU A C 1
ATOM 2587 O O . GLU A 1 336 ? 18.810 -8.456 -21.428 1.00 92.94 336 GLU A O 1
ATOM 2592 N N . PRO A 1 337 ? 18.609 -9.932 -23.120 1.00 94.69 337 PRO A N 1
ATOM 2593 C CA . PRO A 1 337 ? 17.651 -9.120 -23.860 1.00 94.69 337 PRO A CA 1
ATOM 2594 C C . PRO A 1 337 ? 16.366 -8.868 -23.046 1.00 94.69 337 PRO A C 1
ATOM 2596 O O . PRO A 1 337 ? 15.726 -9.831 -22.610 1.00 94.69 337 PRO A O 1
ATOM 2599 N N . PRO A 1 338 ? 15.941 -7.603 -22.864 1.00 95.94 338 PRO A N 1
ATOM 2600 C CA . PRO A 1 338 ? 14.736 -7.278 -22.120 1.00 95.94 338 PRO A CA 1
ATOM 2601 C C . PRO A 1 338 ? 13.486 -7.797 -22.826 1.00 95.94 338 PRO A C 1
ATOM 2603 O O . PRO A 1 338 ? 13.294 -7.603 -24.027 1.00 95.94 338 PRO A O 1
ATOM 2606 N N . THR A 1 339 ? 12.571 -8.372 -22.048 1.00 96.06 339 THR A N 1
ATOM 2607 C CA . THR A 1 339 ? 11.177 -8.583 -22.478 1.00 96.06 339 THR A CA 1
ATOM 2608 C C . THR A 1 339 ? 10.250 -7.509 -21.907 1.00 96.06 339 THR A C 1
ATOM 2610 O O . THR A 1 339 ? 9.164 -7.267 -22.446 1.00 96.06 339 THR A O 1
ATOM 2613 N N . LEU A 1 340 ? 10.681 -6.854 -20.825 1.00 97.00 340 LEU A N 1
ATOM 2614 C CA . LEU A 1 340 ? 10.005 -5.744 -20.177 1.00 97.00 340 LEU A CA 1
ATOM 2615 C C . LEU A 1 340 ? 11.029 -4.653 -19.848 1.00 97.00 340 LEU A C 1
ATOM 2617 O O . LEU A 1 340 ? 11.952 -4.872 -19.070 1.00 97.00 340 LEU A O 1
ATOM 2621 N N . ILE A 1 341 ? 10.832 -3.471 -20.418 1.00 97.31 341 ILE A N 1
ATOM 2622 C CA . ILE A 1 341 ? 11.539 -2.254 -20.035 1.00 97.31 341 ILE A CA 1
ATOM 2623 C C . ILE A 1 341 ? 10.582 -1.449 -19.168 1.00 97.31 341 ILE A C 1
ATOM 2625 O O . ILE A 1 341 ? 9.462 -1.146 -19.587 1.00 97.31 341 ILE A O 1
ATOM 2629 N N . LEU A 1 342 ? 11.012 -1.132 -17.955 1.00 96.50 342 LEU A N 1
ATOM 2630 C CA . LEU A 1 342 ? 10.238 -0.337 -17.017 1.00 96.50 342 LEU A CA 1
ATOM 2631 C C . LEU A 1 342 ? 11.167 0.671 -16.365 1.00 96.50 342 LEU A C 1
ATOM 2633 O O . LEU A 1 342 ? 12.091 0.286 -15.658 1.00 96.50 342 LEU A O 1
ATOM 2637 N N . THR A 1 343 ? 10.916 1.949 -16.611 1.00 94.81 343 THR A N 1
ATOM 2638 C CA . THR A 1 343 ? 11.821 3.006 -16.169 1.00 94.81 343 THR A CA 1
ATOM 2639 C C . THR A 1 343 ? 11.068 4.260 -15.768 1.00 94.81 343 THR A C 1
ATOM 2641 O O . THR A 1 343 ? 9.871 4.404 -16.030 1.00 94.81 343 THR A O 1
ATOM 2644 N N . ARG A 1 344 ? 11.772 5.181 -15.119 1.00 91.81 344 ARG A N 1
ATOM 2645 C CA . ARG A 1 344 ? 11.263 6.498 -14.760 1.00 91.81 344 ARG A CA 1
ATOM 2646 C C . ARG A 1 344 ? 11.922 7.541 -15.649 1.00 91.81 344 ARG A C 1
ATOM 2648 O O . ARG A 1 344 ? 13.138 7.531 -15.797 1.00 91.81 344 ARG A O 1
ATOM 2655 N N . SER A 1 345 ? 11.149 8.464 -16.213 1.00 91.19 345 SER A N 1
ATOM 2656 C CA . SER A 1 345 ? 11.756 9.547 -16.987 1.00 91.19 345 SER A CA 1
ATOM 2657 C C . SER A 1 345 ? 12.555 10.493 -16.076 1.00 91.19 345 SER A C 1
ATOM 2659 O O . SER A 1 345 ? 12.163 10.700 -14.919 1.00 91.19 345 SER A O 1
ATOM 2661 N N . PRO A 1 346 ? 13.606 11.156 -16.589 1.00 89.06 346 PRO A N 1
ATOM 2662 C CA . PRO A 1 346 ? 14.346 12.170 -15.848 1.00 89.06 346 PRO A CA 1
ATOM 2663 C C . PRO A 1 346 ? 13.419 13.258 -15.302 1.00 89.06 346 PRO A C 1
ATOM 2665 O O . PRO A 1 346 ? 12.492 13.688 -15.986 1.00 89.06 346 PRO A O 1
ATOM 2668 N N . GLN A 1 347 ? 13.694 13.766 -14.098 1.00 86.12 347 GLN A N 1
ATOM 2669 C CA . GLN A 1 347 ? 12.866 14.819 -13.485 1.00 86.12 347 GLN A CA 1
ATOM 2670 C C . GLN A 1 347 ? 12.779 16.082 -14.351 1.00 86.12 347 GLN A C 1
ATOM 2672 O O . GLN A 1 347 ? 11.733 16.720 -14.412 1.00 86.12 347 GLN A O 1
ATOM 2677 N N . ARG A 1 348 ? 13.858 16.422 -15.071 1.00 87.38 348 ARG A N 1
ATOM 2678 C CA . ARG A 1 348 ? 13.887 17.569 -15.996 1.00 87.38 348 ARG A CA 1
ATOM 2679 C C . ARG A 1 348 ? 12.881 17.429 -17.143 1.00 87.38 348 ARG A C 1
ATOM 2681 O O . ARG A 1 348 ? 12.379 18.441 -17.620 1.00 87.38 348 ARG A O 1
ATOM 2688 N N . ALA A 1 349 ? 12.561 16.198 -17.544 1.00 88.50 349 ALA A N 1
ATOM 2689 C CA . ALA A 1 349 ? 11.568 15.929 -18.577 1.00 88.50 349 ALA A CA 1
ATOM 2690 C C . ALA A 1 349 ? 10.137 16.236 -18.105 1.00 88.50 349 ALA A C 1
ATOM 2692 O O . ALA A 1 349 ? 9.278 16.504 -18.931 1.00 88.50 349 ALA A O 1
ATOM 2693 N N . TRP A 1 350 ? 9.853 16.235 -16.797 1.00 87.75 350 TRP A N 1
ATOM 2694 C CA . TRP A 1 350 ? 8.480 16.441 -16.300 1.00 87.75 350 TRP A CA 1
ATOM 2695 C C . TRP A 1 350 ? 7.977 17.873 -16.508 1.00 87.75 350 TRP A C 1
ATOM 2697 O O . TRP A 1 350 ? 6.774 18.118 -16.521 1.00 87.75 350 TRP A O 1
ATOM 2707 N N . SER A 1 351 ? 8.900 18.827 -16.652 1.00 85.81 351 SER A N 1
ATOM 2708 C CA . SER A 1 351 ? 8.597 20.248 -16.832 1.00 85.81 351 SER A CA 1
ATOM 2709 C C . SER A 1 351 ? 8.998 20.794 -18.204 1.00 85.81 351 SER A C 1
ATOM 2711 O O . SER A 1 351 ? 8.800 21.981 -18.451 1.00 85.81 351 SER A O 1
ATOM 2713 N N . SER A 1 352 ? 9.590 19.977 -19.081 1.00 89.31 352 SER A N 1
ATOM 2714 C CA . SER A 1 352 ? 10.091 20.406 -20.391 1.00 89.31 352 SER A CA 1
ATOM 2715 C C . SER A 1 352 ? 9.726 19.380 -21.472 1.00 89.31 352 SER A C 1
ATOM 2717 O O . SER A 1 352 ? 10.281 18.278 -21.467 1.00 89.31 352 SER A O 1
ATOM 2719 N N . PRO A 1 353 ? 8.820 19.734 -22.403 1.00 87.19 353 PRO A N 1
ATOM 2720 C CA . PRO A 1 353 ? 8.377 18.829 -23.466 1.00 87.19 353 PRO A CA 1
ATOM 2721 C C . PRO A 1 353 ? 9.501 18.459 -24.429 1.00 87.19 353 PRO A C 1
ATOM 2723 O O . PRO A 1 353 ? 9.572 17.313 -24.860 1.00 87.19 353 PRO A O 1
ATOM 2726 N N . ASP A 1 354 ? 10.405 19.399 -24.706 1.00 90.00 354 ASP A N 1
ATOM 2727 C CA . ASP A 1 354 ? 11.558 19.174 -25.581 1.00 90.00 354 ASP A CA 1
ATOM 2728 C C . ASP A 1 354 ? 12.494 18.123 -24.972 1.00 90.00 354 ASP A C 1
ATOM 2730 O O . ASP A 1 354 ? 12.803 17.121 -25.610 1.00 90.00 354 ASP A O 1
ATOM 2734 N N . VAL A 1 355 ? 12.832 18.269 -23.684 1.00 91.50 355 VAL A N 1
ATOM 2735 C CA . VAL A 1 355 ? 13.654 17.287 -22.954 1.00 91.50 355 VAL A CA 1
ATOM 2736 C C . VAL A 1 355 ? 12.950 15.930 -22.863 1.00 91.50 355 VAL A C 1
ATOM 2738 O O . VAL A 1 355 ? 13.598 14.889 -22.956 1.00 91.50 355 VAL A O 1
ATOM 2741 N N . ALA A 1 356 ? 11.626 15.914 -22.671 1.00 90.62 356 ALA A N 1
ATOM 2742 C CA . ALA A 1 356 ? 10.854 14.675 -22.674 1.00 90.62 356 ALA A CA 1
ATOM 2743 C C . ALA A 1 356 ? 10.874 13.991 -24.046 1.00 90.62 356 ALA A C 1
ATOM 2745 O O . ALA A 1 356 ? 11.033 12.774 -24.104 1.00 90.62 356 ALA A O 1
ATOM 2746 N N . GLY A 1 357 ? 10.739 14.760 -25.128 1.00 90.38 357 GLY A N 1
ATOM 2747 C CA . GLY A 1 357 ? 10.774 14.274 -26.504 1.00 90.38 357 GLY A CA 1
ATOM 2748 C C . GLY A 1 357 ? 12.134 13.700 -26.888 1.00 90.38 357 GLY A C 1
ATOM 2749 O O . GLY A 1 357 ? 12.194 12.572 -27.374 1.00 90.38 357 GLY A O 1
ATOM 2750 N N . GLU A 1 358 ? 13.217 14.428 -26.608 1.00 91.94 358 GLU A N 1
ATOM 2751 C CA . GLU A 1 358 ? 14.595 13.984 -26.859 1.00 91.94 358 GLU A CA 1
ATOM 2752 C C . GLU A 1 358 ? 14.909 12.688 -26.104 1.00 91.94 358 GLU A C 1
ATOM 2754 O O . GLU A 1 358 ? 15.300 11.690 -26.706 1.00 91.94 358 GLU A O 1
ATOM 2759 N N . TRP A 1 359 ? 14.640 12.653 -24.795 1.00 92.56 359 TRP A N 1
ATOM 2760 C CA . TRP A 1 359 ? 14.891 11.460 -23.986 1.00 92.56 359 TRP A CA 1
ATOM 2761 C C . TRP A 1 359 ? 14.024 10.265 -24.413 1.00 92.56 359 TRP A C 1
ATOM 2763 O O . TRP A 1 359 ? 14.480 9.120 -24.410 1.00 92.56 359 TRP A O 1
ATOM 2773 N N . MET A 1 360 ? 12.771 10.507 -24.809 1.00 93.00 360 MET A N 1
ATOM 2774 C CA . MET A 1 360 ? 11.908 9.453 -25.345 1.00 93.00 360 MET A CA 1
ATOM 2775 C C . MET A 1 360 ? 12.407 8.909 -26.681 1.00 93.00 360 MET A C 1
ATOM 2777 O O . MET A 1 360 ? 12.275 7.707 -26.916 1.00 93.00 360 MET A O 1
ATOM 2781 N N . ALA A 1 361 ? 12.971 9.756 -27.546 1.00 92.19 361 ALA A N 1
ATOM 2782 C CA . ALA A 1 361 ? 13.583 9.320 -28.795 1.00 92.19 361 ALA A CA 1
ATOM 2783 C C . ALA A 1 361 ? 14.786 8.404 -28.522 1.00 92.19 361 ALA A C 1
ATOM 2785 O O . ALA A 1 361 ? 14.830 7.304 -29.070 1.00 92.19 361 ALA A O 1
ATOM 2786 N N . GLU A 1 362 ? 15.674 8.783 -27.597 1.00 93.44 362 GLU A N 1
ATOM 2787 C CA . GLU A 1 362 ? 16.802 7.938 -27.171 1.00 93.44 362 GLU A CA 1
ATOM 2788 C C . GLU A 1 362 ? 16.332 6.593 -26.598 1.00 93.44 362 GLU A C 1
ATOM 2790 O O . GLU A 1 362 ? 16.863 5.536 -26.941 1.00 93.44 362 GLU A O 1
ATOM 2795 N N . LEU A 1 363 ? 15.300 6.603 -25.744 1.00 94.12 363 LEU A N 1
ATOM 2796 C CA . LEU A 1 363 ? 14.751 5.374 -25.168 1.00 94.12 363 LEU A CA 1
ATOM 2797 C C . LEU A 1 363 ? 14.164 4.456 -26.241 1.00 94.12 363 LEU A C 1
ATOM 2799 O O . LEU A 1 363 ? 14.351 3.241 -26.171 1.00 94.12 363 LEU A O 1
ATOM 2803 N N . LYS A 1 364 ? 13.444 5.014 -27.221 1.00 93.00 364 LYS A N 1
ATOM 2804 C CA . LYS A 1 364 ? 12.886 4.246 -28.341 1.00 93.00 364 LYS A CA 1
ATOM 2805 C C . LYS A 1 364 ? 13.988 3.678 -29.229 1.00 93.00 364 LYS A C 1
ATOM 2807 O O . LYS A 1 364 ? 13.912 2.500 -29.573 1.00 93.00 364 LYS A O 1
ATOM 2812 N N . GLU A 1 365 ? 15.000 4.477 -29.562 1.00 92.94 365 GLU A N 1
ATOM 2813 C CA . GLU A 1 365 ? 16.164 4.042 -30.337 1.00 92.94 365 GLU A CA 1
ATOM 2814 C C . GLU A 1 365 ? 16.853 2.869 -29.639 1.00 92.94 365 GLU A C 1
ATOM 2816 O O . GLU A 1 365 ? 16.985 1.790 -30.219 1.00 92.94 365 GLU A O 1
ATOM 2821 N N . TRP A 1 366 ? 17.179 3.027 -28.358 1.00 94.44 366 TRP A N 1
ATOM 2822 C CA . TRP A 1 366 ? 17.789 1.972 -27.560 1.00 94.44 366 TRP A CA 1
ATOM 2823 C C . TRP A 1 366 ? 16.906 0.716 -27.477 1.00 94.44 366 TRP A C 1
ATOM 2825 O O . TRP A 1 366 ? 17.368 -0.402 -27.715 1.00 94.44 366 TRP A O 1
ATOM 2835 N N . ALA A 1 367 ? 15.607 0.881 -27.206 1.00 94.12 367 ALA A N 1
ATOM 2836 C CA . ALA A 1 367 ? 14.665 -0.232 -27.100 1.00 94.12 367 ALA A CA 1
ATOM 2837 C C . ALA A 1 367 ? 14.450 -0.973 -28.434 1.00 94.12 367 ALA A C 1
ATOM 2839 O O . ALA A 1 367 ? 14.128 -2.166 -28.424 1.00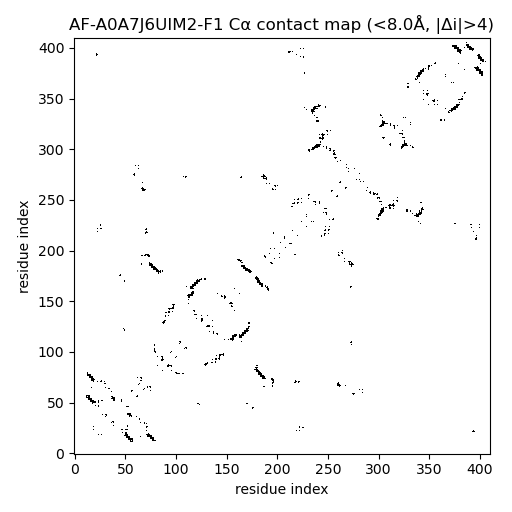 94.12 367 ALA A O 1
ATOM 2840 N N . SER A 1 368 ? 14.635 -0.293 -29.572 1.00 91.94 368 SER A N 1
ATOM 2841 C CA . SER A 1 368 ? 14.496 -0.873 -30.915 1.00 91.94 368 SER A CA 1
ATOM 2842 C C . SER A 1 368 ? 15.543 -1.951 -31.215 1.00 91.94 368 SER A C 1
ATOM 2844 O O . SER A 1 368 ? 15.285 -2.849 -32.018 1.00 91.94 368 SER A O 1
ATOM 2846 N N . GLY A 1 369 ? 16.678 -1.928 -30.504 1.00 91.75 369 GLY A N 1
ATOM 2847 C CA . GLY A 1 369 ? 17.715 -2.959 -30.575 1.00 91.75 369 GLY A CA 1
ATOM 2848 C C . GLY A 1 369 ? 17.282 -4.324 -30.026 1.00 91.75 369 GLY A C 1
ATOM 2849 O O . GLY A 1 369 ? 17.990 -5.315 -30.208 1.00 91.75 369 GLY A O 1
ATOM 2850 N N . PHE A 1 370 ? 16.114 -4.412 -29.379 1.00 92.69 370 PHE A N 1
ATOM 2851 C CA . PHE A 1 370 ? 15.614 -5.639 -28.767 1.00 92.69 370 PHE A CA 1
ATOM 2852 C C . PHE A 1 370 ? 14.341 -6.152 -29.437 1.00 92.69 370 PHE A C 1
ATOM 2854 O O . PHE A 1 370 ? 13.512 -5.420 -29.979 1.00 92.69 370 PHE A O 1
ATOM 2861 N N . ARG A 1 371 ? 14.143 -7.470 -29.367 1.00 89.50 371 ARG A N 1
ATOM 2862 C CA . ARG A 1 371 ? 13.011 -8.133 -30.013 1.00 89.50 371 ARG A CA 1
ATOM 2863 C C . ARG A 1 371 ? 11.701 -7.852 -29.268 1.00 89.50 371 ARG A C 1
ATOM 2865 O O . ARG A 1 371 ? 11.292 -8.633 -28.415 1.00 89.50 371 ARG A O 1
ATOM 2872 N N . ARG A 1 372 ? 11.004 -6.786 -29.678 1.00 87.75 372 ARG A N 1
ATOM 2873 C CA . ARG A 1 372 ? 9.642 -6.414 -29.236 1.00 87.75 372 ARG A CA 1
ATOM 2874 C C . ARG A 1 372 ? 9.470 -6.374 -27.701 1.00 87.75 372 ARG A C 1
ATOM 2876 O O . ARG A 1 372 ? 8.549 -7.020 -27.189 1.00 87.75 372 ARG A O 1
ATOM 2883 N N . PRO A 1 373 ? 10.311 -5.636 -26.954 1.00 93.50 373 PRO A N 1
ATOM 2884 C CA . PRO A 1 373 ? 10.089 -5.458 -25.525 1.00 93.50 373 PRO A CA 1
ATOM 2885 C C . PRO A 1 373 ? 8.769 -4.718 -25.277 1.00 93.50 373 PRO A C 1
ATOM 2887 O O . PRO A 1 373 ? 8.354 -3.853 -26.051 1.00 93.50 373 PRO A O 1
ATOM 2890 N N . ARG A 1 374 ? 8.104 -5.028 -24.162 1.00 95.56 374 ARG A N 1
ATOM 2891 C CA . ARG A 1 374 ? 7.060 -4.143 -23.631 1.00 95.56 374 ARG A CA 1
ATOM 2892 C C . ARG A 1 374 ? 7.753 -2.992 -22.917 1.00 95.56 374 ARG A C 1
ATOM 2894 O O . ARG A 1 374 ? 8.557 -3.256 -22.033 1.00 95.56 374 ARG A O 1
ATOM 2901 N N . VAL A 1 375 ? 7.442 -1.751 -23.275 1.00 96.31 375 VAL A N 1
ATOM 2902 C CA . VAL A 1 375 ? 8.110 -0.575 -22.705 1.00 96.31 375 VAL A CA 1
ATOM 2903 C C . VAL A 1 375 ? 7.104 0.262 -21.934 1.00 96.31 375 VAL A C 1
ATOM 2905 O O . VAL A 1 375 ? 6.068 0.657 -22.475 1.00 96.31 375 VAL A O 1
ATOM 2908 N N . PHE A 1 376 ? 7.415 0.517 -20.668 1.00 96.56 376 PHE A N 1
ATOM 2909 C CA . PHE A 1 376 ? 6.623 1.350 -19.782 1.00 96.56 376 PHE A CA 1
ATOM 2910 C C . PHE A 1 376 ? 7.491 2.424 -19.130 1.00 96.56 376 PHE A C 1
ATOM 2912 O O . PHE A 1 376 ? 8.611 2.156 -18.691 1.00 96.56 376 PHE A O 1
ATOM 2919 N N . VAL A 1 377 ? 6.949 3.634 -19.045 1.00 95.06 377 VAL A N 1
ATOM 2920 C CA . VAL A 1 377 ? 7.629 4.802 -18.489 1.00 95.06 377 VAL A CA 1
ATOM 2921 C C . VAL A 1 377 ? 6.746 5.429 -17.423 1.00 95.06 377 VAL A C 1
ATOM 2923 O O . VAL A 1 377 ? 5.618 5.831 -17.702 1.00 95.06 377 VAL A O 1
ATOM 2926 N N . LEU A 1 378 ? 7.264 5.539 -16.202 1.00 93.31 378 LEU A N 1
ATOM 2927 C CA . LEU A 1 378 ? 6.704 6.436 -15.199 1.00 93.31 378 LEU A CA 1
ATOM 2928 C C . LEU A 1 378 ? 7.167 7.862 -15.517 1.00 93.31 378 LEU A C 1
ATOM 2930 O O . LEU A 1 378 ? 8.357 8.166 -15.407 1.00 93.31 378 LEU A O 1
ATOM 2934 N N . HIS A 1 379 ? 6.231 8.731 -15.883 1.00 92.25 379 HIS A N 1
ATOM 2935 C CA . HIS A 1 379 ? 6.488 10.146 -16.137 1.00 92.25 379 HIS A CA 1
ATOM 2936 C C . HIS A 1 379 ? 5.771 10.990 -15.088 1.00 92.25 379 HIS A C 1
ATOM 2938 O O . HIS A 1 379 ? 4.648 10.661 -14.709 1.00 92.25 379 HIS A O 1
ATOM 2944 N N . GLY A 1 380 ? 6.430 12.037 -14.588 1.00 87.69 380 GLY A N 1
ATOM 2945 C CA . GLY A 1 380 ? 5.917 12.842 -13.481 1.00 87.69 380 GLY A CA 1
ATOM 2946 C C . GLY A 1 380 ? 4.644 13.628 -13.798 1.00 87.69 380 GLY A C 1
ATOM 2947 O O . GLY A 1 380 ? 4.170 13.639 -14.934 1.00 87.69 380 GLY A O 1
ATOM 2948 N N . PRO A 1 381 ? 4.061 14.280 -12.777 1.00 80.38 381 PRO A N 1
ATOM 2949 C CA . PRO A 1 381 ? 2.852 15.070 -12.949 1.00 80.38 381 PRO A CA 1
ATOM 2950 C C . PRO A 1 381 ? 3.145 16.296 -13.818 1.00 80.38 381 PRO A C 1
ATOM 2952 O O . PRO A 1 381 ? 4.119 17.011 -13.584 1.00 80.38 381 PRO A O 1
ATOM 2955 N N . GLY A 1 382 ? 2.285 16.555 -14.800 1.00 76.12 382 GLY A N 1
ATOM 2956 C CA . GLY A 1 382 ? 2.475 17.654 -15.736 1.00 76.12 382 GLY A CA 1
ATOM 2957 C C . GLY A 1 382 ? 1.910 17.315 -17.104 1.00 76.12 382 GLY A C 1
ATOM 2958 O O . GLY A 1 382 ? 0.713 17.059 -17.235 1.00 76.12 382 GLY A O 1
ATOM 2959 N N . GLN A 1 383 ? 2.771 17.350 -18.116 1.00 75.06 383 GLN A N 1
ATOM 2960 C CA . GLN A 1 383 ? 2.370 17.108 -19.495 1.00 75.06 383 GLN A CA 1
ATOM 2961 C C . GLN A 1 383 ? 2.351 15.610 -19.830 1.00 75.06 383 GLN A C 1
ATOM 2963 O O . GLN A 1 383 ? 3.164 14.850 -19.302 1.00 75.06 383 GLN A O 1
ATOM 2968 N N . PRO A 1 384 ? 1.421 15.167 -20.693 1.00 82.31 384 PRO A N 1
ATOM 2969 C CA . PRO A 1 384 ? 1.396 13.792 -21.158 1.00 82.31 384 PRO A CA 1
ATOM 2970 C C . PRO A 1 384 ? 2.624 13.479 -22.013 1.00 82.31 384 PRO A C 1
ATOM 2972 O O . PRO A 1 384 ? 3.148 14.335 -22.725 1.00 82.31 384 PRO A O 1
ATOM 2975 N N . LEU A 1 385 ? 3.059 12.224 -21.959 1.00 85.38 385 LEU A N 1
ATOM 2976 C CA . LEU A 1 385 ? 4.188 11.745 -22.743 1.00 85.38 385 LEU A CA 1
ATOM 2977 C C . LEU A 1 385 ? 3.738 11.471 -24.187 1.00 85.38 385 LEU A C 1
ATOM 2979 O O . LEU A 1 385 ? 2.813 10.686 -24.408 1.00 85.38 385 LEU A O 1
ATOM 2983 N N . CYS A 1 386 ? 4.381 12.108 -25.168 1.00 80.44 386 CYS A N 1
ATOM 2984 C CA . CYS A 1 386 ? 4.095 11.881 -26.587 1.00 80.44 386 CYS A CA 1
ATOM 2985 C C . CYS A 1 386 ? 4.340 10.413 -26.985 1.00 80.44 386 CYS A C 1
ATOM 2987 O O . CYS A 1 386 ? 5.215 9.744 -26.434 1.00 80.44 386 CYS A O 1
ATOM 2989 N N . ASP A 1 387 ? 3.572 9.917 -27.962 1.00 84.12 387 ASP A N 1
ATOM 2990 C CA . ASP A 1 387 ? 3.656 8.545 -28.497 1.00 84.12 387 ASP A CA 1
ATOM 2991 C C . ASP A 1 387 ? 3.541 7.427 -27.451 1.00 84.12 387 ASP A C 1
ATOM 2993 O O . ASP A 1 387 ? 4.074 6.320 -27.608 1.00 84.12 387 ASP A O 1
ATOM 2997 N N . ALA A 1 388 ? 2.836 7.706 -26.362 1.00 89.56 388 ALA A N 1
ATOM 2998 C CA . ALA A 1 388 ? 2.606 6.749 -25.305 1.00 89.56 388 ALA A CA 1
ATOM 2999 C C . ALA A 1 388 ? 1.142 6.783 -24.862 1.00 89.56 388 ALA A C 1
ATOM 3001 O O . ALA A 1 388 ? 0.465 7.807 -24.910 1.00 89.56 388 ALA A O 1
ATOM 3002 N N . GLN A 1 389 ? 0.638 5.629 -24.439 1.00 91.62 389 GLN A N 1
ATOM 3003 C CA . GLN A 1 389 ? -0.710 5.485 -23.911 1.00 91.62 389 GLN A CA 1
ATOM 3004 C C . GLN A 1 389 ? -0.644 5.449 -22.388 1.00 91.62 389 GLN A C 1
ATOM 3006 O O . GLN A 1 389 ? 0.051 4.601 -21.830 1.00 91.62 389 GLN A O 1
ATOM 3011 N N . GLU A 1 390 ? -1.383 6.324 -21.708 1.00 89.50 390 GLU A N 1
ATOM 3012 C CA . GLU A 1 390 ? -1.533 6.228 -20.255 1.00 89.50 390 GLU A CA 1
ATOM 3013 C C . GLU A 1 390 ? -2.225 4.907 -19.883 1.00 89.50 390 GLU A C 1
ATOM 3015 O O . GLU A 1 390 ? -3.257 4.544 -20.450 1.00 89.50 390 GLU A O 1
ATOM 3020 N N . VAL A 1 391 ? -1.634 4.172 -18.940 1.00 88.25 391 VAL A N 1
ATOM 3021 C CA . VAL A 1 391 ? -2.157 2.889 -18.445 1.00 88.25 391 VAL A CA 1
ATOM 3022 C C . VAL A 1 391 ? -2.587 2.983 -16.986 1.00 88.25 391 VAL A C 1
ATOM 3024 O O . VAL A 1 391 ? -3.501 2.270 -16.576 1.00 88.25 391 VAL A O 1
ATOM 3027 N N . LEU A 1 392 ? -1.932 3.836 -16.193 1.00 85.31 392 LEU A N 1
ATOM 3028 C CA . LEU A 1 392 ? -2.232 3.994 -14.773 1.00 85.31 392 LEU A CA 1
ATOM 3029 C C . LEU A 1 392 ? -1.858 5.399 -14.287 1.00 85.31 392 LEU A C 1
ATOM 3031 O O . LEU A 1 392 ? -0.694 5.786 -14.372 1.00 85.31 392 LEU A O 1
ATOM 3035 N N . TYR A 1 393 ? -2.818 6.131 -13.723 1.00 87.56 393 TYR A N 1
ATOM 3036 C CA . TYR A 1 393 ? -2.572 7.401 -13.035 1.00 87.56 393 TYR A CA 1
ATOM 3037 C C . TYR A 1 393 ? -2.170 7.151 -11.574 1.00 87.56 393 TYR A C 1
ATOM 3039 O O . TYR A 1 393 ? -2.858 6.429 -10.856 1.00 87.56 393 TYR A O 1
ATOM 3047 N N . LEU A 1 394 ? -1.073 7.760 -11.115 1.00 85.44 394 LEU A N 1
ATOM 3048 C CA . LEU A 1 394 ? -0.464 7.546 -9.792 1.00 85.44 394 LEU A CA 1
ATOM 3049 C C . LEU A 1 394 ? -0.395 8.838 -8.956 1.00 85.44 394 LEU A C 1
ATOM 3051 O O . LEU A 1 394 ? 0.446 8.990 -8.063 1.00 85.44 394 LEU A O 1
ATOM 3055 N N . GLY A 1 395 ? -1.291 9.791 -9.223 1.00 83.94 395 GLY A N 1
ATOM 3056 C CA . GLY A 1 395 ? -1.389 11.022 -8.445 1.00 83.94 395 GLY A CA 1
ATOM 3057 C C . GLY A 1 395 ? -0.161 11.916 -8.613 1.00 83.94 395 GLY A C 1
ATOM 3058 O O . GLY A 1 395 ? 0.255 12.247 -9.719 1.00 83.94 395 GLY A O 1
ATOM 3059 N N . HIS A 1 396 ? 0.448 12.297 -7.490 1.00 83.31 396 HIS A N 1
ATOM 3060 C CA . HIS A 1 396 ? 1.636 13.155 -7.466 1.00 83.31 396 HIS A CA 1
ATOM 3061 C C . HIS A 1 396 ? 2.914 12.459 -7.968 1.00 83.31 396 HIS A C 1
ATOM 3063 O O . HIS A 1 396 ? 3.919 13.128 -8.187 1.00 83.31 396 HIS A O 1
ATOM 3069 N N . TYR A 1 397 ? 2.890 11.136 -8.168 1.00 84.00 397 TYR A N 1
ATOM 3070 C CA . TYR A 1 397 ? 3.971 10.418 -8.853 1.00 84.00 397 TYR A CA 1
ATOM 3071 C C . TYR A 1 397 ? 3.908 10.570 -10.379 1.00 84.00 397 TYR A C 1
ATOM 3073 O O . TYR A 1 397 ? 4.888 10.246 -11.049 1.00 84.00 397 TYR A O 1
ATOM 3081 N N . GLY A 1 398 ? 2.789 11.081 -10.905 1.00 88.31 398 GLY A N 1
ATOM 3082 C CA . GLY A 1 398 ? 2.505 11.201 -12.330 1.00 88.31 398 GLY A CA 1
ATOM 3083 C C . GLY A 1 398 ? 1.736 9.997 -12.862 1.00 88.31 398 GLY A C 1
ATOM 3084 O O . GLY A 1 398 ? 0.886 9.453 -12.156 1.00 88.31 398 GLY A O 1
ATOM 3085 N N . SER A 1 399 ? 2.034 9.577 -14.087 1.00 91.19 399 SER A N 1
ATOM 3086 C CA . SER A 1 399 ? 1.342 8.467 -14.746 1.00 91.19 399 SER A CA 1
ATOM 3087 C C . SER A 1 399 ? 2.319 7.453 -15.328 1.00 91.19 399 SER A C 1
ATOM 3089 O O . SER A 1 399 ? 3.417 7.784 -15.779 1.00 91.19 399 SER A O 1
ATOM 3091 N N . LEU A 1 400 ? 1.900 6.191 -15.323 1.00 93.25 400 LEU A N 1
ATOM 3092 C CA . LEU A 1 400 ? 2.559 5.111 -16.037 1.00 93.25 400 LEU A CA 1
ATOM 3093 C C . LEU A 1 400 ? 2.034 5.070 -17.470 1.00 93.25 400 LEU A C 1
ATOM 3095 O O . LEU A 1 400 ? 0.851 4.811 -17.705 1.00 93.25 400 LEU A O 1
ATOM 3099 N N . TYR A 1 401 ? 2.936 5.259 -18.421 1.00 94.31 401 TYR A N 1
ATOM 3100 C CA . TYR A 1 401 ? 2.651 5.197 -19.843 1.00 94.31 401 TYR A CA 1
ATOM 3101 C C . TYR A 1 401 ? 3.213 3.917 -20.445 1.00 94.31 401 TYR A C 1
ATOM 3103 O O . TYR A 1 401 ? 4.327 3.511 -20.126 1.00 94.31 401 TYR A O 1
ATOM 3111 N N . ARG A 1 402 ? 2.467 3.296 -21.356 1.00 95.44 402 ARG A N 1
ATOM 3112 C CA . ARG A 1 402 ? 2.977 2.277 -22.271 1.00 95.44 402 ARG A CA 1
ATOM 3113 C C . ARG A 1 402 ? 3.434 2.966 -23.546 1.00 95.44 402 ARG A C 1
ATOM 3115 O O . ARG A 1 402 ? 2.621 3.591 -24.224 1.00 95.44 402 ARG A O 1
ATOM 3122 N N . VAL A 1 403 ? 4.705 2.817 -23.892 1.00 93.12 403 VAL A N 1
ATOM 3123 C CA . VAL A 1 403 ? 5.243 3.372 -25.137 1.00 93.12 403 VAL A CA 1
ATOM 3124 C C . VAL A 1 403 ? 4.675 2.575 -26.303 1.00 93.12 403 VAL A C 1
ATOM 3126 O O . VAL A 1 403 ? 4.690 1.337 -26.294 1.00 93.12 403 VAL A O 1
ATOM 3129 N N . LEU A 1 404 ? 4.119 3.283 -27.281 1.00 84.69 404 LEU A N 1
ATOM 3130 C CA . LEU A 1 404 ? 3.593 2.650 -28.477 1.00 84.69 404 LEU A CA 1
ATOM 3131 C C . LEU A 1 404 ? 4.767 2.317 -29.407 1.00 84.69 404 LEU A C 1
ATOM 3133 O O . LEU A 1 404 ? 5.693 3.123 -29.526 1.00 84.69 404 LEU A O 1
ATOM 3137 N N . PRO A 1 405 ? 4.764 1.141 -30.060 1.00 71.06 405 PRO A N 1
ATOM 3138 C CA . PRO A 1 405 ? 5.693 0.908 -31.155 1.00 71.06 405 PRO A CA 1
ATOM 3139 C C . PRO A 1 405 ? 5.491 2.027 -32.173 1.00 71.06 405 PRO A C 1
ATOM 3141 O O . PRO A 1 405 ? 4.340 2.388 -32.440 1.00 71.06 405 PRO A O 1
ATOM 3144 N N . GLU A 1 406 ? 6.569 2.562 -32.747 1.00 66.88 406 GLU A N 1
ATOM 3145 C CA . GLU A 1 406 ? 6.414 3.424 -33.915 1.00 66.88 406 GLU A CA 1
ATOM 3146 C C . GLU A 1 406 ? 5.548 2.674 -34.923 1.00 66.88 406 GLU A C 1
ATOM 3148 O O . GLU A 1 406 ? 5.820 1.505 -35.232 1.00 66.88 406 GLU A O 1
ATOM 3153 N N . ALA A 1 407 ? 4.451 3.309 -35.352 1.00 47.72 407 ALA A N 1
ATOM 3154 C CA . ALA A 1 407 ? 3.632 2.780 -36.425 1.00 47.72 407 ALA A CA 1
ATOM 3155 C C . ALA A 1 407 ? 4.606 2.450 -37.545 1.00 47.72 407 ALA A C 1
ATOM 3157 O O . ALA A 1 407 ? 5.325 3.333 -38.014 1.00 47.72 407 ALA A O 1
ATOM 3158 N N . SER A 1 408 ? 4.712 1.160 -37.862 1.00 36.03 408 SER A N 1
ATOM 3159 C CA . SER A 1 408 ? 5.633 0.676 -38.871 1.00 36.03 408 SER A CA 1
ATOM 3160 C C . SER A 1 408 ? 5.428 1.562 -40.088 1.00 36.03 408 SER A C 1
ATOM 3162 O O . SER A 1 408 ? 4.322 1.600 -40.628 1.00 36.03 408 SER A O 1
ATOM 3164 N N . ARG A 1 409 ? 6.452 2.336 -40.462 1.00 32.62 409 ARG A N 1
ATOM 3165 C CA . ARG A 1 409 ? 6.531 2.872 -41.815 1.00 32.62 409 ARG A CA 1
ATOM 3166 C C . ARG A 1 409 ? 6.556 1.634 -42.709 1.00 32.62 409 ARG A C 1
ATOM 3168 O O . ARG A 1 409 ? 7.597 0.991 -42.826 1.00 32.62 409 ARG A O 1
ATOM 3175 N N . LEU A 1 410 ? 5.368 1.218 -43.147 1.00 32.69 410 LEU A N 1
ATOM 3176 C CA . LEU A 1 410 ? 5.178 0.289 -44.252 1.00 32.69 410 LEU A CA 1
ATOM 3177 C C . LEU A 1 410 ? 5.737 0.930 -45.516 1.00 32.69 410 LEU A C 1
ATOM 3179 O O . LEU A 1 410 ? 5.532 2.157 -45.678 1.00 32.69 410 LEU A O 1
#

Sequence (410 aa):
MATIHGGS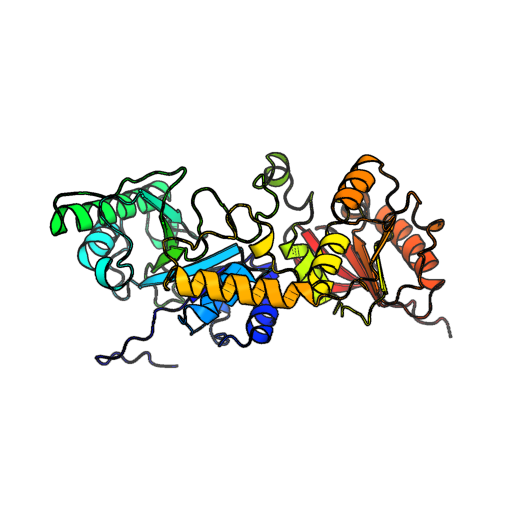AGSLPGPVLVRTSRFLIDALYIELENMGLPVVRNIGNLQRSYEGVFISSASPEDLFKVVYRSRMAHSVLGLLQHDGRHEACDRNGLYRWVKNEIPFREVLPSFVPDSSFWVRLADGDYSTEMSMRDAEVQRAARQGIQSYFHKKFGSVPRALREQSDYMFFITPPSSECGGGVGLWVDYSYRNGAKSLNSTEAHGPSPEDKRCPGKHLRGSVAAAILCGARYVPGRDVLVDPYCEDGGTLLVEARRWAQRLDPGVHADAASSKPLAFPGSEDLWRALVEESASRQLGSDTTARVFGACVDPVNRAKARRGLPGGIVSAAPLLEYVPPEPPTLILTRSPQRAWSSPDVAGEWMAELKEWASGFRRPRVFVLHGPGQPLCDAQEVLYLGHYGSLYRVLPEASRL

Solvent-accessible surface area (backbone atoms only — not comparable to full-atom values): 22382 Å² total; per-residue (Å²): 136,86,80,86,78,86,79,84,92,76,81,75,64,51,59,23,38,38,25,32,57,67,61,42,39,73,50,40,51,53,53,42,48,75,71,70,48,60,65,60,79,94,44,66,68,56,30,58,62,68,22,23,47,44,28,71,62,74,48,42,70,60,50,44,49,50,59,33,49,42,56,48,41,40,42,37,30,38,44,71,44,68,34,80,78,54,57,53,50,38,63,68,29,30,19,48,44,45,33,71,72,48,60,54,63,81,79,38,64,77,68,45,48,88,37,31,27,34,67,44,73,48,82,70,63,38,49,80,65,29,74,31,55,70,70,49,54,43,47,24,42,53,52,8,49,31,50,33,34,32,76,75,67,74,40,47,44,43,82,29,90,70,68,22,55,40,45,32,35,38,38,55,52,32,79,86,73,65,44,18,41,37,40,27,37,34,39,50,41,38,67,74,56,89,39,59,64,42,74,50,90,61,67,81,48,80,60,46,75,76,40,63,50,74,62,75,49,65,35,56,36,47,41,49,40,57,76,71,63,68,43,70,80,76,42,29,38,30,17,55,47,28,56,72,29,24,42,57,52,40,44,52,40,35,54,39,28,56,53,42,55,31,67,76,38,98,60,47,86,58,72,31,70,65,34,67,70,55,69,66,58,48,50,52,53,50,52,54,53,53,55,62,33,76,72,38,55,88,65,52,48,51,40,32,14,24,69,52,67,65,33,38,54,50,20,44,74,67,36,72,89,73,36,61,40,82,28,55,62,84,74,53,75,69,98,57,81,42,47,27,36,51,36,50,58,61,77,70,30,34,82,30,69,66,54,36,50,54,54,48,50,52,52,49,58,53,51,64,79,38,85,78,44,48,41,36,37,39,35,43,56,74,67,83,65,82,74,40,45,81,76,45,63,47,62,67,51,10,35,35,24,37,54,53,75,76,77,73,86,122

Organism: Perkinsus olseni (NCBI:txid32597)

Mean predicted aligned error: 8.76 Å

Foldseek 3Di:
DDDPDDDDDDDQQAKKWQAFALQCAVVQVVVLVVVVFAWDDPQVVVCNQQRTTITSDQPLLSVLCCLWFDQGGFFIKGWQDKPLPQQCLELVSVLCCLQPVGPCCVNFVLDALAFEEFEEEGDDDSCVLRVDDRVSNRVSNQNSQQNNRCVVPVGHHHHDPAQGLWYKYWYGQDVSVSRIIIIITTQNDDRRDRTSQVLVVDPDDPVCVVQPQPADGSSNLSSLCVLLVPDAPPFQEEAAACANLNSNLLSLQCVQLLPRSLPSDPCSLDGRSRRPDDSVVSNVSSVVSVVSNVPGDPRSNYAYEHQDPVSPVSNCVSPPDPRYYNDHNLPDDRPDAGQEYEYEDDPVCLPDVVSLVVVVVSNLVSNVVGDNHWYKYFHAPHDDRPQWAFRGQDPRNGTITTHHNPPPPD

Secondary structure (DSSP, 8-state):
-------SS-PPPPPEEEE--GGGHHHHHHHHHHTT--B--S-HHHHHHTTEEEES---HHHHHIIIII-SS-SEEEEEEEE-TT---SSHHHHHHHHHHT--HHHH-TT--TT-EEEEEEPSS-HHHHHS--HHHHHHHHHHHHHHHHHHHHS---EE-SSS-SEEEEEE---GGGTSPPEEEEESS--TT---TTTTSSS-S-HHHHHSTTSS--HHHHHHHHHHTT--TTT--EEETT--GGGHHHHHHHHHHTT--GGGGSTTTTSPPTTSSS-HHHHHHHHHHHHHHHHT--S---EEEE-S-HHHHHHHHHHS-SS-EE---GGG---SS--SEEEEE--GGGGS-HHHHHHHHHHHHHHHHTSSS-EEEEEE-SSSPPTTEEEEEE-GGG-EEEEEPPP----

Radius of gyration: 23.71 Å; Cα contacts (8 Å, |Δi|>4): 788; chains: 1; bounding box: 60×44×82 Å

Nearest PDB structures (foldseek):
  3px2-assembly1_D  TM=7.058E-01  e=5.203E-03  Streptomyces fradiae
  6m83-assembly1_A-2  TM=6.721E-01  e=1.022E-02  Streptomyces fradiae
  4oqe-assembly1_A  TM=6.684E-01  e=9.134E-03  Streptomyces fradiae
  3px3-assembly1_D  TM=6.250E-01  e=6.517E-03  Streptomyces fradiae
  6m81-assembly1_C-2  TM=4.788E-01  e=1.516E-02  Streptomyces fradiae

pLDDT: mean 81.9, std 16.65, range [20.86, 97.38]